Protein AF-0000000080454861 (afdb_homodimer)

InterPro domains:
  IPR004045 Glutathione S-transferase, N-terminal [PF02798] (4-76)
  IPR004045 Glutathione S-transferase, N-terminal [PS50404] (2-83)
  IPR004046 Glutathione S-transferase, C-terminal [PF00043] (122-206)
  IPR010987 Glutathione S-transferase, C-terminal-like [PS50405] (93-213)
  IPR034347 Glutathione S-transferases Phi, C-terminal [cd03187] (96-212)
  IPR036249 Thioredoxin-like superfamily [SSF52833] (2-88)
  IPR036282 Glutathione S-transferase, C-terminal domain superfamily [SSF47616] (85-211)
  IPR040079 Glutathione transferase family [SFLDS00019] (1-212)

Foldseek 3Di:
DPFKEKEEALLDLLSLLQLLLCVQLVGDYYYHYADPVVLSLVDPPNCVLPVVSDDIWMDGPPDTDDDSLVNSVCSLVVSVVGGDNQAPPPNVPVVLRVLLVVLQCCCVPQACVLLVVLLCQWPVCVVVVHHHDVVSNVVSLVSNLVSVVVVLVCLVPAVDSSHPDHHSSLSSNLSSLVSCCPDPSVVSQVVRVSSVVSNVVNCPPPSNVVSVD/DDFKEKEEALLDLLSLLQLLLCVQLVGDYYYHYADPVVLSLVDPPNCVLPVVSDDIWMDGPPDTDDDSLVNSVCSLVVSVVGGDNQAPPPNVPVVLRVLLVVLQCCCVPQACVLLVVLLCQWPVCVVVVHHHDVVSNVVSLVSNLVSVVVVLVCLVPAVDSSHPDHHSSLSSNLSSLVSCCPDPSVVSQVVRVSSVVSNVVNCPPPSNVVSVD

Sequence (426 aa):
MAGIKVFGHAASTATRRVLLTLHEKNLDFELVHVELKDGEHKKEPFLSRNPFGKVPAFEDGDLKLFESRAITQYIAHRYEEEGTNLLPADSKNISHYAIMAIGMEVEAHHFDPVASKLAWEQVFKLFYGMTTDQAVVEEEEAKLATVLDVYEARLKEFKYLAGETFTLTDLHHIPVIQYLLGTPTKKLFDERPHVSEWVAEITNRPASQKILQMAGIKVFGHAASTATRRVLLTLHEKNLDFELVHVELKDGEHKKEPFLSRNPFGKVPAFEDGDLKLFESRAITQYIAHRYEEEGTNLLPADSKNISHYAIMAIGMEVEAHHFDPVASKLAWEQVFKLFYGMTTDQAVVEEEEAKLATVLDVYEARLKEFKYLAGETFTLTDLHHIPVIQYLLGTPTKKLFDERPHVSEWVAEITNRPASQKILQ

Structure (mmCIF, N/CA/C/O backbone):
data_AF-0000000080454861-model_v1
#
loop_
_entity.id
_entity.type
_entity.pdbx_description
1 polymer 'glutathione transferase'
#
loop_
_atom_site.group_PDB
_atom_site.id
_atom_site.type_symbol
_atom_site.label_atom_id
_atom_site.label_alt_id
_atom_site.label_comp_id
_atom_site.label_asym_id
_atom_site.label_entity_id
_atom_site.label_seq_id
_atom_site.pdbx_PDB_ins_code
_atom_site.Cartn_x
_atom_site.Cartn_y
_atom_site.Cartn_z
_atom_site.occupancy
_atom_site.B_iso_or_equiv
_atom_site.auth_seq_id
_atom_site.auth_comp_id
_atom_site.auth_asym_id
_atom_site.auth_atom_id
_atom_site.pdbx_PDB_model_num
ATOM 1 N N . MET A 1 1 ? 3.736 0.02 32.75 1 43.84 1 MET A N 1
ATOM 2 C CA . MET A 1 1 ? 3.24 -0.724 31.594 1 43.84 1 MET A CA 1
ATOM 3 C C . MET A 1 1 ? 4.105 -0.46 30.359 1 43.84 1 MET A C 1
ATOM 5 O O . MET A 1 1 ? 4.621 0.645 30.188 1 43.84 1 MET A O 1
ATOM 9 N N . ALA A 1 2 ? 4.82 -1.342 29.719 1 62.72 2 ALA A N 1
ATOM 10 C CA . ALA A 1 2 ? 5.891 -0.978 28.781 1 62.72 2 ALA A CA 1
ATOM 11 C C . ALA A 1 2 ? 5.379 -0.051 27.688 1 62.72 2 ALA A C 1
ATOM 13 O O . ALA A 1 2 ? 4.27 -0.236 27.172 1 62.72 2 ALA A O 1
ATOM 14 N N . GLY A 1 3 ? 5.66 1.316 27.5 1 89.5 3 GLY A N 1
ATOM 15 C CA . GLY A 1 3 ? 5.164 2.432 26.703 1 89.5 3 GLY A CA 1
ATOM 16 C C . GLY A 1 3 ? 5.434 2.277 25.219 1 89.5 3 GLY A C 1
ATOM 17 O O . GLY A 1 3 ? 5.957 1.25 24.781 1 89.5 3 GLY A O 1
ATOM 18 N N . ILE A 1 4 ? 4.855 3.035 24.359 1 98.56 4 ILE A N 1
ATOM 19 C CA . ILE A 1 4 ? 5.02 3.059 22.906 1 98.56 4 ILE A CA 1
ATOM 20 C C . ILE A 1 4 ? 6.457 3.447 22.562 1 98.56 4 ILE A C 1
ATOM 22 O O . ILE A 1 4 ? 6.996 4.41 23.109 1 98.56 4 ILE A O 1
ATOM 26 N N . LYS A 1 5 ? 7.141 2.602 21.688 1 98.81 5 LYS A N 1
ATOM 27 C CA . LYS A 1 5 ? 8.469 2.902 21.156 1 98.81 5 LYS A CA 1
ATOM 28 C C . LYS A 1 5 ? 8.469 2.885 19.625 1 98.81 5 LYS A C 1
ATOM 30 O O . LYS A 1 5 ? 7.836 2.021 19.016 1 98.81 5 LYS A O 1
ATOM 35 N N . VAL A 1 6 ? 9.086 3.852 19.078 1 98.88 6 VAL A N 1
ATOM 36 C CA . VAL A 1 6 ? 9.336 3.92 17.641 1 98.88 6 VAL A CA 1
ATOM 37 C C . VAL A 1 6 ? 10.836 3.834 17.375 1 98.88 6 VAL A C 1
ATOM 39 O O . VAL A 1 6 ? 11.617 4.641 17.891 1 98.88 6 VAL A O 1
ATOM 42 N N . PHE A 1 7 ? 11.273 2.85 16.641 1 98.88 7 PHE A N 1
ATOM 43 C CA . PHE A 1 7 ? 12.672 2.697 16.25 1 98.88 7 PHE A CA 1
ATOM 44 C C . PHE A 1 7 ? 12.898 3.227 14.836 1 98.88 7 PHE A C 1
ATOM 46 O O . PHE A 1 7 ? 12.328 2.707 13.867 1 98.88 7 PHE A O 1
ATOM 53 N N . GLY A 1 8 ? 13.602 4.246 14.695 1 98.56 8 GLY A N 1
ATOM 54 C CA . GLY A 1 8 ? 13.805 4.82 13.383 1 98.56 8 GLY A CA 1
ATOM 55 C C . GLY A 1 8 ? 14.633 6.094 13.406 1 98.56 8 GLY A C 1
ATOM 56 O O . GLY A 1 8 ? 15.234 6.426 14.43 1 98.56 8 GLY A O 1
ATOM 57 N N . HIS A 1 9 ? 14.836 6.641 12.258 1 97.75 9 HIS A N 1
ATOM 58 C CA . HIS A 1 9 ? 15.516 7.922 12.078 1 97.75 9 HIS A CA 1
ATOM 59 C C . HIS A 1 9 ? 14.508 9.055 11.898 1 97.75 9 HIS A C 1
ATOM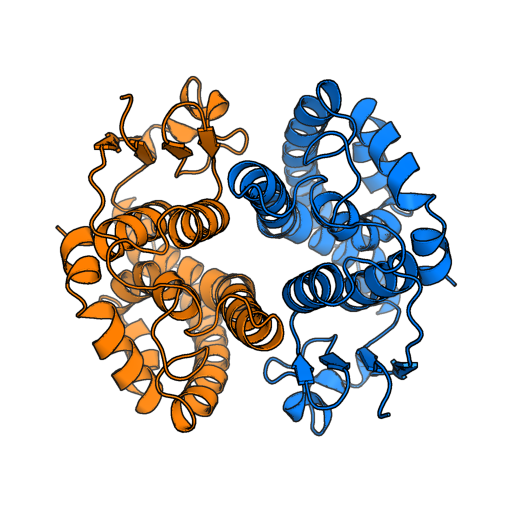 61 O O . HIS A 1 9 ? 13.578 8.945 11.102 1 97.75 9 HIS A O 1
ATOM 67 N N . ALA A 1 10 ? 14.695 10.148 12.562 1 96.25 10 ALA A N 1
ATOM 68 C CA . ALA A 1 10 ? 13.742 11.258 12.586 1 96.25 10 ALA A CA 1
ATOM 69 C C . ALA A 1 10 ? 13.602 11.883 11.203 1 96.25 10 ALA A C 1
ATOM 71 O O . ALA A 1 10 ? 12.602 12.539 10.906 1 96.25 10 ALA A O 1
ATOM 72 N N . ALA A 1 11 ? 14.57 11.641 10.352 1 95.88 11 ALA A N 1
ATOM 73 C CA . ALA A 1 11 ? 14.531 12.234 9.016 1 95.88 11 ALA A CA 1
ATOM 74 C C . ALA A 1 11 ? 13.812 11.312 8.031 1 95.88 11 ALA A C 1
ATOM 76 O O . ALA A 1 11 ? 13.469 11.734 6.922 1 95.88 11 ALA A O 1
ATOM 77 N N . SER A 1 12 ? 13.641 10.07 8.391 1 97.44 12 SER A N 1
ATOM 78 C CA . SER A 1 12 ? 12.969 9.109 7.52 1 97.44 12 SER A CA 1
ATOM 79 C C . SER A 1 12 ? 11.5 9.477 7.336 1 97.44 12 SER A C 1
ATOM 81 O O . SER A 1 12 ? 10.773 9.648 8.312 1 97.44 12 SER A O 1
ATOM 83 N N . THR A 1 13 ? 11.094 9.555 6.102 1 98.38 13 THR A N 1
ATOM 84 C CA . THR A 1 13 ? 9.703 9.891 5.832 1 98.38 13 THR A CA 1
ATOM 85 C C . THR A 1 13 ? 8.766 8.844 6.434 1 98.38 13 THR A C 1
ATOM 87 O O . THR A 1 13 ? 7.684 9.188 6.922 1 98.38 13 THR A O 1
ATOM 90 N N . ALA A 1 14 ? 9.156 7.57 6.441 1 98.69 14 ALA A N 1
ATOM 91 C CA . ALA A 1 14 ? 8.328 6.508 7.008 1 98.69 14 ALA A CA 1
ATOM 92 C C . ALA A 1 14 ? 8.25 6.629 8.531 1 98.69 14 ALA A C 1
ATOM 94 O O . ALA A 1 14 ? 7.188 6.414 9.117 1 98.69 14 ALA A O 1
ATOM 95 N N . THR A 1 15 ? 9.398 6.922 9.133 1 98.75 15 THR A N 1
ATOM 96 C CA . THR A 1 15 ? 9.398 7.145 10.57 1 98.75 15 THR A CA 1
ATOM 97 C C . THR A 1 15 ? 8.531 8.352 10.93 1 98.75 15 THR A C 1
ATOM 99 O O . THR A 1 15 ? 7.719 8.281 11.859 1 98.75 15 THR A O 1
ATOM 102 N N . ARG A 1 16 ? 8.648 9.391 10.172 1 98.75 16 ARG A N 1
ATOM 103 C CA . ARG A 1 16 ? 7.887 10.609 10.422 1 98.75 16 ARG A CA 1
ATOM 104 C C . ARG A 1 16 ? 6.391 10.359 10.297 1 98.75 16 ARG A C 1
ATOM 106 O O . ARG A 1 16 ? 5.594 10.961 11.016 1 98.75 16 ARG A O 1
ATOM 113 N N . ARG A 1 17 ? 5.988 9.492 9.414 1 98.88 17 ARG A N 1
ATOM 114 C CA . ARG A 1 17 ? 4.582 9.141 9.266 1 98.88 17 ARG A CA 1
ATOM 115 C C . ARG A 1 17 ? 4.012 8.602 10.578 1 98.88 17 ARG A C 1
ATOM 117 O O . ARG A 1 17 ? 2.908 8.977 10.977 1 98.88 17 ARG A O 1
ATOM 124 N N . VAL A 1 18 ? 4.762 7.777 11.25 1 98.94 18 VAL A N 1
ATOM 125 C CA . VAL A 1 18 ? 4.344 7.172 12.508 1 98.94 18 VAL A CA 1
ATOM 126 C C . VAL A 1 18 ? 4.367 8.219 13.617 1 98.94 18 VAL A C 1
ATOM 128 O O . VAL A 1 18 ? 3.424 8.32 14.406 1 98.94 18 VAL A O 1
ATOM 131 N N . LEU A 1 19 ? 5.434 9.047 13.617 1 98.88 19 LEU A N 1
ATOM 132 C CA . LEU A 1 19 ? 5.535 10.086 14.633 1 98.88 19 LEU A CA 1
ATOM 133 C C . LEU A 1 19 ? 4.375 11.07 14.516 1 98.88 19 LEU A C 1
ATOM 135 O O . LEU A 1 19 ? 3.787 11.469 15.523 1 98.88 19 LEU A O 1
ATOM 139 N N . LEU A 1 20 ? 4.086 11.414 13.305 1 98.88 20 LEU A N 1
ATOM 140 C CA . LEU A 1 20 ? 2.971 12.312 13.023 1 98.88 20 LEU A CA 1
ATOM 141 C C . LEU A 1 20 ? 1.669 11.75 13.586 1 98.88 20 LEU A C 1
ATOM 143 O O . LEU A 1 20 ? 0.89 12.477 14.203 1 98.88 20 LEU A O 1
ATOM 147 N N . THR A 1 21 ? 1.435 10.484 13.352 1 98.94 21 THR A N 1
ATOM 148 C CA . THR A 1 21 ? 0.233 9.812 13.828 1 98.94 21 THR A CA 1
ATOM 149 C C . THR A 1 21 ? 0.172 9.836 15.352 1 98.94 21 THR A C 1
ATOM 151 O O . THR A 1 21 ? -0.874 10.141 15.938 1 98.94 21 THR A O 1
ATOM 154 N N . LEU A 1 22 ? 1.294 9.578 16 1 98.88 22 LEU A N 1
ATOM 155 C CA . LEU A 1 22 ? 1.354 9.555 17.453 1 98.88 22 LEU A CA 1
ATOM 156 C C . LEU A 1 22 ? 1.086 10.945 18.031 1 98.88 22 LEU A C 1
ATOM 158 O O . LEU A 1 22 ? 0.369 11.078 19.031 1 98.88 22 LEU A O 1
ATOM 162 N N . HIS A 1 23 ? 1.637 11.953 17.406 1 98.81 23 HIS A N 1
ATOM 163 C CA . HIS A 1 23 ? 1.403 13.32 17.844 1 98.81 23 HIS A CA 1
ATOM 164 C C . HIS A 1 23 ? -0.056 13.719 17.656 1 98.81 23 HIS A C 1
ATOM 166 O O . HIS A 1 23 ? -0.65 14.352 18.531 1 98.81 23 HIS A O 1
ATOM 172 N N . GLU A 1 24 ? -0.631 13.375 16.5 1 98.88 24 GLU A N 1
ATOM 173 C CA . GLU A 1 24 ? -2.047 13.656 16.281 1 98.88 24 GLU A CA 1
ATOM 174 C C . GLU A 1 24 ? -2.912 13.016 17.359 1 98.88 24 GLU A C 1
ATOM 176 O O . GLU A 1 24 ? -3.916 13.586 17.781 1 98.88 24 GLU A O 1
ATOM 181 N N . LYS A 1 25 ? -2.5 11.82 17.812 1 98.69 25 LYS A N 1
ATOM 182 C CA . LYS A 1 25 ? -3.289 11.055 18.766 1 98.69 25 LYS A CA 1
ATOM 183 C C . LYS A 1 25 ? -2.969 11.469 20.203 1 98.69 25 LYS A C 1
ATOM 185 O O . LYS A 1 25 ? -3.605 11 21.156 1 98.69 25 LYS A O 1
ATOM 190 N N . ASN A 1 26 ? -2.031 12.344 20.344 1 98.38 26 ASN A N 1
ATOM 191 C CA . ASN A 1 26 ? -1.602 12.836 21.656 1 98.38 26 ASN A CA 1
ATOM 192 C C . ASN A 1 26 ? -1.139 11.695 22.562 1 98.38 26 ASN A C 1
ATOM 194 O O . ASN A 1 26 ? -1.563 11.602 23.703 1 98.38 26 ASN A O 1
ATOM 198 N N . LEU A 1 27 ? -0.369 10.852 22.031 1 98.44 27 LEU A N 1
ATOM 199 C CA . LEU A 1 27 ? 0.153 9.703 22.766 1 98.44 27 LEU A CA 1
ATOM 200 C C . LEU A 1 27 ? 1.61 9.93 23.156 1 98.44 27 LEU A C 1
ATOM 202 O O . LEU A 1 27 ? 2.387 10.484 22.375 1 98.44 27 LEU A O 1
ATOM 206 N N . ASP A 1 28 ? 1.971 9.492 24.312 1 98.12 28 ASP A N 1
ATOM 207 C CA . ASP A 1 28 ? 3.369 9.469 24.734 1 98.12 28 ASP A CA 1
ATOM 208 C C . ASP A 1 28 ? 4.117 8.312 24.078 1 98.12 28 ASP A C 1
ATOM 210 O O . ASP A 1 28 ? 3.584 7.207 23.953 1 98.12 28 ASP A O 1
ATOM 214 N N . PHE A 1 29 ? 5.348 8.648 23.672 1 98.56 29 PHE A N 1
ATOM 215 C CA . PHE A 1 29 ? 6.176 7.617 23.062 1 98.56 29 PHE A CA 1
ATOM 216 C C . PHE A 1 29 ? 7.652 7.945 23.219 1 98.56 29 PHE A C 1
ATOM 218 O O . PHE A 1 29 ? 8.016 9.07 23.578 1 98.56 29 PHE A O 1
ATOM 225 N N . GLU A 1 30 ? 8.438 6.93 23 1 98.44 30 GLU A N 1
ATOM 226 C CA . GLU A 1 30 ? 9.891 7.074 22.922 1 98.44 30 GLU A CA 1
ATOM 227 C C . GLU A 1 30 ? 10.383 6.816 21.5 1 98.44 30 GLU A C 1
ATOM 229 O O . GLU A 1 30 ? 10.055 5.789 20.891 1 98.44 30 GLU A O 1
ATOM 234 N N . LEU A 1 31 ? 11.133 7.73 20.953 1 98.31 31 LEU A N 1
ATOM 235 C CA . LEU A 1 31 ? 11.828 7.5 19.703 1 98.31 31 LEU A CA 1
ATOM 236 C C . LEU A 1 31 ? 13.234 6.969 19.953 1 98.31 31 LEU A C 1
ATOM 238 O O . LEU A 1 31 ? 14.062 7.648 20.562 1 98.31 31 LEU A O 1
ATOM 242 N N . VAL A 1 32 ? 13.477 5.773 19.531 1 98.56 32 VAL A N 1
ATOM 243 C CA . VAL A 1 32 ? 14.797 5.156 19.625 1 98.56 32 VAL A CA 1
ATOM 244 C C . VAL A 1 32 ? 15.531 5.328 18.297 1 98.56 32 VAL A C 1
ATOM 246 O O . VAL A 1 32 ? 15.141 4.75 17.281 1 98.56 32 VAL A O 1
ATOM 249 N N . HIS A 1 33 ? 16.578 6.02 18.344 1 98.38 33 HIS A N 1
ATOM 250 C CA . HIS A 1 33 ? 17.312 6.418 17.141 1 98.38 33 HIS A CA 1
ATOM 251 C C . HIS A 1 33 ? 17.969 5.219 16.484 1 98.38 33 HIS A C 1
ATOM 253 O O . HIS A 1 33 ? 18.594 4.395 17.156 1 98.38 33 HIS A O 1
ATOM 259 N N . VAL A 1 34 ? 17.766 5.062 15.18 1 98.31 34 VAL A N 1
ATOM 260 C CA . VAL A 1 34 ? 18.469 4.109 14.328 1 98.31 34 VAL A CA 1
ATOM 261 C C . VAL A 1 34 ? 19.328 4.859 13.305 1 98.31 34 VAL A C 1
ATOM 263 O O . VAL A 1 34 ? 18.797 5.621 12.492 1 98.31 34 VAL A O 1
ATOM 266 N N . GLU A 1 35 ? 20.656 4.645 13.305 1 97.12 35 GLU A N 1
ATOM 267 C CA . GLU A 1 35 ? 21.562 5.348 12.406 1 97.12 35 GLU A CA 1
ATOM 268 C C . GLU A 1 35 ? 21.625 4.664 11.039 1 97.12 35 GLU A C 1
ATOM 270 O O . GLU A 1 35 ? 22.281 3.633 10.883 1 97.12 35 GLU A O 1
ATOM 275 N N . LEU A 1 36 ? 21.094 5.309 10.055 1 95.69 36 LEU A N 1
ATOM 276 C CA . LEU A 1 36 ? 20.969 4.707 8.734 1 95.69 36 LEU A CA 1
ATOM 277 C C . LEU A 1 36 ? 22.297 4.734 7.992 1 95.69 36 LEU A C 1
ATOM 279 O O . LEU A 1 36 ? 22.641 3.781 7.289 1 95.69 36 LEU A O 1
ATOM 283 N N . LYS A 1 37 ? 23.016 5.777 8.133 1 92.19 37 LYS A N 1
ATOM 284 C CA . LYS A 1 37 ? 24.266 5.938 7.418 1 92.19 37 LYS A CA 1
ATOM 285 C C . LYS A 1 37 ? 25.234 4.797 7.742 1 92.19 37 LYS A C 1
ATOM 287 O O . LYS A 1 37 ? 26 4.359 6.883 1 92.19 37 LYS A O 1
ATOM 292 N N . ASP A 1 38 ? 25.125 4.273 8.93 1 94.31 38 ASP A N 1
ATOM 293 C CA . ASP A 1 38 ? 26.016 3.213 9.383 1 94.31 38 ASP A CA 1
ATOM 294 C C . ASP A 1 38 ? 25.406 1.834 9.133 1 94.31 38 ASP A C 1
ATOM 296 O O . ASP A 1 38 ? 26 0.814 9.5 1 94.31 38 ASP A O 1
ATOM 300 N N . GLY A 1 39 ? 24.219 1.806 8.648 1 96.75 39 GLY A N 1
ATOM 301 C CA . GLY A 1 39 ? 23.562 0.547 8.32 1 96.75 39 GLY A CA 1
ATOM 302 C C . GLY A 1 39 ? 23 -0.169 9.539 1 96.75 39 GLY A C 1
ATOM 303 O O . GLY A 1 39 ? 22.859 -1.393 9.531 1 96.75 39 GLY A O 1
ATOM 304 N N . GLU A 1 40 ? 22.688 0.527 10.57 1 98.12 40 GLU A N 1
ATOM 305 C CA . GLU A 1 40 ? 22.156 -0.082 11.781 1 98.12 40 GLU A CA 1
ATOM 306 C C . GLU A 1 40 ? 20.844 -0.823 11.5 1 98.12 40 GLU A C 1
ATOM 308 O O . GLU A 1 40 ? 20.562 -1.854 12.117 1 98.12 40 GLU A O 1
ATOM 313 N N . HIS A 1 41 ? 20.125 -0.325 10.531 1 98.12 41 HIS A N 1
ATOM 314 C CA . HIS A 1 41 ? 18.828 -0.909 10.18 1 98.12 41 HIS A CA 1
ATOM 315 C C . HIS A 1 41 ? 19.016 -2.203 9.398 1 98.12 41 HIS A C 1
ATOM 317 O O . HIS A 1 41 ? 18.047 -2.934 9.172 1 98.12 41 HIS A O 1
ATOM 323 N N . LYS A 1 42 ? 20.219 -2.568 9.062 1 97.88 42 LYS A N 1
ATOM 324 C CA . LYS A 1 42 ? 20.5 -3.764 8.266 1 97.88 42 LYS A CA 1
ATOM 325 C C . LYS A 1 42 ? 21.172 -4.84 9.117 1 97.88 42 LYS A C 1
ATOM 327 O O . LYS A 1 42 ? 21.594 -5.871 8.594 1 97.88 42 LYS A O 1
ATOM 332 N N . LYS A 1 43 ? 21.234 -4.559 10.383 1 97.5 43 LYS A N 1
ATOM 333 C CA . LYS A 1 43 ? 21.922 -5.473 11.297 1 97.5 43 LYS A CA 1
ATOM 334 C C . LYS A 1 43 ? 21.047 -5.758 12.523 1 97.5 43 LYS A C 1
ATOM 336 O O . LYS A 1 43 ? 20.094 -5.031 12.797 1 97.5 43 LYS A O 1
ATOM 341 N N . GLU A 1 44 ? 21.484 -6.891 13.148 1 97.19 44 GLU A N 1
ATOM 342 C CA . GLU A 1 44 ? 20.891 -7.098 14.469 1 97.19 44 GLU A CA 1
ATOM 343 C C . GLU A 1 44 ? 21.328 -6 15.438 1 97.19 44 GLU A C 1
ATOM 345 O O . GLU A 1 44 ? 22.438 -5.477 15.336 1 97.19 44 GLU A O 1
ATOM 350 N N . PRO A 1 45 ? 20.469 -5.594 16.312 1 97.25 45 PRO A N 1
ATOM 351 C CA . PRO A 1 45 ? 19.203 -6.242 16.672 1 97.25 45 PRO A CA 1
ATOM 352 C C . PRO A 1 45 ? 18.031 -5.695 15.867 1 97.25 45 PRO A C 1
ATOM 354 O O . PRO A 1 45 ? 16.891 -6.152 16.047 1 97.25 45 PRO A O 1
ATOM 357 N N . PHE A 1 46 ? 18.297 -4.73 14.945 1 98.44 46 PHE A N 1
ATOM 358 C CA . PHE A 1 46 ? 17.156 -4.082 14.297 1 98.44 46 PHE A CA 1
ATOM 359 C C . PHE A 1 46 ? 16.422 -5.059 13.391 1 98.44 46 PHE A C 1
ATOM 361 O O . PHE A 1 46 ? 15.203 -5.008 13.273 1 98.44 46 PHE A O 1
ATOM 368 N N . LEU A 1 47 ? 17.172 -5.949 12.773 1 97.88 47 LEU A N 1
ATOM 369 C CA . LEU A 1 47 ? 16.562 -6.895 11.836 1 97.88 47 LEU A CA 1
ATOM 370 C C . LEU A 1 47 ? 15.562 -7.801 12.547 1 97.88 47 LEU A C 1
ATOM 372 O O . LEU A 1 47 ? 14.625 -8.297 11.922 1 97.88 47 LEU A O 1
ATOM 376 N N . SER A 1 48 ? 15.664 -7.992 13.828 1 97.31 48 SER A N 1
ATOM 377 C CA . SER A 1 48 ? 14.695 -8.766 14.602 1 97.31 48 SER A CA 1
ATOM 378 C C . SER A 1 48 ? 13.383 -8 14.758 1 97.31 48 SER A C 1
ATOM 380 O O . SER A 1 48 ? 12.336 -8.602 15.039 1 97.31 48 SER A O 1
ATOM 382 N N . ARG A 1 49 ? 13.43 -6.668 14.57 1 97.62 49 ARG A N 1
ATOM 383 C CA . ARG A 1 49 ? 12.25 -5.812 14.68 1 97.62 49 ARG A CA 1
ATOM 384 C C . ARG A 1 49 ? 11.586 -5.629 13.328 1 97.62 49 ARG A C 1
ATOM 386 O O . ARG A 1 49 ? 10.352 -5.594 13.234 1 97.62 49 ARG A O 1
ATOM 393 N N . ASN A 1 50 ? 12.344 -5.52 12.297 1 98.44 50 ASN A N 1
ATOM 394 C CA . ASN A 1 50 ? 11.906 -5.438 10.906 1 98.44 50 ASN A CA 1
ATOM 395 C C . ASN A 1 50 ? 12.82 -6.246 9.984 1 98.44 50 ASN A C 1
ATOM 397 O O . ASN A 1 50 ? 13.883 -5.773 9.586 1 98.44 50 ASN A O 1
ATOM 401 N N . PRO A 1 51 ? 12.398 -7.383 9.555 1 98.31 51 PRO A N 1
ATOM 402 C CA . PRO A 1 51 ? 13.273 -8.297 8.82 1 98.31 51 PRO A CA 1
ATOM 403 C C . PRO A 1 51 ? 13.617 -7.793 7.422 1 98.31 51 PRO A C 1
ATOM 405 O O . PRO A 1 51 ? 14.492 -8.359 6.754 1 98.31 51 PRO A O 1
ATOM 408 N N . PHE A 1 52 ? 13.023 -6.746 6.961 1 98.56 52 PHE A N 1
ATOM 409 C CA . PHE A 1 52 ? 13.32 -6.188 5.648 1 98.56 52 PHE A CA 1
ATOM 410 C C . PHE A 1 52 ? 14.383 -5.102 5.754 1 98.56 52 PHE A C 1
ATOM 412 O O . PHE A 1 52 ? 14.812 -4.543 4.742 1 98.56 52 PHE A O 1
ATOM 419 N N . GLY A 1 53 ? 14.773 -4.766 7.051 1 98.44 53 GLY A N 1
ATOM 420 C CA . GLY A 1 53 ? 15.852 -3.818 7.266 1 98.44 53 GLY A CA 1
ATOM 421 C C . GLY A 1 53 ? 15.484 -2.393 6.906 1 98.44 53 GLY A C 1
ATOM 422 O O . GLY A 1 53 ? 16.312 -1.639 6.395 1 98.44 53 GLY A O 1
ATOM 423 N N . LYS A 1 54 ? 14.234 -2.055 7.078 1 98.38 54 LYS A N 1
ATOM 424 C CA . LYS A 1 54 ? 13.734 -0.702 6.852 1 98.38 54 LYS A CA 1
ATOM 425 C C . LYS A 1 54 ? 13.18 -0.094 8.141 1 98.38 54 LYS A C 1
ATOM 427 O O . LYS A 1 54 ? 12.672 -0.812 9 1 98.38 54 LYS A O 1
ATOM 432 N N . VAL A 1 55 ? 13.352 1.17 8.344 1 98.62 55 VAL A N 1
ATOM 433 C CA . VAL A 1 55 ? 12.711 1.869 9.453 1 98.62 55 VAL A CA 1
ATOM 434 C C . VAL A 1 55 ? 11.336 2.375 9.023 1 98.62 55 VAL A C 1
ATOM 436 O O . VAL A 1 55 ? 11.094 2.592 7.832 1 98.62 55 VAL A O 1
ATOM 439 N N . PRO A 1 56 ? 10.391 2.49 9.969 1 98.81 56 PRO A N 1
ATOM 440 C CA . PRO A 1 56 ? 10.484 2.285 11.414 1 98.81 56 PRO A CA 1
ATOM 441 C C . PRO A 1 56 ? 10.109 0.866 11.836 1 98.81 56 PRO A C 1
ATOM 443 O O . PRO A 1 56 ? 9.578 0.1 11.023 1 98.81 56 PRO A O 1
ATOM 446 N N . ALA A 1 57 ? 10.469 0.448 12.945 1 98.88 57 ALA A N 1
ATOM 447 C CA . ALA A 1 57 ? 9.797 -0.575 13.742 1 98.88 57 ALA A CA 1
ATOM 448 C C . ALA A 1 57 ? 9.047 0.05 14.922 1 98.88 57 ALA A C 1
ATOM 450 O O . ALA A 1 57 ? 9.273 1.214 15.258 1 98.88 57 ALA A O 1
ATOM 451 N N . PHE A 1 58 ? 8.109 -0.636 15.516 1 98.88 58 PHE A N 1
ATOM 452 C CA . PHE A 1 58 ? 7.18 -0.081 16.484 1 98.88 58 PHE A CA 1
ATOM 453 C C . PHE A 1 58 ? 6.824 -1.116 17.547 1 98.88 58 PHE A C 1
ATOM 455 O O . PHE A 1 58 ? 6.621 -2.291 17.234 1 98.88 58 PHE A O 1
ATOM 462 N N . GLU A 1 59 ? 6.797 -0.702 18.781 1 98.75 59 GLU A N 1
ATOM 463 C CA . GLU A 1 59 ? 6.367 -1.546 19.891 1 98.75 59 GLU A CA 1
ATOM 464 C C . GLU A 1 59 ? 5.297 -0.851 20.719 1 98.75 59 GLU A C 1
ATOM 466 O O . GLU A 1 59 ? 5.418 0.337 21.031 1 98.75 59 GLU A O 1
ATOM 471 N N . ASP A 1 60 ? 4.258 -1.438 21.047 1 98.44 60 ASP A N 1
ATOM 472 C CA . ASP A 1 60 ? 3.217 -1.067 22 1 98.44 60 ASP A CA 1
ATOM 473 C C . ASP A 1 60 ? 2.938 -2.207 22.984 1 98.44 60 ASP A C 1
ATOM 475 O O . ASP A 1 60 ? 2.133 -3.096 22.688 1 98.44 60 ASP A O 1
ATOM 479 N N . GLY A 1 61 ? 3.557 -2.16 24.156 1 95.56 61 GLY A N 1
ATOM 480 C CA . GLY A 1 61 ? 3.59 -3.332 25.016 1 95.56 61 GLY A CA 1
ATOM 481 C C . GLY A 1 61 ? 4.285 -4.52 24.391 1 95.56 61 GLY A C 1
ATOM 482 O O . GLY A 1 61 ? 5.422 -4.406 23.922 1 95.56 61 GLY A O 1
ATOM 483 N N . ASP A 1 62 ? 3.555 -5.582 24.25 1 94.69 62 ASP A N 1
ATOM 484 C CA . ASP A 1 62 ? 4.137 -6.805 23.703 1 94.69 62 ASP A CA 1
ATOM 485 C C . ASP A 1 62 ? 3.977 -6.855 22.188 1 94.69 62 ASP A C 1
ATOM 487 O O . ASP A 1 62 ? 4.574 -7.703 21.516 1 94.69 62 ASP A O 1
ATOM 491 N N . LEU A 1 63 ? 3.236 -5.938 21.688 1 97.31 63 LEU A N 1
ATOM 492 C CA . LEU A 1 63 ? 2.988 -5.93 20.25 1 97.31 63 LEU A CA 1
ATOM 493 C C . LEU A 1 63 ? 4.145 -5.273 19.5 1 97.31 63 LEU A C 1
ATOM 495 O O . LEU A 1 63 ? 4.57 -4.172 19.859 1 97.31 63 LEU A O 1
ATOM 499 N N . LYS A 1 64 ? 4.719 -5.957 18.562 1 98.06 64 LYS A N 1
ATOM 500 C CA . LYS A 1 64 ? 5.781 -5.465 17.688 1 98.06 64 LYS A CA 1
ATOM 501 C C . LYS A 1 64 ? 5.309 -5.367 16.234 1 98.06 64 LYS A C 1
ATOM 503 O O . LYS A 1 64 ? 4.73 -6.316 15.703 1 98.06 64 LYS A O 1
ATOM 508 N N . LEU A 1 65 ? 5.477 -4.219 15.648 1 98.75 65 LEU A N 1
ATOM 509 C CA . LEU A 1 65 ? 5.027 -3.971 14.289 1 98.75 65 LEU A CA 1
ATOM 510 C C . LEU A 1 65 ? 6.129 -3.312 13.461 1 98.75 65 LEU A C 1
ATOM 512 O O . LEU A 1 65 ? 7.09 -2.775 14.016 1 98.75 65 LEU A O 1
ATOM 516 N N . PHE A 1 66 ? 6 -3.438 12.172 1 98.69 66 PHE A N 1
ATOM 517 C CA . PHE A 1 66 ? 6.738 -2.652 11.188 1 98.69 66 PHE A CA 1
ATOM 518 C C . PHE A 1 66 ? 5.848 -2.279 10.008 1 98.69 66 PHE A C 1
ATOM 520 O O . PHE A 1 66 ? 4.637 -2.502 10.047 1 98.69 66 PHE A O 1
ATOM 527 N N . GLU A 1 67 ? 6.453 -1.627 8.992 1 98.75 67 GLU A N 1
ATOM 528 C CA . GLU A 1 67 ? 5.684 -1.01 7.914 1 98.75 67 GLU A CA 1
ATOM 529 C C . GLU A 1 67 ? 4.891 0.193 8.422 1 98.75 67 GLU A C 1
ATOM 531 O O . GLU A 1 67 ? 3.865 0.033 9.086 1 98.75 67 GLU A O 1
ATOM 536 N N . SER A 1 68 ? 5.273 1.379 8.008 1 98.88 68 SER A N 1
ATOM 537 C CA . SER A 1 68 ? 4.77 2.611 8.602 1 98.88 68 SER A CA 1
ATOM 538 C C . SER A 1 68 ? 3.262 2.74 8.414 1 98.88 68 SER A C 1
ATOM 540 O O . SER A 1 68 ? 2.547 3.152 9.328 1 98.88 68 SER A O 1
ATOM 542 N N . ARG A 1 69 ? 2.725 2.324 7.238 1 98.88 69 ARG A N 1
ATOM 543 C CA . ARG A 1 69 ? 1.3 2.496 6.969 1 98.88 69 ARG A CA 1
ATOM 544 C C . ARG A 1 69 ? 0.469 1.485 7.754 1 98.88 69 ARG A C 1
ATOM 546 O O . ARG A 1 69 ? -0.651 1.785 8.172 1 98.88 69 ARG A O 1
ATOM 553 N N . ALA A 1 70 ? 1.012 0.251 8.031 1 98.81 70 ALA A N 1
ATOM 554 C CA . ALA A 1 70 ? 0.349 -0.692 8.93 1 98.81 70 ALA A CA 1
ATOM 555 C C . ALA A 1 70 ? 0.35 -0.178 10.367 1 98.81 70 ALA A C 1
ATOM 557 O O . ALA A 1 70 ? -0.656 -0.286 11.07 1 98.81 70 ALA A O 1
ATOM 558 N N . ILE A 1 71 ? 1.456 0.412 10.773 1 98.94 71 ILE A N 1
ATOM 559 C CA . ILE A 1 71 ? 1.589 0.947 12.125 1 98.94 71 ILE A CA 1
ATOM 560 C C . ILE A 1 71 ? 0.563 2.057 12.344 1 98.94 71 ILE A C 1
ATOM 562 O O . ILE A 1 71 ? -0.13 2.078 13.359 1 98.94 71 ILE A O 1
ATOM 566 N N . THR A 1 72 ? 0.444 2.959 11.375 1 98.94 72 THR A N 1
ATOM 567 C CA . THR A 1 72 ? -0.464 4.086 11.555 1 98.94 72 THR A CA 1
ATOM 568 C C . THR A 1 72 ? -1.913 3.611 11.602 1 98.94 72 THR A C 1
ATOM 570 O O . THR A 1 72 ? -2.723 4.152 12.359 1 98.94 72 THR A O 1
ATOM 573 N N . GLN A 1 73 ? -2.266 2.615 10.789 1 98.69 73 GLN A N 1
ATOM 574 C CA . GLN A 1 73 ? -3.609 2.051 10.852 1 98.69 73 GLN A CA 1
ATOM 575 C C . GLN A 1 73 ? -3.885 1.429 12.211 1 98.69 73 GLN A C 1
ATOM 577 O O . GLN A 1 73 ? -4.957 1.628 12.789 1 98.69 73 GLN A O 1
ATOM 582 N N . TYR A 1 74 ? -2.893 0.72 12.766 1 98.75 74 TYR A N 1
ATOM 583 C CA . TYR A 1 74 ? -3.027 0.157 14.102 1 98.75 74 TYR A CA 1
ATOM 584 C C . TYR A 1 74 ? -3.287 1.251 15.133 1 98.75 74 TYR A C 1
ATOM 586 O O . TYR A 1 74 ? -4.238 1.165 15.914 1 98.75 74 TYR A O 1
ATOM 594 N N . ILE A 1 75 ? -2.479 2.299 15.117 1 98.88 75 ILE A N 1
ATOM 595 C CA . ILE A 1 75 ? -2.572 3.369 16.109 1 98.88 75 ILE A CA 1
ATOM 596 C C . ILE A 1 75 ? -3.938 4.043 16 1 98.88 75 ILE A C 1
ATOM 598 O O . ILE A 1 75 ? -4.59 4.293 17.031 1 98.88 75 ILE A O 1
ATOM 602 N N . ALA A 1 76 ? -4.367 4.34 14.773 1 98.69 76 ALA A N 1
ATOM 603 C CA . ALA A 1 76 ? -5.633 5.039 14.562 1 98.69 76 ALA A CA 1
ATOM 604 C C . ALA A 1 76 ? -6.801 4.238 15.133 1 98.69 76 ALA A C 1
ATOM 606 O O . ALA A 1 76 ? -7.734 4.812 15.703 1 98.69 76 ALA A O 1
ATOM 607 N N . HIS A 1 77 ? -6.746 2.912 14.984 1 97.69 77 HIS A N 1
ATOM 608 C CA . HIS A 1 77 ? -7.836 2.072 15.461 1 97.69 77 HIS A CA 1
ATOM 609 C C . HIS A 1 77 ? -7.719 1.814 16.953 1 97.69 77 HIS A C 1
ATOM 611 O O . HIS A 1 77 ? -8.703 1.932 17.688 1 97.69 77 HIS A O 1
ATOM 617 N N . ARG A 1 78 ? -6.539 1.503 17.406 1 97.38 78 ARG A N 1
ATOM 618 C CA . ARG A 1 78 ? -6.305 1.158 18.812 1 97.38 78 ARG A CA 1
ATOM 619 C C . ARG A 1 78 ? -6.641 2.33 19.719 1 97.38 78 ARG A C 1
ATOM 621 O O . ARG A 1 78 ? -7.16 2.135 20.828 1 97.38 78 ARG A O 1
ATOM 628 N N . TYR A 1 79 ? -6.34 3.492 19.266 1 97.69 79 TYR A N 1
ATOM 629 C CA . TYR A 1 79 ? -6.492 4.699 20.062 1 97.69 79 TYR A CA 1
ATOM 630 C C . TYR A 1 79 ? -7.504 5.648 19.438 1 97.69 79 TYR A C 1
ATOM 632 O O . TYR A 1 79 ? -7.312 6.867 19.453 1 97.69 79 TYR A O 1
ATOM 640 N N . GLU A 1 80 ? -8.531 5.051 18.938 1 96.12 80 GLU A N 1
ATOM 641 C CA . GLU A 1 80 ? -9.539 5.801 18.188 1 96.12 80 GLU A CA 1
ATOM 642 C C . GLU A 1 80 ? -10.117 6.93 19.031 1 96.12 80 GLU A C 1
ATOM 644 O O . GLU A 1 80 ? -10.445 7.996 18.516 1 96.12 80 GLU A O 1
ATOM 649 N N . GLU A 1 81 ? -10.172 6.793 20.312 1 96.5 81 GLU A N 1
ATOM 650 C CA . GLU A 1 81 ? -10.836 7.754 21.188 1 96.5 81 GLU A CA 1
ATOM 651 C C . GLU A 1 81 ? -9.852 8.797 21.703 1 96.5 81 GLU A C 1
ATOM 653 O O . GLU A 1 81 ? -10.242 9.727 22.422 1 96.5 81 GLU A O 1
ATOM 658 N N . GLU A 1 82 ? -8.625 8.648 21.312 1 97.69 82 GLU A N 1
ATOM 659 C CA . GLU A 1 82 ? -7.59 9.57 21.781 1 97.69 82 GLU A CA 1
ATOM 660 C C . GLU A 1 82 ? -7.203 10.562 20.688 1 97.69 82 GLU A C 1
ATOM 662 O O . GLU A 1 82 ? -7.027 10.18 19.531 1 97.69 82 GLU A O 1
ATOM 667 N N . GLY A 1 83 ? -7.117 11.797 21.078 1 98.25 83 GLY A N 1
ATOM 668 C CA . GLY A 1 83 ? -6.633 12.797 20.141 1 98.25 83 GLY A CA 1
ATOM 669 C C . GLY A 1 83 ? -7.512 12.938 18.906 1 98.25 83 GLY A C 1
ATOM 670 O O . GLY A 1 83 ? -8.734 12.781 18.984 1 98.25 83 GLY A O 1
ATOM 671 N N . THR A 1 84 ? -6.891 13.273 17.812 1 98.12 84 THR A N 1
ATOM 672 C CA . THR A 1 84 ? -7.578 13.508 16.547 1 98.12 84 THR A CA 1
ATOM 673 C C . THR A 1 84 ? -8.109 12.195 15.977 1 98.12 84 THR A C 1
ATOM 675 O O . THR A 1 84 ? -7.402 11.18 15.977 1 98.12 84 THR A O 1
ATOM 678 N N . ASN A 1 85 ? -9.352 12.156 15.633 1 97.88 85 ASN A N 1
ATOM 679 C CA . ASN A 1 85 ? -9.852 11.008 14.891 1 97.88 85 ASN A CA 1
ATOM 680 C C . ASN A 1 85 ? -9.25 10.938 13.484 1 97.88 85 ASN A C 1
ATOM 682 O O . ASN A 1 85 ? -9.492 11.82 12.656 1 97.88 85 ASN A O 1
ATOM 686 N N . LEU A 1 86 ? -8.508 9.922 13.188 1 98.62 86 LEU A N 1
ATOM 687 C CA . LEU A 1 86 ? -7.777 9.789 11.938 1 98.62 86 LEU A CA 1
ATOM 688 C C . LEU A 1 86 ? -8.469 8.805 11 1 98.62 86 LEU A C 1
ATOM 690 O O . LEU A 1 86 ? -7.906 8.398 9.984 1 98.62 86 LEU A O 1
ATOM 694 N N . LEU A 1 87 ? -9.625 8.312 11.438 1 98.25 87 LEU A N 1
ATOM 695 C CA . LEU A 1 87 ? -10.5 7.449 10.656 1 98.25 87 LEU A CA 1
ATOM 696 C C . LEU A 1 87 ? -11.695 8.234 10.117 1 98.25 87 LEU A C 1
ATOM 698 O O . LEU A 1 87 ? -11.898 9.398 10.484 1 98.25 87 LEU A O 1
ATOM 702 N N . PRO A 1 88 ? -12.422 7.617 9.102 1 96.56 88 PRO A N 1
ATOM 703 C CA . PRO A 1 88 ? -13.664 8.305 8.719 1 96.56 88 PRO A CA 1
ATOM 704 C C . PRO A 1 88 ? -14.594 8.547 9.906 1 96.56 88 PRO A C 1
ATOM 706 O O . PRO A 1 88 ? -14.555 7.805 10.891 1 96.56 88 PRO A O 1
ATOM 709 N N . ALA A 1 89 ? -15.453 9.57 9.805 1 90.38 89 ALA A N 1
ATOM 710 C CA . ALA A 1 89 ? -16.344 9.945 10.891 1 90.38 89 ALA A CA 1
ATOM 711 C C . ALA A 1 89 ? -17.172 8.75 11.352 1 90.38 89 ALA A C 1
ATOM 713 O O . ALA A 1 89 ? -17.375 8.547 12.555 1 90.38 89 ALA A O 1
ATOM 714 N N . ASP A 1 90 ? -17.641 7.953 10.414 1 90.75 90 ASP A N 1
ATOM 715 C CA . ASP A 1 90 ? -18.266 6.668 10.727 1 90.75 90 ASP A CA 1
ATOM 716 C C . ASP A 1 90 ? -17.359 5.508 10.32 1 90.75 90 ASP A C 1
ATOM 718 O O . ASP A 1 90 ? -17.531 4.938 9.234 1 90.75 90 ASP A O 1
ATOM 722 N N . SER A 1 91 ? -16.469 5.152 11.227 1 84.06 91 SER A N 1
ATOM 723 C CA . SER A 1 91 ? -15.43 4.176 10.906 1 84.06 91 SER A CA 1
ATOM 724 C C . SER A 1 91 ? -16.016 2.777 10.742 1 84.06 91 SER A C 1
ATOM 726 O O . SER A 1 91 ? -15.367 1.888 10.188 1 84.06 91 SER A O 1
ATOM 728 N N . LYS A 1 92 ? -17.266 2.637 11.219 1 89.06 92 LYS A N 1
ATOM 729 C CA . LYS A 1 92 ? -17.906 1.33 11.109 1 89.06 92 LYS A CA 1
ATOM 730 C C . LYS A 1 92 ? -18.641 1.185 9.773 1 89.06 92 LYS A C 1
ATOM 732 O O . LYS A 1 92 ? -19.031 0.081 9.398 1 89.06 92 LYS A O 1
ATOM 737 N N . ASN A 1 93 ? -18.812 2.33 9.125 1 95.19 93 ASN A N 1
ATOM 738 C CA . ASN A 1 93 ? -19.359 2.299 7.773 1 95.19 93 ASN A CA 1
ATOM 739 C C . ASN A 1 93 ? -18.312 1.877 6.75 1 95.19 93 ASN A C 1
ATOM 741 O O . ASN A 1 93 ? -17.406 2.654 6.418 1 95.19 93 ASN A O 1
ATOM 745 N N . ILE A 1 94 ? -18.438 0.689 6.234 1 96.12 94 ILE A N 1
ATOM 746 C CA . ILE A 1 94 ? -17.406 0.057 5.406 1 96.12 94 ILE A CA 1
ATOM 747 C C . ILE A 1 94 ? -17.234 0.843 4.109 1 96.12 94 ILE A C 1
ATOM 749 O O . ILE A 1 94 ? -16.141 0.915 3.561 1 96.12 94 ILE A O 1
ATOM 753 N N . SER A 1 95 ? -18.312 1.425 3.613 1 96.44 95 SER A N 1
ATOM 754 C CA . SER A 1 95 ? -18.203 2.229 2.398 1 96.44 95 SER A CA 1
ATOM 755 C C . SER A 1 95 ? -17.344 3.467 2.625 1 96.44 95 SER A C 1
ATOM 757 O O . SER A 1 95 ? -16.531 3.834 1.767 1 96.44 95 SER A O 1
ATOM 759 N N . HIS A 1 96 ? -17.531 4.105 3.781 1 96.19 96 HIS A N 1
ATOM 760 C CA . HIS A 1 96 ? -16.703 5.258 4.121 1 96.19 96 HIS A CA 1
ATOM 761 C C . HIS A 1 96 ? -15.258 4.848 4.324 1 96.19 96 HIS A C 1
ATOM 763 O O . HIS A 1 96 ? -14.344 5.551 3.887 1 96.19 96 HIS A O 1
ATOM 769 N N . TYR A 1 97 ? -15.094 3.729 4.918 1 97.12 97 TYR A N 1
ATOM 770 C CA . TYR A 1 97 ? -13.734 3.234 5.137 1 97.12 97 TYR A CA 1
ATOM 771 C C . TYR A 1 97 ? -13.055 2.92 3.809 1 97.12 97 TYR A C 1
ATOM 773 O O . TYR A 1 97 ? -11.852 3.168 3.648 1 97.12 97 TYR A O 1
ATOM 781 N N . ALA A 1 98 ? -13.836 2.436 2.877 1 98.06 98 ALA A N 1
ATOM 782 C CA . ALA A 1 98 ? -13.289 2.092 1.566 1 98.06 98 ALA A CA 1
ATOM 783 C C . ALA A 1 98 ? -12.75 3.33 0.856 1 98.06 98 ALA A C 1
ATOM 785 O O . ALA A 1 98 ? -11.719 3.264 0.176 1 98.06 98 ALA A O 1
ATOM 786 N N . ILE A 1 99 ? -13.383 4.406 1.049 1 97.69 99 ILE A N 1
ATOM 787 C CA . ILE A 1 99 ? -12.945 5.648 0.42 1 97.69 99 ILE A CA 1
ATOM 788 C C . ILE A 1 99 ? -11.609 6.082 1.006 1 97.69 99 ILE A C 1
ATOM 790 O O . ILE A 1 99 ? -10.695 6.477 0.27 1 97.69 99 ILE A O 1
ATOM 794 N N . MET A 1 100 ? -11.469 5.996 2.277 1 98.31 100 MET A N 1
ATOM 795 C CA . MET A 1 100 ? -10.195 6.293 2.922 1 98.31 100 MET A CA 1
ATOM 796 C C . MET A 1 100 ? -9.109 5.328 2.451 1 98.31 100 MET A C 1
ATOM 798 O O . MET A 1 100 ? -7.984 5.746 2.168 1 98.31 100 MET A O 1
ATOM 802 N N . ALA A 1 101 ? -9.5 4.039 2.338 1 98.38 101 ALA A N 1
ATOM 803 C CA . ALA A 1 101 ? -8.547 3.023 1.9 1 98.38 101 ALA A CA 1
ATOM 804 C C . ALA A 1 101 ? -8.055 3.303 0.482 1 98.38 101 ALA A C 1
ATOM 806 O O . ALA A 1 101 ? -6.871 3.141 0.184 1 98.38 101 ALA A O 1
ATOM 807 N N . ILE A 1 102 ? -8.914 3.77 -0.393 1 98.75 102 ILE A N 1
ATOM 808 C CA . ILE A 1 102 ? -8.539 4.164 -1.745 1 98.75 102 ILE A CA 1
ATOM 809 C C . ILE A 1 102 ? -7.504 5.289 -1.683 1 98.75 102 ILE A C 1
ATOM 811 O O . ILE A 1 102 ? -6.469 5.227 -2.35 1 98.75 102 ILE A O 1
ATOM 815 N N . GLY A 1 103 ? -7.824 6.254 -0.842 1 98.75 103 GLY A N 1
ATOM 816 C CA . GLY A 1 103 ? -6.898 7.367 -0.693 1 98.75 103 GLY A CA 1
ATOM 817 C C . GLY A 1 103 ? -5.523 6.941 -0.215 1 98.75 103 GLY A C 1
ATOM 818 O O . GLY A 1 103 ? -4.508 7.43 -0.712 1 98.75 103 GLY A O 1
ATOM 819 N N . MET A 1 104 ? -5.469 6.023 0.724 1 98.88 104 MET A N 1
ATOM 820 C CA . MET A 1 104 ? -4.195 5.523 1.232 1 98.88 104 MET A CA 1
ATOM 821 C C . MET A 1 104 ? -3.439 4.762 0.151 1 98.88 104 MET A C 1
ATOM 823 O O . MET A 1 104 ? -2.221 4.895 0.028 1 98.88 104 MET A O 1
ATOM 827 N N . GLU A 1 105 ? -4.191 3.973 -0.633 1 98.81 105 GLU A N 1
ATOM 828 C CA . GLU A 1 105 ? -3.562 3.24 -1.728 1 98.81 105 GLU A CA 1
ATOM 829 C C . GLU A 1 105 ? -3.031 4.191 -2.795 1 98.81 105 GLU A C 1
ATOM 831 O O . GLU A 1 105 ? -1.943 3.982 -3.336 1 98.81 105 GLU A O 1
ATOM 836 N N . VAL A 1 106 ? -3.811 5.211 -3.115 1 98.88 106 VAL A N 1
ATOM 837 C CA . VAL A 1 106 ? -3.381 6.211 -4.086 1 98.88 106 VAL A CA 1
ATOM 838 C C . VAL A 1 106 ? -2.1 6.883 -3.605 1 98.88 106 VAL A C 1
ATOM 840 O O . VAL A 1 106 ? -1.146 7.039 -4.371 1 98.88 106 VAL A O 1
ATOM 843 N N . GLU A 1 107 ? -2.129 7.277 -2.336 1 98.94 107 GLU A N 1
ATOM 844 C CA . GLU A 1 107 ? -0.926 7.875 -1.764 1 98.94 107 GLU A CA 1
ATOM 845 C C . GLU A 1 107 ? 0.269 6.934 -1.881 1 98.94 107 GLU A C 1
ATOM 847 O O . GLU A 1 107 ? 1.355 7.348 -2.291 1 98.94 107 GLU A O 1
ATOM 852 N N . ALA A 1 108 ? 0.104 5.672 -1.6 1 98.81 108 ALA A N 1
ATOM 853 C CA . ALA A 1 108 ? 1.187 4.703 -1.46 1 98.81 108 ALA A CA 1
ATOM 854 C C . ALA A 1 108 ? 1.714 4.27 -2.824 1 98.81 108 ALA A C 1
ATOM 856 O O . ALA A 1 108 ? 2.895 3.938 -2.965 1 98.81 108 ALA A O 1
ATOM 857 N N . HIS A 1 109 ? 0.827 4.336 -3.871 1 98.62 109 HIS A N 1
ATOM 858 C CA . HIS A 1 109 ? 1.206 3.65 -5.102 1 98.62 109 HIS A CA 1
ATOM 859 C C . HIS A 1 109 ? 1.281 4.621 -6.273 1 98.62 109 HIS A C 1
ATOM 861 O O . HIS A 1 109 ? 1.843 4.293 -7.32 1 98.62 109 HIS A O 1
ATOM 867 N N . HIS A 1 110 ? 0.712 5.789 -6.145 1 98.69 110 HIS A N 1
ATOM 868 C CA . HIS A 1 110 ? 0.79 6.789 -7.203 1 98.69 110 HIS A CA 1
ATOM 869 C C . HIS A 1 110 ? 1.608 7.996 -6.766 1 98.69 110 HIS A C 1
ATOM 87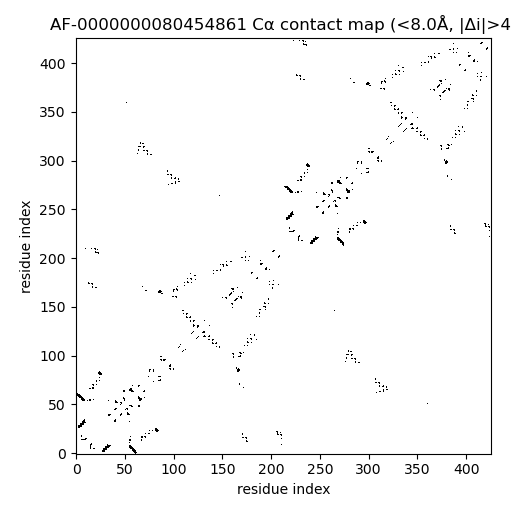1 O O . HIS A 1 110 ? 2.498 8.445 -7.492 1 98.69 110 HIS A O 1
ATOM 877 N N . PHE A 1 111 ? 1.375 8.484 -5.594 1 98.94 111 PHE A N 1
ATOM 878 C CA . PHE A 1 111 ? 2.006 9.711 -5.125 1 98.94 111 PHE A CA 1
ATOM 879 C C . PHE A 1 111 ? 3.393 9.43 -4.559 1 98.94 111 PHE A C 1
ATOM 881 O O . PHE A 1 111 ? 4.387 9.984 -5.031 1 98.94 111 PHE A O 1
ATOM 888 N N . ASP A 1 112 ? 3.535 8.531 -3.619 1 98.81 112 ASP A N 1
ATOM 889 C CA . ASP A 1 112 ? 4.738 8.352 -2.809 1 98.81 112 ASP A CA 1
ATOM 890 C C . ASP A 1 112 ? 5.914 7.887 -3.664 1 98.81 112 ASP A C 1
ATOM 892 O O . ASP A 1 112 ? 7.031 8.383 -3.512 1 98.81 112 ASP A O 1
ATOM 896 N N . PRO A 1 113 ? 5.695 6.898 -4.613 1 98.5 113 PRO A N 1
ATOM 897 C CA . PRO A 1 113 ? 6.855 6.461 -5.395 1 98.5 113 PRO A CA 1
ATOM 898 C C . PRO A 1 113 ? 7.516 7.602 -6.164 1 98.5 113 PRO A C 1
ATOM 900 O O . PRO A 1 113 ? 8.742 7.672 -6.234 1 98.5 113 PRO A O 1
ATOM 903 N N . VAL A 1 114 ? 6.742 8.5 -6.617 1 98.81 114 VAL A N 1
ATOM 904 C CA . VAL A 1 114 ? 7.234 9.609 -7.418 1 98.81 114 VAL A CA 1
ATOM 905 C C . VAL A 1 114 ? 7.789 10.703 -6.504 1 98.81 114 VAL A C 1
ATOM 907 O O . VAL A 1 114 ? 8.898 11.195 -6.723 1 98.81 114 VAL A O 1
ATOM 910 N N . ALA A 1 115 ? 7.062 11.031 -5.496 1 98.94 115 ALA A N 1
ATOM 911 C CA . ALA A 1 115 ? 7.438 12.094 -4.566 1 98.94 115 ALA A CA 1
ATOM 912 C C . ALA A 1 115 ? 8.695 11.719 -3.789 1 98.94 115 ALA A C 1
ATOM 914 O O . ALA A 1 115 ? 9.578 12.562 -3.584 1 98.94 115 ALA A O 1
ATOM 915 N N . SER A 1 116 ? 8.797 10.484 -3.363 1 98.75 116 SER A N 1
ATOM 916 C CA . SER A 1 116 ? 9.961 10.031 -2.6 1 98.75 116 SER A CA 1
ATOM 917 C C . SER A 1 116 ? 11.211 10.016 -3.465 1 98.75 116 SER A C 1
ATOM 919 O O . SER A 1 116 ? 12.312 10.273 -2.977 1 98.75 116 SER A O 1
ATOM 921 N N . LYS A 1 117 ? 11.039 9.672 -4.758 1 98.75 117 LYS A N 1
ATOM 922 C CA . LYS A 1 117 ? 12.18 9.719 -5.672 1 98.75 117 LYS A CA 1
ATOM 923 C C . LYS A 1 117 ? 12.664 11.148 -5.875 1 98.75 117 LYS A C 1
ATOM 925 O O . LYS A 1 117 ? 13.867 11.398 -5.973 1 98.75 117 LYS A O 1
ATOM 930 N N . LEU A 1 118 ? 11.711 12.062 -5.945 1 98.94 118 LEU A N 1
ATOM 931 C CA . LEU A 1 118 ? 12.07 13.469 -6.035 1 98.94 118 LEU A CA 1
ATOM 932 C C . LEU A 1 118 ? 12.789 13.93 -4.77 1 98.94 118 LEU A C 1
ATOM 934 O O . LEU A 1 118 ? 13.805 14.625 -4.844 1 98.94 118 LEU A O 1
ATOM 938 N N . ALA A 1 119 ? 12.281 13.547 -3.611 1 98.81 119 ALA A N 1
ATOM 939 C CA . ALA A 1 119 ? 12.938 13.898 -2.354 1 98.81 119 ALA A CA 1
ATOM 940 C C . ALA A 1 119 ? 14.336 13.289 -2.271 1 98.81 119 ALA A C 1
ATOM 942 O O . ALA A 1 119 ? 15.258 13.914 -1.751 1 98.81 119 ALA A O 1
ATOM 943 N N . TRP A 1 120 ? 14.461 12.055 -2.805 1 98.44 120 TRP A N 1
ATOM 944 C CA . TRP A 1 120 ? 15.773 11.43 -2.852 1 98.44 120 TRP A CA 1
ATOM 945 C C . TRP A 1 120 ? 16.75 12.266 -3.678 1 98.44 120 TRP A C 1
ATOM 947 O O . TRP A 1 120 ? 17.844 12.594 -3.213 1 98.44 120 TRP A O 1
ATOM 957 N N . GLU A 1 121 ? 16.328 12.672 -4.832 1 98.75 121 GLU A N 1
ATOM 958 C CA . GLU A 1 121 ? 17.188 13.391 -5.766 1 98.75 121 GLU A CA 1
ATOM 959 C C . GLU A 1 121 ? 17.531 14.781 -5.242 1 98.75 121 GLU A C 1
ATOM 961 O O . GLU A 1 121 ? 18.672 15.227 -5.344 1 98.75 121 GLU A O 1
ATOM 966 N N . GLN A 1 122 ? 16.547 15.391 -4.582 1 98.62 122 GLN A N 1
ATOM 967 C CA . GLN A 1 122 ? 16.719 16.828 -4.363 1 98.62 122 GLN A CA 1
ATOM 968 C C . GLN A 1 122 ? 17.094 17.109 -2.916 1 98.62 122 GLN A C 1
ATOM 970 O O . GLN A 1 122 ? 17.531 18.219 -2.596 1 98.62 122 GLN A O 1
ATOM 975 N N . VAL A 1 123 ? 16.922 16.141 -2.027 1 98.19 123 VAL A N 1
ATOM 976 C CA . VAL A 1 123 ? 17.172 16.406 -0.614 1 98.19 123 VAL A CA 1
ATOM 977 C C . VAL A 1 123 ? 18.203 15.414 -0.085 1 98.19 123 VAL A C 1
ATOM 979 O O . VAL A 1 123 ? 19.312 15.812 0.313 1 98.19 123 VAL A O 1
ATOM 982 N N . PHE A 1 124 ? 18.016 14.156 -0.216 1 97.31 124 PHE A N 1
ATOM 983 C CA . PHE A 1 124 ? 18.828 13.172 0.496 1 97.31 124 PHE A CA 1
ATOM 984 C C . PHE A 1 124 ? 20.172 12.969 -0.192 1 97.31 124 PHE A C 1
ATOM 986 O O . PHE A 1 124 ? 21.188 12.781 0.472 1 97.31 124 PHE A O 1
ATOM 993 N N . LYS A 1 125 ? 20.188 12.992 -1.525 1 96.81 125 LYS A N 1
ATOM 994 C CA . LYS A 1 125 ? 21.469 12.93 -2.215 1 96.81 125 LYS A CA 1
ATOM 995 C C . LYS A 1 125 ? 22.406 14.055 -1.762 1 96.81 125 LYS A C 1
ATOM 997 O O . LYS A 1 125 ? 23.594 13.828 -1.542 1 96.81 125 LYS A O 1
ATOM 1002 N N . LEU A 1 126 ? 21.828 15.203 -1.581 1 95.06 126 LEU A N 1
ATOM 1003 C CA . LEU A 1 126 ? 22.641 16.344 -1.155 1 95.06 126 LEU A CA 1
ATOM 1004 C C . LEU A 1 126 ? 23.172 16.125 0.256 1 95.06 126 LEU A C 1
ATOM 1006 O O . LEU A 1 126 ? 24.328 16.484 0.548 1 95.06 126 LEU A O 1
ATOM 1010 N N . PHE A 1 127 ? 22.375 15.555 1.056 1 91.25 127 PHE A N 1
ATOM 1011 C CA . PHE A 1 127 ? 22.797 15.234 2.414 1 91.25 127 PHE A CA 1
ATOM 1012 C C . PHE A 1 127 ? 23.953 14.25 2.406 1 91.25 127 PHE A C 1
ATOM 1014 O O . PHE A 1 127 ? 24.828 14.312 3.271 1 91.25 127 PHE A O 1
ATOM 1021 N N . TYR A 1 128 ? 24.031 13.367 1.432 1 91.94 128 TYR A N 1
ATOM 1022 C CA . TYR A 1 128 ? 25.047 12.328 1.366 1 91.94 128 TYR A CA 1
ATOM 1023 C C . TYR A 1 128 ? 26.188 12.75 0.448 1 91.94 128 TYR A C 1
ATOM 1025 O O . TYR A 1 128 ? 27.078 11.945 0.13 1 91.94 128 TYR A O 1
ATOM 1033 N N . GLY A 1 129 ? 26.109 13.961 -0.07 1 94.88 129 GLY A N 1
ATOM 1034 C CA . GLY A 1 129 ? 27.172 14.484 -0.903 1 94.88 129 GLY A CA 1
ATOM 1035 C C . GLY A 1 129 ? 27.141 13.961 -2.326 1 94.88 129 GLY A C 1
ATOM 1036 O O . GLY A 1 129 ? 28.156 13.953 -3.02 1 94.88 129 GLY A O 1
ATOM 1037 N N . MET A 1 130 ? 25.984 13.492 -2.707 1 96.94 130 MET A N 1
ATOM 1038 C CA . MET A 1 130 ? 25.797 13 -4.07 1 96.94 130 MET A CA 1
ATOM 1039 C C . MET A 1 130 ? 25.234 14.102 -4.969 1 96.94 130 MET A C 1
ATOM 1041 O O . MET A 1 130 ? 24.891 15.18 -4.488 1 96.94 130 MET A O 1
ATOM 1045 N N . THR A 1 131 ? 25.266 13.773 -6.254 1 97.56 131 THR A N 1
ATOM 1046 C CA . THR A 1 131 ? 24.797 14.758 -7.223 1 97.56 131 THR A CA 1
ATOM 1047 C C . THR A 1 131 ? 23.391 14.414 -7.715 1 97.56 131 THR A C 1
ATOM 1049 O O . THR A 1 131 ? 23.094 13.258 -7.996 1 97.56 131 THR A O 1
ATOM 1052 N N . THR A 1 132 ? 22.594 15.453 -7.805 1 98.06 132 THR A N 1
ATOM 1053 C CA . THR A 1 132 ? 21.25 15.297 -8.32 1 98.06 132 THR A CA 1
ATOM 1054 C C . THR A 1 132 ? 21.266 14.945 -9.805 1 98.06 132 THR A C 1
ATOM 1056 O O . THR A 1 132 ? 22.062 15.508 -10.57 1 98.06 132 THR A O 1
ATOM 1059 N N . ASP A 1 133 ? 20.469 13.977 -10.18 1 98.44 133 ASP A N 1
ATOM 1060 C CA . ASP A 1 133 ? 20.234 13.68 -11.594 1 98.44 133 ASP A CA 1
ATOM 1061 C C . ASP A 1 133 ? 19.031 14.477 -12.117 1 98.44 133 ASP A C 1
ATOM 1063 O O . ASP A 1 133 ? 17.891 14.055 -11.961 1 98.44 133 ASP A O 1
ATOM 1067 N N . GLN A 1 134 ? 19.297 15.477 -12.82 1 98.31 134 GLN A N 1
ATOM 1068 C CA . GLN A 1 134 ? 18.25 16.406 -13.227 1 98.31 134 GLN A CA 1
ATOM 1069 C C . GLN A 1 134 ? 17.281 15.766 -14.211 1 98.31 134 GLN A C 1
ATOM 1071 O O . GLN A 1 134 ? 16.094 16.094 -14.234 1 98.31 134 GLN A O 1
ATOM 1076 N N . ALA A 1 135 ? 17.75 14.805 -15 1 98.62 135 ALA A N 1
ATOM 1077 C CA . ALA A 1 135 ? 16.859 14.086 -15.914 1 98.62 135 ALA A CA 1
ATOM 1078 C C . ALA A 1 135 ? 15.812 13.281 -15.148 1 98.62 135 ALA A C 1
ATOM 1080 O O . ALA A 1 135 ? 14.656 13.219 -15.562 1 98.62 135 ALA A O 1
ATOM 1081 N N . VAL A 1 136 ? 16.234 12.719 -14.039 1 98.62 136 VAL A N 1
ATOM 1082 C CA . VAL A 1 136 ? 15.312 11.984 -13.18 1 98.62 136 VAL A CA 1
ATOM 1083 C C . VAL A 1 136 ? 14.312 12.945 -12.547 1 98.62 136 VAL A C 1
ATOM 1085 O O . VAL A 1 136 ? 13.117 12.656 -12.492 1 98.62 136 VAL A O 1
ATOM 1088 N N . VAL A 1 137 ? 14.789 14.078 -12.086 1 98.81 137 VAL A N 1
ATOM 1089 C CA . VAL A 1 137 ? 13.914 15.078 -11.469 1 98.81 137 VAL A CA 1
ATOM 1090 C C . VAL A 1 137 ? 12.836 15.5 -12.461 1 98.81 137 VAL A C 1
ATOM 1092 O O . VAL A 1 137 ? 11.648 15.531 -12.117 1 98.81 137 VAL A O 1
ATOM 1095 N N . GLU A 1 138 ? 13.234 15.75 -13.664 1 98.81 138 GLU A N 1
ATOM 1096 C CA . GLU A 1 138 ? 12.289 16.188 -14.68 1 98.81 138 GLU A CA 1
ATOM 1097 C C . GLU A 1 138 ? 11.242 15.117 -14.961 1 98.81 138 GLU A C 1
ATOM 1099 O O . GLU A 1 138 ? 10.047 15.414 -15.062 1 98.81 138 GLU A O 1
ATOM 1104 N N . GLU A 1 139 ? 11.695 13.945 -15.078 1 98.81 139 GLU A N 1
ATOM 1105 C CA . GLU A 1 139 ? 10.797 12.828 -15.336 1 98.81 139 GLU A CA 1
ATOM 1106 C C . GLU A 1 139 ? 9.797 12.641 -14.188 1 98.81 139 GLU A C 1
ATOM 1108 O O . GLU A 1 139 ? 8.602 12.492 -14.422 1 98.81 139 GLU A O 1
ATOM 1113 N N . GLU A 1 140 ? 10.297 12.695 -13.008 1 98.88 140 GLU A N 1
ATOM 1114 C CA . GLU A 1 140 ? 9.453 12.445 -11.844 1 98.88 140 GLU A CA 1
ATOM 1115 C C . GLU A 1 140 ? 8.523 13.617 -11.57 1 98.88 140 GLU A C 1
ATOM 1117 O O . GLU A 1 140 ? 7.398 13.43 -11.102 1 98.88 140 GLU A O 1
ATOM 1122 N N . GLU A 1 141 ? 8.938 14.82 -11.844 1 98.88 141 GLU A N 1
ATOM 1123 C CA . GLU A 1 141 ? 8.047 15.969 -11.711 1 98.88 141 GLU A CA 1
ATOM 1124 C C . GLU A 1 141 ? 6.859 15.859 -12.664 1 98.88 141 GLU A C 1
ATOM 1126 O O . GLU A 1 141 ? 5.734 16.234 -12.312 1 98.88 141 GLU A O 1
ATOM 1131 N N . ALA A 1 142 ? 7.137 15.383 -13.875 1 98.88 142 ALA A N 1
ATOM 1132 C CA . ALA A 1 142 ? 6.043 15.195 -14.828 1 98.88 142 ALA A CA 1
ATOM 1133 C C . ALA A 1 142 ? 5.031 14.18 -14.305 1 98.88 142 ALA A C 1
ATOM 1135 O O . ALA A 1 142 ? 3.822 14.375 -14.438 1 98.88 142 ALA A O 1
ATOM 1136 N N . LYS A 1 143 ? 5.504 13.125 -13.711 1 98.88 143 LYS A N 1
ATOM 1137 C CA . LYS A 1 143 ? 4.625 12.109 -13.133 1 98.88 143 LYS A CA 1
ATOM 1138 C C . LYS A 1 143 ? 3.844 12.672 -11.953 1 98.88 143 LYS A C 1
ATOM 1140 O O . LYS A 1 143 ? 2.643 12.422 -11.82 1 98.88 143 LYS A O 1
ATOM 1145 N N . LEU A 1 144 ? 4.543 13.445 -11.109 1 98.94 144 LEU A N 1
ATOM 1146 C CA . LEU A 1 144 ? 3.887 14.039 -9.945 1 98.94 144 LEU A CA 1
ATOM 1147 C C . LEU A 1 144 ? 2.785 15 -10.383 1 98.94 144 LEU A C 1
ATOM 1149 O O . LEU A 1 144 ? 1.718 15.047 -9.766 1 98.94 144 LEU A O 1
ATOM 1153 N N . ALA A 1 145 ? 3.068 15.727 -11.414 1 98.88 145 ALA A N 1
ATOM 1154 C CA . ALA A 1 145 ? 2.078 16.672 -11.922 1 98.88 145 ALA A CA 1
ATOM 1155 C C . ALA A 1 145 ? 0.776 15.969 -12.281 1 98.88 145 ALA A C 1
ATOM 1157 O O . ALA A 1 145 ? -0.312 16.453 -11.977 1 98.88 145 ALA A O 1
ATOM 1158 N N . THR A 1 146 ? 0.86 14.781 -12.891 1 98.62 146 THR A N 1
ATOM 1159 C CA . THR A 1 146 ? -0.325 14.023 -13.273 1 98.62 146 THR A CA 1
ATOM 1160 C C . THR A 1 146 ? -1.099 13.57 -12.039 1 98.62 146 THR A C 1
ATOM 1162 O O . THR A 1 146 ? -2.332 13.586 -12.031 1 98.62 146 THR A O 1
ATOM 1165 N N . VAL A 1 147 ? -0.408 13.18 -11 1 98.88 147 VAL A N 1
ATOM 1166 C CA . VAL A 1 147 ? -1.042 12.766 -9.758 1 98.88 147 VAL A CA 1
ATOM 1167 C C . VAL A 1 147 ? -1.746 13.961 -9.109 1 98.88 147 VAL A C 1
ATOM 1169 O O . VAL A 1 147 ? -2.898 13.852 -8.688 1 98.88 147 VAL A O 1
ATOM 1172 N N . LEU A 1 148 ? -1.059 15.102 -9.094 1 98.94 148 LEU A N 1
ATOM 1173 C CA . LEU A 1 148 ? -1.591 16.297 -8.438 1 98.94 148 LEU A CA 1
ATOM 1174 C C . LEU A 1 148 ? -2.787 16.844 -9.203 1 98.94 148 LEU A C 1
ATOM 1176 O O . LEU A 1 148 ? -3.684 17.453 -8.609 1 98.94 148 LEU A O 1
ATOM 1180 N N . ASP A 1 149 ? -2.844 16.578 -10.508 1 98.88 149 ASP A N 1
ATOM 1181 C CA . ASP A 1 149 ? -4.027 16.953 -11.266 1 98.88 149 ASP A CA 1
ATOM 1182 C C . ASP A 1 149 ? -5.258 16.188 -10.805 1 98.88 149 ASP A C 1
ATOM 1184 O O . ASP A 1 149 ? -6.352 16.75 -10.711 1 98.88 149 ASP A O 1
ATOM 1188 N N . VAL A 1 150 ? -5.082 14.938 -10.547 1 98.75 150 VAL A N 1
ATOM 1189 C CA . VAL A 1 150 ? -6.176 14.133 -10.008 1 98.75 150 VAL A CA 1
ATOM 1190 C C . VAL A 1 150 ? -6.57 14.648 -8.633 1 98.75 150 VAL A C 1
ATOM 1192 O O . VAL A 1 150 ? -7.758 14.773 -8.32 1 98.75 150 VAL A O 1
ATOM 1195 N N . TYR A 1 151 ? -5.523 14.961 -7.797 1 98.88 151 TYR A N 1
ATOM 1196 C CA . TYR A 1 151 ? -5.793 15.516 -6.473 1 98.88 151 TYR A CA 1
ATOM 1197 C C . TYR A 1 151 ? -6.551 16.828 -6.578 1 98.88 151 TYR A C 1
ATOM 1199 O O . TYR A 1 151 ? -7.492 17.078 -5.82 1 98.88 151 TYR A O 1
ATOM 1207 N N . GLU A 1 152 ? -6.105 17.672 -7.496 1 98.94 152 GLU A N 1
ATOM 1208 C CA . GLU A 1 152 ? -6.742 18.969 -7.688 1 98.94 152 GLU A CA 1
ATOM 1209 C C . GLU A 1 152 ? -8.227 18.812 -7.992 1 98.94 152 GLU A C 1
ATOM 1211 O O . GLU A 1 152 ? -9.062 19.531 -7.426 1 98.94 152 GLU A O 1
ATOM 1216 N N . ALA A 1 153 ? -8.547 17.875 -8.844 1 98.69 153 ALA A N 1
ATOM 1217 C CA . ALA A 1 153 ? -9.945 17.625 -9.195 1 98.69 153 ALA A CA 1
ATOM 1218 C C . ALA A 1 153 ? -10.727 17.125 -7.984 1 98.69 153 ALA A C 1
ATOM 1220 O O . ALA A 1 153 ? -11.867 17.547 -7.762 1 98.69 153 ALA A O 1
ATOM 1221 N N . ARG A 1 154 ? -10.133 16.25 -7.207 1 98.44 154 ARG A N 1
ATOM 1222 C CA . ARG A 1 154 ? -10.781 15.703 -6.02 1 98.44 154 ARG A CA 1
ATOM 1223 C C . ARG A 1 154 ? -11 16.781 -4.969 1 98.44 154 ARG A C 1
ATOM 1225 O O . ARG A 1 154 ? -12.078 16.859 -4.371 1 98.44 154 ARG A O 1
ATOM 1232 N N . LEU A 1 155 ? -10.023 17.625 -4.793 1 98.81 155 LEU A N 1
ATOM 1233 C CA . LEU A 1 155 ? -10.031 18.625 -3.732 1 98.81 155 LEU A CA 1
ATOM 1234 C C . LEU A 1 155 ? -10.906 19.828 -4.109 1 98.81 155 LEU A C 1
ATOM 1236 O O . LEU A 1 155 ? -11.227 20.656 -3.264 1 98.81 155 LEU A O 1
ATOM 1240 N N . LYS A 1 156 ? -11.227 19.859 -5.352 1 98.44 156 LYS A N 1
ATOM 1241 C CA . LYS A 1 156 ? -12.258 20.812 -5.754 1 98.44 156 LYS A CA 1
ATOM 1242 C C . LYS A 1 156 ? -13.609 20.453 -5.148 1 98.44 156 LYS A C 1
ATOM 1244 O O . LYS A 1 156 ? -14.422 21.344 -4.855 1 98.44 156 LYS A O 1
ATOM 1249 N N . GLU A 1 157 ? -13.828 19.219 -4.895 1 98 157 GLU A N 1
ATOM 1250 C CA . GLU A 1 157 ? -15.117 18.703 -4.457 1 98 157 GLU A CA 1
ATOM 1251 C C . GLU A 1 157 ? -15.133 18.438 -2.957 1 98 157 GLU A C 1
ATOM 1253 O O . GLU A 1 157 ? -16.172 18.516 -2.312 1 98 157 GLU A O 1
ATOM 1258 N N . PHE A 1 158 ? -14.047 18.141 -2.371 1 97.94 158 PHE A N 1
ATOM 1259 C CA . PHE A 1 158 ? -13.953 17.734 -0.971 1 97.94 158 PHE A CA 1
ATOM 1260 C C . PHE A 1 158 ? -12.844 18.516 -0.262 1 97.94 158 PHE A C 1
ATOM 1262 O O . PHE A 1 158 ? -11.867 18.906 -0.89 1 97.94 158 PHE A O 1
ATOM 1269 N N . LYS A 1 159 ? -12.93 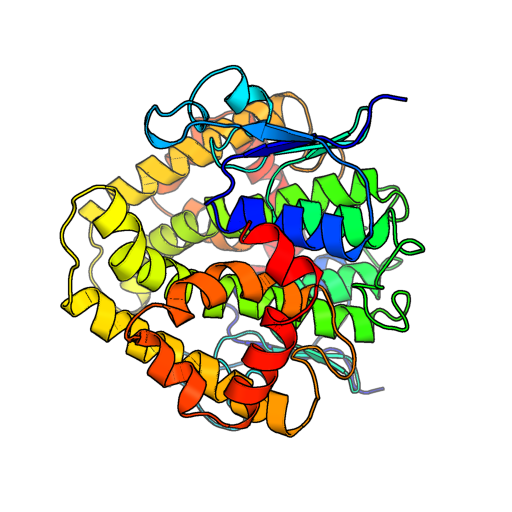18.656 0.994 1 97.88 159 LYS A N 1
ATOM 1270 C CA . LYS A 1 159 ? -11.93 19.391 1.766 1 97.88 159 LYS A CA 1
ATOM 1271 C C . LYS A 1 159 ? -10.633 18.609 1.883 1 97.88 159 LYS A C 1
ATOM 1273 O O . LYS A 1 159 ? -9.547 19.188 1.857 1 97.88 159 LYS A O 1
ATOM 1278 N N . TYR A 1 160 ? -10.805 17.281 2.037 1 98.62 160 TYR A N 1
ATOM 1279 C CA . TYR A 1 160 ? -9.664 16.375 2.141 1 98.62 160 TYR A CA 1
ATOM 1280 C C . TYR A 1 160 ? -9.75 15.266 1.095 1 98.62 160 TYR A C 1
ATOM 1282 O O . TYR A 1 160 ? -10.773 15.117 0.426 1 98.62 160 TYR A O 1
ATOM 1290 N N . LEU A 1 161 ? -8.727 14.508 0.895 1 98.69 161 LEU A N 1
ATOM 1291 C CA . LEU A 1 161 ? -8.641 13.547 -0.201 1 98.69 161 LEU A CA 1
ATOM 1292 C C . LEU A 1 161 ? -9.633 12.406 -0.005 1 98.69 161 LEU A C 1
ATOM 1294 O O . LEU A 1 161 ? -10.125 11.836 -0.979 1 98.69 161 LEU A O 1
ATOM 1298 N N . ALA A 1 162 ? -9.977 12.102 1.244 1 97.69 162 ALA A N 1
ATOM 1299 C CA . ALA A 1 162 ? -10.945 11.031 1.488 1 97.69 162 ALA A CA 1
ATOM 1300 C C . ALA A 1 162 ? -12.32 11.602 1.805 1 97.69 162 ALA A C 1
ATOM 1302 O O . ALA A 1 162 ? -13.234 10.859 2.186 1 97.69 162 ALA A O 1
ATOM 1303 N N . GLY A 1 163 ? -12.484 12.914 1.704 1 97 163 GLY A N 1
ATOM 1304 C CA . GLY A 1 163 ? -13.773 13.516 1.979 1 97 163 GLY A CA 1
ATOM 1305 C C . GLY A 1 163 ? -13.68 14.781 2.812 1 97 163 GLY A C 1
ATOM 1306 O O . GLY A 1 163 ? -12.875 15.664 2.521 1 97 163 GLY A O 1
ATOM 1307 N N . GLU A 1 164 ? -14.5 14.828 3.855 1 97 164 GLU A N 1
ATOM 1308 C CA . GLU A 1 164 ? -14.672 16.094 4.562 1 97 164 GLU A CA 1
ATOM 1309 C C . GLU A 1 164 ? -13.82 16.141 5.824 1 97 164 GLU A C 1
ATOM 1311 O O . GLU A 1 164 ? -13.711 17.188 6.469 1 97 164 GLU A O 1
ATOM 1316 N N . THR A 1 165 ? -13.273 15.055 6.137 1 96.94 165 THR A N 1
ATOM 1317 C CA . THR A 1 165 ? -12.508 15.023 7.379 1 96.94 165 THR A CA 1
ATOM 1318 C C . THR A 1 165 ? -11.062 14.609 7.113 1 96.94 165 THR A C 1
ATOM 1320 O O . THR A 1 165 ? -10.781 13.93 6.125 1 96.94 165 THR A O 1
ATOM 1323 N N . PHE A 1 166 ? -10.164 15.133 7.977 1 98.38 166 PHE A N 1
ATOM 1324 C CA . PHE A 1 166 ? -8.75 14.766 7.973 1 98.38 166 PHE A CA 1
ATOM 1325 C C . PHE A 1 166 ? -8.562 13.328 8.461 1 98.38 166 PHE A C 1
ATOM 1327 O O . PHE A 1 166 ? -9.047 12.961 9.531 1 98.38 166 PHE A O 1
ATOM 1334 N N . THR A 1 167 ? -7.969 12.484 7.629 1 98.69 167 THR A N 1
ATOM 1335 C CA . THR A 1 167 ? -7.758 11.086 7.988 1 98.69 167 THR A CA 1
ATOM 1336 C C . THR A 1 167 ? -6.316 10.664 7.707 1 98.69 167 THR A C 1
ATOM 1338 O O . THR A 1 167 ? -5.484 11.492 7.344 1 98.69 167 THR A O 1
ATOM 1341 N N . LEU A 1 168 ? -6.02 9.375 7.82 1 98.88 168 LEU A N 1
ATOM 1342 C CA . LEU A 1 168 ? -4.723 8.805 7.48 1 98.88 168 LEU A CA 1
ATOM 1343 C C . LEU A 1 168 ? -4.379 9.062 6.02 1 98.88 168 LEU A C 1
ATOM 1345 O O . LEU A 1 168 ? -3.207 9.211 5.668 1 98.88 168 LEU A O 1
ATOM 1349 N N . THR A 1 169 ? -5.445 9.148 5.164 1 98.81 169 THR A N 1
ATOM 1350 C CA . THR A 1 169 ? -5.23 9.438 3.748 1 98.81 169 THR A CA 1
ATOM 1351 C C . THR A 1 169 ? -4.422 10.719 3.574 1 98.81 169 THR A C 1
ATOM 1353 O O . THR A 1 169 ? -3.408 10.727 2.873 1 98.81 169 THR A O 1
ATOM 1356 N N . ASP A 1 170 ? -4.758 11.719 4.258 1 98.94 170 ASP A N 1
ATOM 1357 C CA . ASP A 1 170 ? -4.059 13 4.156 1 98.94 170 ASP A CA 1
ATOM 1358 C C . ASP A 1 170 ? -2.721 12.945 4.891 1 98.94 170 ASP A C 1
ATOM 1360 O O . ASP A 1 170 ? -1.703 13.406 4.367 1 98.94 170 ASP A O 1
ATOM 1364 N N . LEU A 1 171 ? -2.736 12.383 6.062 1 98.94 171 LEU A N 1
ATOM 1365 C CA . LEU A 1 171 ? -1.583 12.352 6.957 1 98.94 171 LEU A CA 1
ATOM 1366 C C . LEU A 1 171 ? -0.386 11.695 6.273 1 98.94 171 LEU A C 1
ATOM 1368 O O . LEU A 1 171 ? 0.748 12.156 6.426 1 98.94 171 LEU A O 1
ATOM 1372 N N . HIS A 1 172 ? -0.6 10.688 5.469 1 98.94 172 HIS A N 1
ATOM 1373 C CA . HIS A 1 172 ? 0.462 9.906 4.848 1 98.94 172 HIS A CA 1
ATOM 1374 C C . HIS A 1 172 ? 1.248 10.742 3.844 1 98.94 172 HIS A C 1
ATOM 1376 O O . HIS A 1 172 ? 2.369 10.383 3.475 1 98.94 172 HIS A O 1
ATOM 1382 N N . HIS A 1 173 ? 0.731 11.844 3.436 1 98.94 173 HIS A N 1
ATOM 1383 C CA . HIS A 1 173 ? 1.375 12.68 2.426 1 98.94 173 HIS A CA 1
ATOM 1384 C C . HIS A 1 173 ? 2.365 13.648 3.059 1 98.94 173 HIS A C 1
ATOM 1386 O O . HIS A 1 173 ? 3.271 14.148 2.387 1 98.94 173 HIS A O 1
ATOM 1392 N N . ILE A 1 174 ? 2.205 13.938 4.293 1 98.94 174 ILE A N 1
ATOM 1393 C CA . ILE A 1 174 ? 2.791 15.109 4.938 1 98.94 174 ILE A CA 1
ATOM 1394 C C . ILE A 1 174 ? 4.312 14.984 4.945 1 98.94 174 ILE A C 1
ATOM 1396 O O . ILE A 1 174 ? 5.02 15.914 4.543 1 98.94 174 ILE A O 1
ATOM 1400 N N . PRO A 1 175 ? 4.891 13.828 5.305 1 98.75 175 PRO A N 1
ATOM 1401 C CA . PRO A 1 175 ? 6.344 13.789 5.473 1 98.75 175 PRO A CA 1
ATOM 1402 C C . PRO A 1 175 ? 7.098 14.094 4.18 1 98.75 175 PRO A C 1
ATOM 1404 O O . PRO A 1 175 ? 8.039 14.891 4.188 1 98.75 175 PRO A O 1
ATOM 1407 N N . VAL A 1 176 ? 6.68 13.523 3.074 1 98.81 176 VAL A N 1
ATOM 1408 C CA . VAL A 1 176 ? 7.414 13.727 1.828 1 98.81 176 VAL A CA 1
ATOM 1409 C C . VAL A 1 176 ? 7.129 15.117 1.278 1 98.81 176 VAL A C 1
ATOM 1411 O O . VAL A 1 176 ? 8.023 15.766 0.725 1 98.81 176 VAL A O 1
ATOM 1414 N N . ILE A 1 177 ? 5.895 15.594 1.449 1 98.94 177 ILE A N 1
ATOM 1415 C CA . ILE A 1 177 ? 5.535 16.938 0.993 1 98.94 177 ILE A CA 1
ATOM 1416 C C . ILE A 1 177 ? 6.402 17.969 1.705 1 98.94 177 ILE A C 1
ATOM 1418 O O . ILE A 1 177 ? 6.895 18.906 1.08 1 98.94 177 ILE A O 1
ATOM 1422 N N . GLN A 1 178 ? 6.633 17.812 2.967 1 98.81 178 GLN A N 1
ATOM 1423 C CA . GLN A 1 178 ? 7.418 18.766 3.746 1 98.81 178 GLN A CA 1
ATOM 1424 C C . GLN A 1 178 ? 8.836 18.891 3.201 1 98.81 178 GLN A C 1
ATOM 1426 O O . GLN A 1 178 ? 9.406 19.984 3.182 1 98.81 178 GLN A O 1
ATOM 1431 N N . TYR A 1 179 ? 9.406 17.797 2.738 1 98.62 179 TYR A N 1
ATOM 1432 C CA . TYR A 1 179 ? 10.719 17.859 2.102 1 98.62 179 TYR A CA 1
ATOM 1433 C C . TYR A 1 179 ? 10.641 18.594 0.767 1 98.62 179 TYR A C 1
ATOM 1435 O O . TYR A 1 179 ? 11.477 19.453 0.47 1 98.62 179 TYR A O 1
ATOM 1443 N N . LEU A 1 180 ? 9.602 18.328 0.03 1 98.81 180 LEU A N 1
ATOM 1444 C CA . LEU A 1 180 ? 9.516 18.859 -1.325 1 98.81 180 LEU A CA 1
ATOM 1445 C C . LEU A 1 180 ? 9.195 20.344 -1.305 1 98.81 180 LEU A C 1
ATOM 1447 O O . LEU A 1 180 ? 9.523 21.062 -2.25 1 98.81 180 LEU A O 1
ATOM 1451 N N . LEU A 1 181 ? 8.602 20.812 -0.24 1 98.69 181 LEU A N 1
ATOM 1452 C CA . LEU A 1 181 ? 8.297 22.234 -0.119 1 98.69 181 LEU A CA 1
ATOM 1453 C C . LEU A 1 181 ? 9.57 23.062 -0.05 1 98.69 181 LEU A C 1
ATOM 1455 O O . LEU A 1 181 ? 9.555 24.266 -0.315 1 98.69 181 LEU A O 1
ATOM 1459 N N . GLY A 1 182 ? 10.688 22.438 0.269 1 98.19 182 GLY A N 1
ATOM 1460 C CA . GLY A 1 182 ? 11.969 23.109 0.31 1 98.19 182 GLY A CA 1
ATOM 1461 C C . GLY A 1 182 ? 12.758 22.984 -0.979 1 98.19 182 GLY A C 1
ATOM 1462 O O . GLY A 1 182 ? 13.945 23.297 -1.022 1 98.19 182 GLY A O 1
ATOM 1463 N N . THR A 1 183 ? 12.195 22.484 -2 1 98.62 183 THR A N 1
ATOM 1464 C CA . THR A 1 183 ? 12.859 22.234 -3.275 1 98.62 183 THR A CA 1
ATOM 1465 C C . THR A 1 183 ? 12.156 22.969 -4.406 1 98.62 183 THR A C 1
ATOM 1467 O O . THR A 1 183 ? 11.062 23.5 -4.215 1 98.62 183 THR A O 1
ATOM 1470 N N . PRO A 1 184 ? 12.695 22.938 -5.637 1 98.25 184 PRO A N 1
ATOM 1471 C CA . PRO A 1 184 ? 12.023 23.547 -6.789 1 98.25 184 PRO A CA 1
ATOM 1472 C C . PRO A 1 184 ? 10.711 22.844 -7.137 1 98.25 184 PRO A C 1
ATOM 1474 O O . PRO A 1 184 ? 9.836 23.438 -7.777 1 98.25 184 PRO A O 1
ATOM 1477 N N . THR A 1 185 ? 10.539 21.688 -6.66 1 98.81 185 THR A N 1
ATOM 1478 C CA . THR A 1 185 ? 9.328 20.922 -6.949 1 98.81 185 THR A CA 1
ATOM 1479 C C . THR A 1 185 ? 8.117 21.547 -6.262 1 98.81 185 THR A C 1
ATOM 1481 O O . THR A 1 185 ? 6.973 21.266 -6.625 1 98.81 185 THR A O 1
ATOM 1484 N N . LYS A 1 186 ? 8.32 22.422 -5.355 1 98.88 186 LYS A N 1
ATOM 1485 C CA . LYS A 1 186 ? 7.246 23.125 -4.648 1 98.88 186 LYS A CA 1
ATOM 1486 C C . LYS A 1 186 ? 6.285 23.781 -5.629 1 98.88 186 LYS A C 1
ATOM 1488 O O . LYS A 1 186 ? 5.086 23.875 -5.367 1 98.88 186 LYS A O 1
ATOM 1493 N N . LYS A 1 187 ? 6.766 24.141 -6.734 1 98.81 187 LYS A N 1
ATOM 1494 C CA . LYS A 1 187 ? 5.984 24.859 -7.734 1 98.81 187 LYS A CA 1
ATOM 1495 C C . LYS A 1 187 ? 4.789 24.047 -8.195 1 98.81 187 LYS A C 1
ATOM 1497 O O . LYS A 1 187 ? 3.732 24.594 -8.516 1 98.81 187 LYS A O 1
ATOM 1502 N N . LEU A 1 188 ? 4.934 22.766 -8.242 1 98.94 188 LEU A N 1
ATOM 1503 C CA . LEU A 1 188 ? 3.854 21.891 -8.711 1 98.94 188 LEU A CA 1
ATOM 1504 C C . LEU A 1 188 ? 2.66 21.953 -7.766 1 98.94 188 LEU A C 1
ATOM 1506 O O . LEU A 1 188 ? 1.511 21.859 -8.203 1 98.94 188 LEU A O 1
ATOM 1510 N N . PHE A 1 189 ? 2.943 22.062 -6.457 1 98.94 189 PHE A N 1
ATOM 1511 C CA . PHE A 1 189 ? 1.875 22.203 -5.477 1 98.94 189 PHE A CA 1
ATOM 1512 C C . PHE A 1 189 ? 1.251 23.594 -5.57 1 98.94 189 PHE A C 1
ATOM 1514 O O . PHE A 1 189 ? 0.026 23.734 -5.547 1 98.94 189 PHE A O 1
ATOM 1521 N N . ASP A 1 190 ? 2.031 24.609 -5.754 1 98.75 190 ASP A N 1
ATOM 1522 C CA . ASP A 1 190 ? 1.596 26 -5.762 1 98.75 190 ASP A CA 1
ATOM 1523 C C . ASP A 1 190 ? 0.714 26.281 -6.973 1 98.75 190 ASP A C 1
ATOM 1525 O O . ASP A 1 190 ? -0.19 27.125 -6.902 1 98.75 190 ASP A O 1
ATOM 1529 N N . GLU A 1 191 ? 0.95 25.594 -8.031 1 98.56 191 GLU A N 1
ATOM 1530 C CA . GLU A 1 191 ? 0.288 25.859 -9.305 1 98.56 191 GLU A CA 1
ATOM 1531 C C . GLU A 1 191 ? -1.14 25.328 -9.312 1 98.56 191 GLU A C 1
ATOM 1533 O O . GLU A 1 191 ? -1.92 25.625 -10.219 1 98.56 191 GLU A O 1
ATOM 1538 N N . ARG A 1 192 ? -1.521 24.641 -8.32 1 98.88 192 ARG A N 1
ATOM 1539 C CA . ARG A 1 192 ? -2.836 24.031 -8.172 1 98.88 192 ARG A CA 1
ATOM 1540 C C . ARG A 1 192 ? -3.543 24.531 -6.926 1 98.88 192 ARG A C 1
ATOM 1542 O O . ARG A 1 192 ? -3.244 24.094 -5.812 1 98.88 192 ARG A O 1
ATOM 1549 N N . PRO A 1 193 ? -4.441 25.391 -7.117 1 98.81 193 PRO A N 1
ATOM 1550 C CA . PRO A 1 193 ? -4.969 26.172 -5.988 1 98.81 193 PRO A CA 1
ATOM 1551 C C . PRO A 1 193 ? -5.539 25.281 -4.879 1 98.81 193 PRO A C 1
ATOM 1553 O O . PRO A 1 193 ? -5.309 25.547 -3.697 1 98.81 193 PRO A O 1
ATOM 1556 N N . HIS A 1 194 ? -6.328 24.266 -5.234 1 98.88 194 HIS A N 1
ATOM 1557 C CA . HIS A 1 194 ? -6.93 23.422 -4.207 1 98.88 194 HIS A CA 1
ATOM 1558 C C . HIS A 1 194 ? -5.891 22.531 -3.543 1 98.88 194 HIS A C 1
ATOM 1560 O O . HIS A 1 194 ? -5.949 22.281 -2.336 1 98.88 194 HIS A O 1
ATOM 1566 N N . VAL A 1 195 ? -4.938 22.047 -4.328 1 98.94 195 VAL A N 1
ATOM 1567 C CA . VAL A 1 195 ? -3.822 21.281 -3.77 1 98.94 195 VAL A CA 1
ATOM 1568 C C . VAL A 1 195 ? -3.002 22.188 -2.84 1 98.94 195 VAL A C 1
ATOM 1570 O O . VAL A 1 195 ? -2.617 21.766 -1.747 1 98.94 195 VAL A O 1
ATOM 1573 N N . SER A 1 196 ? -2.738 23.375 -3.303 1 98.94 196 SER A N 1
ATOM 1574 C CA . SER A 1 196 ? -1.965 24.328 -2.506 1 98.94 196 SER A CA 1
ATOM 1575 C C . SER A 1 196 ? -2.623 24.578 -1.153 1 98.94 196 SER A C 1
ATOM 1577 O O . SER A 1 196 ? -1.953 24.562 -0.119 1 98.94 196 SER A O 1
ATOM 1579 N N . GLU A 1 197 ? -3.885 24.766 -1.168 1 98.88 197 GLU A N 1
ATOM 1580 C CA . GLU A 1 197 ? -4.633 25 0.066 1 98.88 197 GLU A CA 1
ATOM 1581 C C . GLU A 1 197 ? -4.586 23.766 0.972 1 98.88 197 GLU A C 1
ATOM 1583 O O . GLU A 1 197 ? -4.395 23.891 2.184 1 98.88 197 GLU A O 1
ATOM 1588 N N . TRP A 1 198 ? -4.809 22.625 0.391 1 98.94 198 TRP A N 1
ATOM 1589 C CA . TRP A 1 198 ? -4.766 21.344 1.108 1 98.94 198 TRP A CA 1
ATOM 1590 C C . TRP A 1 198 ? -3.396 21.125 1.739 1 98.94 198 TRP A C 1
ATOM 1592 O O . TRP A 1 198 ? -3.299 20.781 2.922 1 98.94 198 TRP A O 1
ATOM 1602 N N . VAL A 1 199 ? -2.334 21.391 0.998 1 98.94 199 VAL A N 1
ATOM 1603 C CA . VAL A 1 199 ? -0.965 21.219 1.473 1 98.94 199 VAL A CA 1
ATOM 1604 C C . VAL A 1 199 ? -0.699 22.172 2.639 1 98.94 199 VAL A C 1
ATOM 1606 O O . VAL A 1 199 ? -0.141 21.766 3.66 1 98.94 199 VAL A O 1
ATOM 1609 N N . ALA A 1 200 ? -1.098 23.422 2.475 1 98.81 200 ALA A N 1
ATOM 1610 C CA . ALA A 1 200 ? -0.925 24.391 3.547 1 98.81 200 ALA A CA 1
ATOM 1611 C C . ALA A 1 200 ? -1.639 23.938 4.816 1 98.81 200 ALA A C 1
ATOM 1613 O O . ALA A 1 200 ? -1.084 24.031 5.914 1 98.81 200 ALA A O 1
ATOM 1614 N N . GLU A 1 201 ? -2.807 23.484 4.637 1 98.56 201 GLU A N 1
ATOM 1615 C CA . GLU A 1 201 ? -3.609 23.047 5.777 1 98.56 201 GLU A CA 1
ATOM 1616 C C . GLU A 1 201 ? -2.955 21.875 6.504 1 98.56 201 GLU A C 1
ATOM 1618 O O . GLU A 1 201 ? -2.766 21.922 7.719 1 98.56 201 GLU A O 1
ATOM 1623 N N . ILE A 1 202 ? -2.572 20.859 5.801 1 98.81 202 ILE A N 1
ATOM 1624 C CA . ILE A 1 202 ? -2.156 19.625 6.465 1 98.81 202 ILE A CA 1
ATOM 1625 C C . ILE A 1 202 ? -0.745 19.797 7.027 1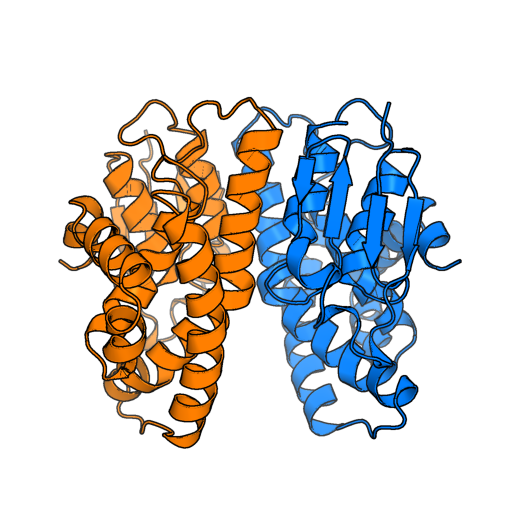 98.81 202 ILE A C 1
ATOM 1627 O O . ILE A 1 202 ? -0.405 19.203 8.055 1 98.81 202 ILE A O 1
ATOM 1631 N N . THR A 1 203 ? 0.085 20.625 6.426 1 98.69 203 THR A N 1
ATOM 1632 C CA . THR A 1 203 ? 1.459 20.781 6.887 1 98.69 203 THR A CA 1
ATOM 1633 C C . THR A 1 203 ? 1.534 21.797 8.023 1 98.69 203 THR A C 1
ATOM 1635 O O . THR A 1 203 ? 2.549 21.891 8.719 1 98.69 203 THR A O 1
ATOM 1638 N N . ASN A 1 204 ? 0.522 22.547 8.281 1 98.19 204 ASN A N 1
ATOM 1639 C CA . ASN A 1 204 ? 0.521 23.531 9.344 1 98.19 204 ASN A CA 1
ATOM 1640 C C . ASN A 1 204 ? -0.13 23 10.617 1 98.19 204 ASN A C 1
ATOM 1642 O O . ASN A 1 204 ? -0.164 23.672 11.641 1 98.19 204 ASN A O 1
ATOM 1646 N N . ARG A 1 205 ? -0.67 21.812 10.578 1 98.5 205 ARG A N 1
ATOM 1647 C CA . ARG A 1 205 ? -1.215 21.203 11.789 1 98.5 205 ARG A CA 1
ATOM 1648 C C . ARG A 1 205 ? -0.158 21.125 12.883 1 98.5 205 ARG A C 1
ATOM 1650 O O . ARG A 1 205 ? 1.024 20.922 12.594 1 98.5 205 ARG A O 1
ATOM 1657 N N . PRO A 1 206 ? -0.54 21.188 14.125 1 98.19 206 PRO A N 1
ATOM 1658 C CA . PRO A 1 206 ? 0.428 21.156 15.227 1 98.19 206 PRO A CA 1
ATOM 1659 C C . PRO A 1 206 ? 1.333 19.938 15.188 1 98.19 206 PRO A C 1
ATOM 1661 O O . PRO A 1 206 ? 2.551 20.047 15.352 1 98.19 206 PRO A O 1
ATOM 1664 N N . ALA A 1 207 ? 0.766 18.812 14.922 1 98.25 207 ALA A N 1
ATOM 1665 C CA . ALA A 1 207 ? 1.556 17.578 14.867 1 98.25 207 ALA A CA 1
ATOM 1666 C C . ALA A 1 207 ? 2.6 17.656 13.758 1 98.25 207 ALA A C 1
ATOM 1668 O O . ALA A 1 207 ? 3.721 17.156 13.922 1 98.25 207 ALA A O 1
ATOM 1669 N N . SER A 1 208 ? 2.254 18.234 12.617 1 97.94 208 SER A N 1
ATOM 1670 C CA . SER A 1 208 ? 3.158 18.375 11.477 1 97.94 208 SER A CA 1
ATOM 1671 C C . SER A 1 208 ? 4.348 19.266 11.828 1 97.94 208 SER A C 1
ATOM 1673 O O . SER A 1 208 ? 5.469 19.016 11.375 1 97.94 208 SER A O 1
ATOM 1675 N N . GLN A 1 209 ? 4.129 20.234 12.648 1 96.88 209 GLN A N 1
ATOM 1676 C CA . GLN A 1 209 ? 5.195 21.125 13.078 1 96.88 209 GLN A CA 1
ATOM 1677 C C . GLN A 1 209 ? 6.117 20.453 14.086 1 96.88 209 GLN A C 1
ATOM 1679 O O . GLN A 1 209 ? 7.328 20.688 14.094 1 96.88 209 GLN A O 1
ATOM 1684 N N . LYS A 1 210 ? 5.598 19.562 14.812 1 94.94 210 LYS A N 1
ATOM 1685 C CA . LYS A 1 210 ? 6.359 18.906 15.867 1 94.94 210 LYS A CA 1
ATOM 1686 C C . LYS A 1 210 ? 7.406 17.969 15.273 1 94.94 210 LYS A C 1
ATOM 1688 O O . LYS A 1 210 ? 8.5 17.812 15.828 1 94.94 210 LYS A O 1
ATOM 1693 N N . ILE A 1 211 ? 7.059 17.359 14.141 1 93.62 211 ILE A N 1
ATOM 1694 C CA . ILE A 1 211 ? 7.977 16.328 13.641 1 93.62 211 ILE A CA 1
ATOM 1695 C C . ILE A 1 211 ? 9.141 17 12.914 1 93.62 211 ILE A C 1
ATOM 1697 O O . ILE A 1 211 ? 10.086 16.328 12.492 1 93.62 211 ILE A O 1
ATOM 1701 N N . LEU A 1 212 ? 9.023 18.344 12.719 1 90.5 212 LEU A N 1
ATOM 1702 C CA . LEU A 1 212 ? 10.094 19.078 12.062 1 90.5 212 LEU A CA 1
ATOM 1703 C C . LEU A 1 212 ? 11.141 19.547 13.07 1 90.5 212 LEU A C 1
ATOM 1705 O O . LEU A 1 212 ? 12.203 20.031 12.695 1 90.5 212 LEU A O 1
ATOM 1709 N N . GLN A 1 213 ? 10.82 19.422 14.391 1 84.38 213 GLN A N 1
ATOM 1710 C CA . GLN A 1 213 ? 11.703 19.891 15.453 1 84.38 213 GLN A CA 1
ATOM 1711 C C . GLN A 1 213 ? 12.719 18.812 15.836 1 84.38 213 GLN A C 1
ATOM 1713 O O . GLN A 1 213 ? 12.453 17.625 15.688 1 84.38 213 GLN A O 1
ATOM 1718 N N . MET B 1 1 ? -31.562 -5.641 -7.906 1 45.53 1 MET B N 1
ATOM 1719 C CA . MET B 1 1 ? -30.625 -4.789 -7.184 1 45.53 1 MET B CA 1
ATOM 1720 C C . MET B 1 1 ? -29.297 -4.688 -7.926 1 45.53 1 MET B C 1
ATOM 1722 O O . MET B 1 1 ? -28.859 -5.656 -8.547 1 45.53 1 MET B O 1
ATOM 1726 N N . ALA B 1 2 ? -28.781 -3.539 -8.352 1 62.38 2 ALA B N 1
ATOM 1727 C CA . ALA B 1 2 ? -27.688 -3.494 -9.328 1 62.38 2 ALA B CA 1
ATOM 1728 C C . ALA B 1 2 ? -26.484 -4.281 -8.836 1 62.38 2 ALA B C 1
ATOM 1730 O O . ALA B 1 2 ? -26.125 -4.211 -7.656 1 62.38 2 ALA B O 1
ATOM 1731 N N . GLY B 1 3 ? -26 -5.41 -9.32 1 89.12 3 GLY B N 1
ATOM 1732 C CA . GLY B 1 3 ? -25.047 -6.43 -8.922 1 89.12 3 GLY B CA 1
ATOM 1733 C C . GLY B 1 3 ? -23.609 -5.953 -8.969 1 89.12 3 GLY B C 1
ATOM 1734 O O . GLY B 1 3 ? -23.344 -4.781 -9.25 1 89.12 3 GLY B O 1
ATOM 1735 N N . ILE B 1 4 ? -22.641 -6.648 -8.469 1 98.56 4 ILE B N 1
ATOM 1736 C CA . ILE B 1 4 ? -21.203 -6.375 -8.445 1 98.56 4 ILE B CA 1
ATOM 1737 C C . ILE B 1 4 ? -20.656 -6.406 -9.867 1 98.56 4 ILE B C 1
ATOM 1739 O O . ILE B 1 4 ? -20.938 -7.324 -10.633 1 98.56 4 ILE B O 1
ATOM 1743 N N . LYS B 1 5 ? -19.906 -5.277 -10.258 1 98.81 5 LYS B N 1
ATOM 1744 C CA . LYS B 1 5 ? -19.203 -5.207 -11.531 1 98.81 5 LYS B CA 1
ATOM 1745 C C . LYS B 1 5 ? -17.719 -4.914 -11.328 1 98.81 5 LYS B C 1
ATOM 1747 O O . LYS B 1 5 ? -17.359 -4.098 -10.484 1 98.81 5 LYS B O 1
ATOM 1752 N N . VAL B 1 6 ? -16.922 -5.625 -12.039 1 98.88 6 VAL B N 1
ATOM 1753 C CA . VAL B 1 6 ? -15.484 -5.383 -12.109 1 98.88 6 VAL B CA 1
ATOM 1754 C C . VAL B 1 6 ? -15.102 -4.957 -13.523 1 98.88 6 VAL B C 1
ATOM 1756 O O . VAL B 1 6 ? -15.367 -5.672 -14.492 1 98.88 6 VAL B O 1
ATOM 1759 N N . PHE B 1 7 ? -14.539 -3.779 -13.672 1 98.88 7 PHE B N 1
ATOM 1760 C CA . PHE B 1 7 ? -14.055 -3.287 -14.961 1 98.88 7 PHE B CA 1
ATOM 1761 C C . PHE B 1 7 ? -12.555 -3.5 -15.086 1 98.88 7 PHE B C 1
ATOM 1763 O O . PHE B 1 7 ? -11.773 -2.939 -14.312 1 98.88 7 PHE B O 1
ATOM 1770 N N . GLY B 1 8 ? -12.156 -4.324 -15.938 1 98.56 8 GLY B N 1
ATOM 1771 C CA . GLY B 1 8 ? -10.734 -4.602 -16.062 1 98.56 8 GLY B CA 1
ATOM 1772 C C . GLY B 1 8 ? -10.43 -5.668 -17.109 1 98.56 8 GLY B C 1
ATOM 1773 O O . GLY B 1 8 ? -11.297 -6.051 -17.891 1 98.56 8 GLY B O 1
ATOM 1774 N N . HIS B 1 9 ? -9.188 -5.949 -17.25 1 97.81 9 HIS B N 1
ATOM 1775 C CA . HIS B 1 9 ? -8.695 -7.016 -18.109 1 97.81 9 HIS B CA 1
ATOM 1776 C C . HIS B 1 9 ? -8.391 -8.273 -17.312 1 97.81 9 HIS B C 1
ATOM 1778 O O . HIS B 1 9 ? -7.715 -8.211 -16.281 1 97.81 9 HIS B O 1
ATOM 1784 N N . ALA B 1 10 ? -8.789 -9.406 -17.797 1 96.31 10 ALA B N 1
ATOM 1785 C CA . ALA B 1 10 ? -8.68 -10.664 -17.062 1 96.31 10 ALA B CA 1
ATOM 1786 C C . ALA B 1 10 ? -7.219 -11.047 -16.859 1 96.31 10 ALA B C 1
ATOM 1788 O O . ALA B 1 10 ? -6.895 -11.828 -15.953 1 96.31 10 ALA B O 1
ATOM 1789 N N . ALA B 1 11 ? -6.344 -10.477 -17.641 1 95.88 11 ALA B N 1
ATOM 1790 C CA . ALA B 1 11 ? -4.926 -10.812 -17.531 1 95.88 11 ALA B CA 1
ATOM 1791 C C . ALA B 1 11 ? -4.219 -9.898 -16.547 1 95.88 11 ALA B C 1
ATOM 1793 O O . ALA B 1 11 ? -3.084 -10.164 -16.141 1 95.88 11 ALA B O 1
ATOM 1794 N N . SER B 1 12 ? -4.828 -8.797 -16.203 1 97.5 12 SER B N 1
ATOM 1795 C CA . SER B 1 12 ? -4.238 -7.855 -15.258 1 97.5 12 SER B CA 1
ATOM 1796 C C . SER B 1 12 ? -4.125 -8.461 -13.859 1 97.5 12 SER B C 1
ATOM 1798 O O . SER B 1 12 ? -5.109 -8.953 -13.312 1 97.5 12 SER B O 1
ATOM 1800 N N . THR B 1 13 ? -2.949 -8.398 -13.32 1 98.31 13 THR B N 1
ATOM 1801 C CA . THR B 1 13 ? -2.746 -8.953 -11.992 1 98.31 13 THR B CA 1
ATOM 1802 C C . THR B 1 13 ? -3.633 -8.242 -10.969 1 98.31 13 THR B C 1
ATOM 1804 O O . THR B 1 13 ? -4.145 -8.875 -10.039 1 98.31 13 THR B O 1
ATOM 1807 N N . ALA B 1 14 ? -3.855 -6.922 -11.125 1 98.69 14 ALA B N 1
ATOM 1808 C CA . ALA B 1 14 ? -4.699 -6.168 -10.203 1 98.69 14 ALA B CA 1
ATOM 1809 C C . ALA B 1 14 ? -6.164 -6.57 -10.352 1 98.69 14 ALA B C 1
ATOM 1811 O O . ALA B 1 14 ? -6.883 -6.676 -9.352 1 98.69 14 ALA B O 1
ATOM 1812 N N . THR B 1 15 ? -6.598 -6.742 -11.594 1 98.81 15 THR B N 1
ATOM 1813 C CA . THR B 1 15 ? -7.957 -7.215 -11.82 1 98.81 15 THR B CA 1
ATOM 1814 C C . THR B 1 15 ? -8.148 -8.609 -11.234 1 98.81 15 THR B C 1
ATOM 1816 O O . THR B 1 15 ? -9.141 -8.875 -10.555 1 98.81 15 THR B O 1
ATOM 1819 N N . ARG B 1 16 ? -7.184 -9.453 -11.438 1 98.75 1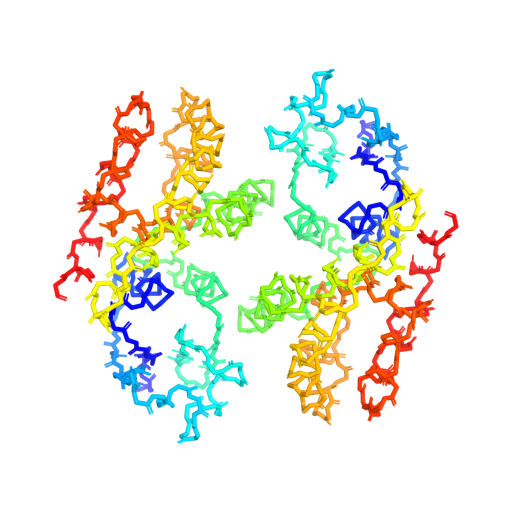6 ARG B N 1
ATOM 1820 C CA . ARG B 1 16 ? -7.25 -10.82 -10.945 1 98.75 16 ARG B CA 1
ATOM 1821 C C . ARG B 1 16 ? -7.324 -10.852 -9.422 1 98.75 16 ARG B C 1
ATOM 1823 O O . ARG B 1 16 ? -7.98 -11.727 -8.844 1 98.75 16 ARG B O 1
ATOM 1830 N N . ARG B 1 17 ? -6.664 -9.945 -8.766 1 98.88 17 ARG B N 1
ATOM 1831 C CA . ARG B 1 17 ? -6.727 -9.859 -7.309 1 98.88 17 ARG B CA 1
ATOM 1832 C C . ARG B 1 17 ? -8.164 -9.688 -6.832 1 98.88 17 ARG B C 1
ATOM 1834 O O . ARG B 1 17 ? -8.586 -10.344 -5.871 1 98.88 17 ARG B O 1
ATOM 1841 N N . VAL B 1 18 ? -8.922 -8.867 -7.5 1 98.94 18 VAL B N 1
ATOM 1842 C CA . VAL B 1 18 ? -10.312 -8.594 -7.145 1 98.94 18 VAL B CA 1
ATOM 1843 C C . VAL B 1 18 ? -11.18 -9.797 -7.5 1 98.94 18 VAL B C 1
ATOM 1845 O O . VAL B 1 18 ? -12.016 -10.219 -6.699 1 98.94 18 VAL B O 1
ATOM 1848 N N . LEU B 1 19 ? -10.914 -10.375 -8.688 1 98.88 19 LEU B N 1
ATOM 1849 C CA . LEU B 1 19 ? -11.688 -11.547 -9.102 1 98.88 19 LEU B CA 1
ATOM 1850 C C . LEU B 1 19 ? -11.484 -12.703 -8.133 1 98.88 19 LEU B C 1
ATOM 1852 O O . LEU B 1 19 ? -12.445 -13.383 -7.758 1 98.88 19 LEU B O 1
ATOM 1856 N N . LEU B 1 20 ? -10.25 -12.883 -7.758 1 98.88 20 LEU B N 1
ATOM 1857 C CA . LEU B 1 20 ? -9.906 -13.922 -6.789 1 98.88 20 LEU B CA 1
ATOM 1858 C C . LEU B 1 20 ? -10.688 -13.734 -5.492 1 98.88 20 LEU B C 1
ATOM 1860 O O . LEU B 1 20 ? -11.219 -14.703 -4.941 1 98.88 20 LEU B O 1
ATOM 1864 N N . THR B 1 21 ? -10.727 -12.508 -5.008 1 98.94 21 THR B N 1
ATOM 1865 C CA . THR B 1 21 ? -11.445 -12.188 -3.779 1 98.94 21 THR B CA 1
ATOM 1866 C C . THR B 1 21 ? -12.93 -12.5 -3.924 1 98.94 21 THR B C 1
ATOM 1868 O O . THR B 1 21 ? -13.539 -13.102 -3.033 1 98.94 21 THR B O 1
ATOM 1871 N N . LEU B 1 22 ? -13.516 -12.133 -5.055 1 98.88 22 LEU B N 1
ATOM 1872 C CA . LEU B 1 22 ? -14.938 -12.367 -5.301 1 98.88 22 LEU B CA 1
ATOM 1873 C C . LEU B 1 22 ? -15.242 -13.859 -5.359 1 98.88 22 LEU B C 1
ATOM 1875 O O . LEU B 1 22 ? -16.25 -14.305 -4.816 1 98.88 22 LEU B O 1
ATOM 1879 N N . HIS B 1 23 ? -14.375 -14.609 -5.992 1 98.81 23 HIS B N 1
ATOM 1880 C CA . HIS B 1 23 ? -14.562 -16.047 -6.066 1 98.81 23 HIS B CA 1
ATOM 1881 C C . HIS B 1 23 ? -14.438 -16.688 -4.688 1 98.81 23 HIS B C 1
ATOM 1883 O O . HIS B 1 23 ? -15.227 -17.562 -4.332 1 98.81 23 HIS B O 1
ATOM 1889 N N . GLU B 1 24 ? -13.414 -16.281 -3.92 1 98.88 24 GLU B N 1
ATOM 1890 C CA . GLU B 1 24 ? -13.273 -16.797 -2.561 1 98.88 24 GLU B CA 1
ATOM 1891 C C . GLU B 1 24 ? -14.539 -16.531 -1.742 1 98.88 24 GLU B C 1
ATOM 1893 O O . GLU B 1 24 ? -14.93 -17.359 -0.922 1 98.88 24 GLU B O 1
ATOM 1898 N N . LYS B 1 25 ? -15.172 -15.383 -1.986 1 98.69 25 LYS B N 1
ATOM 1899 C CA . LYS B 1 25 ? -16.344 -14.969 -1.206 1 98.69 25 LYS B CA 1
ATOM 1900 C C . LYS B 1 25 ? -17.625 -15.562 -1.777 1 98.69 25 LYS B C 1
ATOM 1902 O O . LYS B 1 25 ? -18.703 -15.398 -1.197 1 98.69 25 LYS B O 1
ATOM 1907 N N . ASN B 1 26 ? -17.5 -16.234 -2.861 1 98.38 26 ASN B N 1
ATOM 1908 C CA . ASN B 1 26 ? -18.641 -16.859 -3.535 1 98.38 26 ASN B CA 1
ATOM 1909 C C . ASN B 1 26 ? -19.703 -15.836 -3.906 1 98.38 26 ASN B C 1
ATOM 1911 O O . ASN B 1 26 ? -20.891 -16.031 -3.625 1 98.38 26 ASN B O 1
ATOM 1915 N N . LEU B 1 27 ? -19.281 -14.773 -4.453 1 98.44 27 LEU B N 1
ATOM 1916 C CA . LEU B 1 27 ? -20.172 -13.703 -4.859 1 98.44 27 LEU B CA 1
ATOM 1917 C C . LEU B 1 27 ? -20.375 -13.695 -6.371 1 98.44 27 LEU B C 1
ATOM 1919 O O . LEU B 1 27 ? -19.438 -13.945 -7.125 1 98.44 27 LEU B O 1
ATOM 1923 N N . ASP B 1 28 ? -21.562 -13.422 -6.797 1 98.12 28 ASP B N 1
ATOM 1924 C CA . ASP B 1 28 ? -21.844 -13.195 -8.211 1 98.12 28 ASP B CA 1
ATOM 1925 C C . ASP B 1 28 ? -21.359 -11.812 -8.648 1 98.12 28 ASP B C 1
ATOM 1927 O O . ASP B 1 28 ? -21.516 -10.828 -7.914 1 98.12 28 ASP B O 1
ATOM 1931 N N . PHE B 1 29 ? -20.781 -11.828 -9.859 1 98.56 29 PHE B N 1
ATOM 1932 C CA . PHE B 1 29 ? -20.312 -10.555 -10.406 1 98.56 29 PHE B CA 1
ATOM 1933 C C . PHE B 1 29 ? -20.266 -10.602 -11.93 1 98.56 29 PHE B C 1
ATOM 1935 O O . PHE B 1 29 ? -20.344 -11.68 -12.523 1 98.56 29 PHE B O 1
ATOM 1942 N N . GLU B 1 30 ? -20.188 -9.43 -12.469 1 98.5 30 GLU B N 1
ATOM 1943 C CA . GLU B 1 30 ? -19.938 -9.258 -13.898 1 98.5 30 GLU B CA 1
ATOM 1944 C C . GLU B 1 30 ? -18.562 -8.656 -14.141 1 98.5 30 GLU B C 1
ATOM 1946 O O . GLU B 1 30 ? -18.219 -7.625 -13.562 1 98.5 30 GLU B O 1
ATOM 1951 N N . LEU B 1 31 ? -17.797 -9.297 -14.969 1 98.31 31 LEU B N 1
ATOM 1952 C CA . LEU B 1 31 ? -16.547 -8.703 -15.438 1 98.31 31 LEU B CA 1
ATOM 1953 C C . LEU B 1 31 ? -16.766 -7.953 -16.75 1 98.31 31 LEU B C 1
ATOM 1955 O O . LEU B 1 31 ? -17.141 -8.555 -17.766 1 98.31 31 LEU B O 1
ATOM 1959 N N . VAL B 1 32 ? -16.578 -6.668 -16.719 1 98.56 32 VAL B N 1
ATOM 1960 C CA . VAL B 1 32 ? -16.656 -5.82 -17.891 1 98.56 32 VAL B CA 1
ATOM 1961 C C . VAL B 1 32 ? -15.258 -5.605 -18.469 1 98.56 32 VAL B C 1
ATOM 1963 O O . VAL B 1 32 ? -14.422 -4.941 -17.859 1 98.56 32 VAL B O 1
ATOM 1966 N N . HIS B 1 33 ? -15.086 -6.074 -19.625 1 98.38 33 HIS B N 1
ATOM 1967 C CA . HIS B 1 33 ? -13.766 -6.098 -20.25 1 98.38 33 HIS B CA 1
ATOM 1968 C C . HIS B 1 33 ? -13.297 -4.688 -20.594 1 98.38 33 HIS B C 1
ATOM 1970 O O . HIS B 1 33 ? -14.062 -3.889 -21.141 1 98.38 33 HIS B O 1
ATOM 1976 N N . VAL B 1 34 ? -12.07 -4.359 -20.188 1 98.31 34 VAL B N 1
ATOM 1977 C CA . VAL B 1 34 ? -11.359 -3.146 -20.594 1 98.31 34 VAL B CA 1
ATOM 1978 C C . VAL B 1 34 ? -10.133 -3.514 -21.422 1 98.31 34 VAL B C 1
ATOM 1980 O O . VAL B 1 34 ? -9.234 -4.207 -20.938 1 98.31 34 VAL B O 1
ATOM 1983 N N . GLU B 1 35 ? -10.055 -3.045 -22.672 1 97.12 35 GLU B N 1
ATOM 1984 C CA . GLU B 1 35 ? -8.945 -3.379 -23.562 1 97.12 35 GLU B CA 1
ATOM 1985 C C . GLU B 1 35 ? -7.742 -2.471 -23.312 1 97.12 35 GLU B C 1
ATOM 1987 O O . GLU B 1 35 ? -7.742 -1.306 -23.719 1 97.12 35 GLU B O 1
ATOM 1992 N N . LEU B 1 36 ? -6.703 -3.031 -22.797 1 95.75 36 LEU B N 1
ATOM 1993 C CA . LEU B 1 36 ? -5.543 -2.246 -22.391 1 95.75 36 LEU B CA 1
ATOM 1994 C C . LEU B 1 36 ? -4.688 -1.877 -23.594 1 95.75 36 LEU B C 1
ATOM 1996 O O . LEU B 1 36 ? -4.152 -0.768 -23.672 1 95.75 36 LEU B O 1
ATOM 2000 N N . LYS B 1 37 ? -4.559 -2.777 -24.453 1 92.19 37 LYS B N 1
ATOM 2001 C CA . LYS B 1 37 ? -3.707 -2.559 -25.625 1 92.19 37 LYS B CA 1
ATOM 2002 C C . LYS B 1 37 ? -4.148 -1.321 -26.406 1 92.19 37 LYS B C 1
ATOM 2004 O O . LYS B 1 37 ? -3.314 -0.598 -26.953 1 92.19 37 LYS B O 1
ATOM 2009 N N . ASP B 1 38 ? -5.422 -1.012 -26.391 1 94.19 38 ASP B N 1
ATOM 2010 C CA . ASP B 1 38 ? -5.977 0.112 -27.141 1 94.19 38 ASP B CA 1
ATOM 2011 C C . ASP B 1 38 ? -6.066 1.361 -26.266 1 94.19 38 ASP B C 1
ATOM 2013 O O . ASP B 1 38 ? -6.574 2.396 -26.703 1 94.19 38 ASP B O 1
ATOM 2017 N N . GLY B 1 39 ? -5.711 1.224 -25.031 1 96.69 39 GLY B N 1
ATOM 2018 C CA . GLY B 1 39 ? -5.703 2.365 -24.125 1 96.69 39 GLY B CA 1
ATOM 2019 C C . GLY B 1 39 ? -7.086 2.729 -23.609 1 96.69 39 GLY B C 1
ATOM 2020 O O . GLY B 1 39 ? -7.336 3.881 -23.25 1 96.69 39 GLY B O 1
ATOM 2021 N N . GLU B 1 40 ? -7.996 1.819 -23.594 1 98.06 40 GLU B N 1
ATOM 2022 C CA . GLU B 1 40 ? -9.359 2.08 -23.125 1 98.06 40 GLU B CA 1
ATOM 2023 C C . GLU B 1 40 ? -9.352 2.584 -21.672 1 98.06 40 GLU B C 1
ATOM 2025 O O . GLU B 1 40 ? -10.188 3.412 -21.297 1 98.06 40 GLU B O 1
ATOM 2030 N N . HIS B 1 41 ? -8.383 2.131 -20.922 1 98.12 41 HIS B N 1
ATOM 2031 C CA . HIS B 1 41 ? -8.289 2.496 -19.516 1 98.12 41 HIS B CA 1
ATOM 2032 C C . HIS B 1 41 ? -7.766 3.92 -19.344 1 98.12 41 HIS B C 1
ATOM 2034 O O . HIS B 1 41 ? -7.793 4.469 -18.234 1 98.12 41 HIS B O 1
ATOM 2040 N N . LYS B 1 42 ? -7.383 4.57 -20.422 1 97.88 42 LYS B N 1
ATOM 2041 C CA . LYS B 1 42 ? -6.828 5.918 -20.375 1 97.88 42 LYS B CA 1
ATOM 2042 C C . LYS B 1 42 ? -7.805 6.938 -20.938 1 97.88 42 LYS B C 1
ATOM 2044 O O . LYS B 1 42 ? -7.465 8.117 -21.094 1 97.88 42 LYS B O 1
ATOM 2049 N N . LYS B 1 43 ? -8.969 6.449 -21.234 1 97.44 43 LYS B N 1
ATOM 2050 C CA . LYS B 1 43 ? -9.984 7.305 -21.859 1 97.44 43 LYS B CA 1
ATOM 2051 C C . LYS B 1 43 ? -11.32 7.188 -21.125 1 97.44 43 LYS B C 1
ATOM 2053 O O . LYS B 1 43 ? -11.531 6.25 -20.359 1 97.44 43 LYS B O 1
ATOM 2058 N N . GLU B 1 44 ? -12.102 8.258 -21.422 1 97.12 44 GLU B N 1
ATOM 2059 C CA . GLU B 1 44 ? -13.492 8.102 -20.984 1 97.12 44 GLU B CA 1
ATOM 2060 C C . GLU B 1 44 ? -14.18 6.961 -21.734 1 97.12 44 GLU B C 1
ATOM 2062 O O . GLU B 1 44 ? -13.867 6.703 -22.906 1 97.12 44 GLU B O 1
ATOM 2067 N N . PRO B 1 45 ? -15.039 6.266 -21.094 1 97.19 45 PRO B N 1
ATOM 2068 C CA . PRO B 1 45 ? -15.633 6.574 -19.797 1 97.19 45 PRO B CA 1
ATOM 2069 C C . PRO B 1 45 ? -14.867 5.949 -18.625 1 97.19 45 PRO B C 1
ATOM 2071 O O . PRO B 1 45 ? -15.234 6.133 -17.469 1 97.19 45 PRO B O 1
ATOM 2074 N N . PHE B 1 46 ? -13.75 5.23 -18.938 1 98.44 46 PHE B N 1
ATOM 2075 C CA . PHE B 1 46 ? -13.086 4.492 -17.859 1 98.44 46 PHE B CA 1
ATOM 2076 C C . PHE B 1 46 ? -12.469 5.445 -16.844 1 98.44 46 PHE B C 1
ATOM 2078 O O . PHE B 1 46 ? -12.469 5.168 -15.648 1 98.44 46 PHE B O 1
ATOM 2085 N N . LEU B 1 47 ? -11.969 6.562 -17.328 1 97.81 47 LEU B N 1
ATOM 2086 C CA . LEU B 1 47 ? -11.305 7.52 -16.453 1 97.81 47 LEU B CA 1
ATOM 2087 C C . LEU B 1 47 ? -12.266 8.062 -15.414 1 97.81 47 LEU B C 1
ATOM 2089 O O . LEU B 1 47 ? -11.844 8.469 -14.328 1 97.81 47 LEU B O 1
ATOM 2093 N N . SER B 1 48 ? -13.555 8.047 -15.656 1 97.31 48 SER B N 1
ATOM 2094 C CA . SER B 1 48 ? -14.555 8.453 -14.672 1 97.31 48 SER B CA 1
ATOM 2095 C C . SER B 1 48 ? -14.68 7.43 -13.547 1 97.31 48 SER B C 1
ATOM 2097 O O . SER B 1 48 ? -15.164 7.75 -12.461 1 97.31 48 SER B O 1
ATOM 2099 N N . ARG B 1 49 ? -14.227 6.188 -13.805 1 97.69 49 ARG B N 1
ATOM 2100 C CA . ARG B 1 49 ? -14.273 5.109 -12.82 1 97.69 49 ARG B CA 1
ATOM 2101 C C . ARG B 1 49 ? -12.977 5.043 -12.023 1 97.69 49 ARG B C 1
ATOM 2103 O O . ARG B 1 49 ? -12.992 4.781 -10.82 1 97.69 49 ARG B O 1
ATOM 2110 N N . ASN B 1 50 ? -11.875 5.27 -12.641 1 98.44 50 ASN B N 1
ATOM 2111 C CA . ASN B 1 50 ? -10.547 5.352 -12.047 1 98.44 50 ASN B CA 1
ATOM 2112 C C . ASN B 1 50 ? -9.727 6.48 -12.672 1 98.44 50 ASN B C 1
ATOM 2114 O O . ASN B 1 50 ? -9.133 6.309 -13.734 1 98.44 50 ASN B O 1
ATOM 2118 N N . PRO B 1 51 ? -9.57 7.57 -12 1 98.31 51 PRO B N 1
ATOM 2119 C CA . PRO B 1 51 ? -8.953 8.758 -12.586 1 98.31 51 PRO B CA 1
ATOM 2120 C C . PRO B 1 51 ? -7.457 8.586 -12.836 1 98.31 51 PRO B C 1
ATOM 2122 O O . PRO B 1 51 ? -6.836 9.422 -13.5 1 98.31 51 PRO B O 1
ATOM 2125 N N . PHE B 1 52 ? -6.863 7.535 -12.391 1 98.56 52 PHE B N 1
ATOM 2126 C CA . PHE B 1 52 ? -5.441 7.293 -12.617 1 98.56 52 PHE B CA 1
ATOM 2127 C C . PHE B 1 52 ? -5.227 6.438 -13.859 1 98.56 52 PHE B C 1
ATOM 2129 O O . PHE B 1 52 ? -4.086 6.164 -14.242 1 98.56 52 PHE B O 1
ATOM 2136 N N . GLY B 1 53 ? -6.387 5.969 -14.461 1 98.44 53 GLY B N 1
ATOM 2137 C CA . GLY B 1 53 ? -6.305 5.234 -15.719 1 98.44 53 GLY B CA 1
ATOM 2138 C C . GLY B 1 53 ? -5.703 3.852 -15.555 1 98.44 53 GLY B C 1
ATOM 2139 O O . GLY B 1 53 ? -4.977 3.381 -16.438 1 98.44 53 GLY B O 1
ATOM 2140 N N . LYS B 1 54 ? -5.934 3.25 -14.414 1 98.38 54 LYS B N 1
ATOM 2141 C CA . LYS B 1 54 ? -5.484 1.887 -14.141 1 98.38 54 LYS B CA 1
ATOM 2142 C C . LYS B 1 54 ? -6.672 0.963 -13.875 1 98.38 54 LYS B C 1
ATOM 2144 O O . LYS B 1 54 ? -7.703 1.399 -13.359 1 98.38 54 LYS B O 1
ATOM 2149 N N . VAL B 1 55 ? -6.602 -0.25 -14.297 1 98.62 55 VAL B N 1
ATOM 2150 C CA . VAL B 1 55 ? -7.605 -1.249 -13.945 1 98.62 55 VAL B CA 1
ATOM 2151 C C . VAL B 1 55 ? -7.215 -1.935 -12.633 1 98.62 55 VAL B C 1
ATOM 2153 O O . VAL B 1 55 ? -6.035 -1.98 -12.281 1 98.62 55 VAL B O 1
ATOM 2156 N N . PRO B 1 56 ? -8.195 -2.418 -11.859 1 98.81 56 PRO B N 1
ATOM 2157 C CA . PRO B 1 56 ? -9.641 -2.461 -12.102 1 98.81 56 PRO B CA 1
ATOM 2158 C C . PRO B 1 56 ? -10.375 -1.244 -11.539 1 98.81 56 PRO B C 1
ATOM 2160 O O . PRO B 1 56 ? -9.789 -0.466 -10.781 1 98.81 56 PRO B O 1
ATOM 2163 N N . ALA B 1 57 ? -11.5 -0.98 -11.969 1 98.88 57 ALA B N 1
ATOM 2164 C CA . ALA B 1 57 ? -12.555 -0.272 -11.242 1 98.88 57 ALA B CA 1
ATOM 2165 C C . ALA B 1 57 ? -13.641 -1.233 -10.773 1 98.88 57 ALA B C 1
ATOM 2167 O O . ALA B 1 57 ? -13.719 -2.369 -11.25 1 98.88 57 ALA B O 1
ATOM 2168 N N . PHE B 1 58 ? -14.445 -0.857 -9.82 1 98.88 58 PHE B N 1
ATOM 2169 C CA . PHE B 1 58 ? -15.375 -1.751 -9.133 1 98.88 58 PHE B CA 1
ATOM 2170 C C . PHE B 1 58 ? -16.656 -1.015 -8.742 1 98.88 58 PHE B C 1
ATOM 2172 O O . PHE B 1 58 ? -16.594 0.132 -8.297 1 98.88 58 PHE B O 1
ATOM 2179 N N . GLU B 1 59 ? -17.766 -1.638 -8.961 1 98.75 59 GLU B N 1
ATOM 2180 C CA . GLU B 1 59 ? -19.062 -1.106 -8.531 1 98.75 59 GLU B CA 1
ATOM 2181 C C . GLU B 1 59 ? -19.844 -2.139 -7.723 1 98.75 59 GLU B C 1
ATOM 2183 O O . GLU B 1 59 ? -19.891 -3.314 -8.094 1 98.75 59 GLU B O 1
ATOM 2188 N N . ASP B 1 60 ? -20.359 -1.838 -6.645 1 98.38 60 ASP B N 1
ATOM 2189 C CA . ASP B 1 60 ? -21.328 -2.57 -5.82 1 98.38 60 ASP B CA 1
ATOM 2190 C C . ASP B 1 60 ? -22.531 -1.703 -5.473 1 98.38 60 ASP B C 1
ATOM 2192 O O . ASP B 1 60 ? -22.5 -0.951 -4.496 1 98.38 60 ASP B O 1
ATOM 2196 N N . GLY B 1 61 ? -23.609 -1.827 -6.234 1 95.5 61 GLY B N 1
ATOM 2197 C CA . GLY B 1 61 ? -24.688 -0.845 -6.172 1 95.5 61 GLY B CA 1
ATOM 2198 C C . GLY B 1 61 ? -24.234 0.551 -6.562 1 95.5 61 GLY B C 1
ATOM 2199 O O . GLY B 1 61 ? -23.656 0.746 -7.633 1 95.5 61 GLY B O 1
ATOM 2200 N N . ASP B 1 62 ? -24.391 1.447 -5.652 1 94.5 62 ASP B N 1
ATOM 2201 C CA . ASP B 1 62 ? -24.047 2.838 -5.938 1 94.5 62 ASP B CA 1
ATOM 2202 C C . ASP B 1 62 ? -22.594 3.127 -5.57 1 94.5 62 ASP B C 1
ATOM 2204 O O . ASP B 1 62 ? -22.047 4.18 -5.918 1 94.5 62 ASP B O 1
ATOM 2208 N N . LEU B 1 63 ? -21.984 2.176 -4.949 1 97.25 63 LEU B N 1
ATOM 2209 C CA . LEU B 1 63 ? -20.609 2.377 -4.523 1 97.25 63 LEU B CA 1
ATOM 2210 C C . LEU B 1 63 ? -19.641 2.109 -5.668 1 97.25 63 LEU B C 1
ATOM 2212 O O . LEU B 1 63 ? -19.719 1.066 -6.32 1 97.25 63 LEU B O 1
ATOM 2216 N N . LYS B 1 64 ? -18.797 3.064 -5.98 1 98 64 LYS B N 1
ATOM 2217 C CA . LYS B 1 64 ? -17.75 2.957 -6.992 1 98 64 LYS B CA 1
ATOM 2218 C C . LYS B 1 64 ? -16.359 3.025 -6.355 1 98 64 LYS B C 1
ATOM 2220 O O . LYS B 1 64 ? -16.078 3.92 -5.555 1 98 64 LYS B O 1
ATOM 2225 N N . LEU B 1 65 ? -15.539 2.051 -6.648 1 98.75 65 LEU B N 1
ATOM 2226 C CA . LEU B 1 65 ? -14.195 1.965 -6.074 1 98.75 65 LEU B CA 1
ATOM 2227 C C . LEU B 1 65 ? -13.156 1.697 -7.152 1 98.75 65 LEU B C 1
ATOM 2229 O O . LEU B 1 65 ? -13.5 1.273 -8.258 1 98.75 65 LEU B O 1
ATOM 2233 N N . PHE B 1 66 ? -11.938 2.025 -6.828 1 98.69 66 PHE B N 1
ATOM 2234 C CA . PHE B 1 66 ? -10.758 1.587 -7.559 1 98.69 66 PHE B CA 1
ATOM 2235 C C . PHE B 1 66 ? -9.617 1.254 -6.598 1 98.69 66 PHE B C 1
ATOM 2237 O O . PHE B 1 66 ? -9.82 1.193 -5.387 1 98.69 66 PHE B O 1
ATOM 2244 N N . GLU B 1 67 ? -8.43 0.938 -7.172 1 98.75 67 GLU B N 1
ATOM 2245 C CA . GLU B 1 67 ? -7.328 0.377 -6.391 1 98.75 67 GLU B CA 1
ATOM 2246 C C . GLU B 1 67 ? -7.656 -1.032 -5.906 1 98.75 67 GLU B C 1
ATOM 2248 O O . GLU B 1 67 ? -8.438 -1.206 -4.969 1 98.75 67 GLU B O 1
ATOM 2253 N N . SER B 1 68 ? -6.984 -2.012 -6.438 1 98.88 68 SER B N 1
ATOM 2254 C CA . SER B 1 68 ? -7.363 -3.408 -6.25 1 98.88 68 SER B CA 1
ATOM 2255 C C . SER B 1 68 ? -7.297 -3.805 -4.777 1 98.88 68 SER B C 1
ATOM 2257 O O . SER B 1 68 ? -8.18 -4.512 -4.281 1 98.88 68 SER B O 1
ATOM 2259 N N . ARG B 1 69 ? -6.285 -3.312 -4.02 1 98.88 69 ARG B N 1
ATOM 2260 C CA . ARG B 1 69 ? -6.133 -3.717 -2.627 1 98.88 69 ARG B CA 1
ATOM 2261 C C . ARG B 1 69 ? -7.18 -3.049 -1.742 1 98.88 69 ARG B C 1
ATOM 2263 O O . ARG B 1 69 ? -7.637 -3.637 -0.76 1 98.88 69 ARG B O 1
ATOM 2270 N N . ALA B 1 70 ? -7.645 -1.792 -2.08 1 98.81 70 ALA B N 1
ATOM 2271 C CA . ALA B 1 70 ? -8.766 -1.174 -1.383 1 98.81 70 ALA B CA 1
ATOM 2272 C C . ALA B 1 70 ? -10.07 -1.923 -1.667 1 98.81 70 ALA B C 1
ATOM 2274 O O . ALA B 1 70 ? -10.875 -2.146 -0.76 1 98.81 70 ALA B O 1
ATOM 2275 N N . ILE B 1 71 ? -10.234 -2.348 -2.908 1 98.94 71 ILE B N 1
ATOM 2276 C CA . ILE B 1 71 ? -11.43 -3.076 -3.311 1 98.94 71 ILE B CA 1
ATOM 2277 C C . ILE B 1 71 ? -11.523 -4.391 -2.537 1 98.94 71 ILE B C 1
ATOM 2279 O O . ILE B 1 71 ? -12.578 -4.73 -1.999 1 98.94 71 ILE B O 1
ATOM 2283 N N . THR B 1 72 ? -10.414 -5.109 -2.451 1 98.94 72 THR B N 1
ATOM 2284 C CA . THR B 1 72 ? -10.445 -6.41 -1.79 1 98.94 72 THR B CA 1
ATOM 2285 C C . THR B 1 72 ? -10.727 -6.25 -0.298 1 98.94 72 THR B C 1
ATOM 2287 O O . THR B 1 72 ? -11.438 -7.07 0.295 1 98.94 72 THR B O 1
ATOM 2290 N N . GLN B 1 73 ? -10.156 -5.219 0.326 1 98.69 73 GLN B N 1
ATOM 2291 C CA . GLN B 1 73 ? -10.453 -4.957 1.729 1 98.69 73 GLN B CA 1
ATOM 2292 C C . GLN B 1 73 ? -11.938 -4.656 1.932 1 98.69 73 GLN B C 1
ATOM 2294 O O . GLN B 1 73 ? -12.555 -5.164 2.867 1 98.69 73 GLN B O 1
ATOM 2299 N N . TYR B 1 74 ? -12.523 -3.871 1.02 1 98.75 74 TYR B N 1
ATOM 2300 C CA . TYR B 1 74 ? -13.953 -3.594 1.077 1 98.75 74 TYR B CA 1
ATOM 2301 C C . TYR B 1 74 ? -14.766 -4.883 1 1 98.75 74 TYR B C 1
ATOM 2303 O O . TYR B 1 74 ? -15.633 -5.129 1.839 1 98.75 74 TYR B O 1
ATOM 2311 N N . ILE B 1 75 ? -14.461 -5.727 0.031 1 98.88 75 ILE B N 1
ATOM 2312 C CA . ILE B 1 75 ? -15.219 -6.953 -0.197 1 98.88 75 ILE B CA 1
ATOM 2313 C C . ILE B 1 75 ? -15.117 -7.859 1.028 1 98.88 75 ILE B C 1
ATOM 2315 O O . ILE B 1 75 ? -16.125 -8.406 1.487 1 98.88 75 ILE B O 1
ATOM 2319 N N . ALA B 1 76 ? -13.898 -8.008 1.553 1 98.69 76 ALA B N 1
ATOM 2320 C CA . ALA B 1 76 ? -13.672 -8.891 2.693 1 98.69 76 ALA B CA 1
ATOM 2321 C C . ALA B 1 76 ? -14.5 -8.461 3.898 1 98.69 76 ALA B C 1
ATOM 2323 O O . ALA B 1 76 ? -15.031 -9.297 4.629 1 98.69 76 ALA B O 1
ATOM 2324 N N . HIS B 1 77 ? -14.602 -7.129 4.102 1 97.62 77 HIS B N 1
ATOM 2325 C CA . HIS B 1 77 ? -15.344 -6.625 5.254 1 97.62 77 HIS B CA 1
ATOM 2326 C C . HIS B 1 77 ? -16.844 -6.617 4.988 1 97.62 77 HIS B C 1
ATOM 2328 O O . HIS B 1 77 ? -17.625 -7.059 5.828 1 97.62 77 HIS B O 1
ATOM 2334 N N . ARG B 1 78 ? -17.25 -6.16 3.836 1 97.31 78 ARG B N 1
ATOM 2335 C CA . ARG B 1 78 ? -18.656 -6.031 3.486 1 97.31 78 ARG B CA 1
ATOM 2336 C C . ARG B 1 78 ? -19.344 -7.391 3.484 1 97.31 78 ARG B C 1
ATOM 2338 O O . ARG B 1 78 ? -20.516 -7.504 3.881 1 97.31 78 ARG B O 1
ATOM 2345 N N . TYR B 1 79 ? -18.641 -8.375 3.055 1 97.69 79 TYR B N 1
ATOM 2346 C CA . TYR B 1 79 ? -19.203 -9.711 2.883 1 97.69 79 TYR B CA 1
ATOM 2347 C C . TYR B 1 79 ? -18.5 -10.719 3.785 1 97.69 79 TYR B C 1
ATOM 2349 O O . TYR B 1 79 ? -18.25 -11.859 3.383 1 97.69 79 TYR B O 1
ATOM 2357 N N . GLU B 1 80 ? -18.219 -10.258 4.949 1 96.12 80 GLU B N 1
ATOM 2358 C CA . GLU B 1 80 ? -17.438 -11.047 5.898 1 96.12 80 GLU B CA 1
ATOM 2359 C C . GLU B 1 80 ? -18.094 -12.406 6.156 1 96.12 80 GLU B C 1
ATOM 2361 O O . GLU B 1 80 ? -17.391 -13.406 6.363 1 96.12 80 GLU B O 1
ATOM 2366 N N . GLU B 1 81 ? -19.375 -12.508 6.062 1 96.44 81 GLU B N 1
ATOM 2367 C CA . GLU B 1 81 ? -20.094 -13.719 6.426 1 96.44 81 GLU B CA 1
ATOM 2368 C C . GLU B 1 81 ? -20.297 -14.625 5.215 1 96.44 81 GLU B C 1
ATOM 2370 O O . GLU B 1 81 ? -20.828 -15.727 5.336 1 96.44 81 GLU B O 1
ATOM 2375 N N . GLU B 1 82 ? -19.828 -14.172 4.086 1 97.62 82 GLU B N 1
ATOM 2376 C CA . GLU B 1 82 ? -20 -14.938 2.855 1 97.62 82 GLU B CA 1
ATOM 2377 C C . GLU B 1 82 ? -18.688 -15.617 2.445 1 97.62 82 GLU B C 1
ATOM 2379 O O . GLU B 1 82 ? -17.625 -15.008 2.494 1 97.62 82 GLU B O 1
ATOM 2384 N N . GLY B 1 83 ? -18.812 -16.859 2.109 1 98.25 83 GLY B N 1
ATOM 2385 C CA . GLY B 1 83 ? -17.656 -17.562 1.582 1 98.25 83 GLY B CA 1
ATOM 2386 C C . GLY B 1 83 ? -16.516 -17.641 2.572 1 98.25 83 GLY B C 1
ATOM 2387 O O . GLY B 1 83 ? -16.734 -17.75 3.781 1 98.25 83 GLY B O 1
ATOM 2388 N N . THR B 1 84 ? -15.312 -17.656 2.039 1 98.12 84 THR B N 1
ATOM 2389 C CA . THR B 1 84 ? -14.102 -17.781 2.836 1 98.12 84 THR B CA 1
ATOM 2390 C C . THR B 1 84 ? -13.852 -16.531 3.652 1 98.12 84 THR B C 1
ATOM 2392 O O . THR B 1 84 ? -13.984 -15.414 3.141 1 98.12 84 THR B O 1
ATOM 2395 N N . ASN B 1 85 ? -13.641 -16.688 4.918 1 97.88 85 ASN B N 1
ATOM 2396 C CA . ASN B 1 85 ? -13.188 -15.539 5.699 1 97.88 85 ASN B CA 1
ATOM 2397 C C . ASN B 1 85 ? -11.781 -15.102 5.301 1 97.88 85 ASN B C 1
ATOM 2399 O O . ASN B 1 85 ? -10.82 -15.859 5.469 1 97.88 85 ASN B O 1
ATOM 2403 N N . LEU B 1 86 ? -11.625 -13.922 4.805 1 98.62 86 LEU B N 1
ATOM 2404 C CA . LEU B 1 86 ? -10.359 -13.422 4.277 1 98.62 86 LEU B CA 1
ATOM 2405 C C . LEU B 1 86 ? -9.719 -12.445 5.25 1 98.62 86 LEU B C 1
ATOM 2407 O O . LEU B 1 86 ? -8.75 -11.758 4.898 1 98.62 86 LEU B O 1
ATOM 2411 N N . LEU B 1 87 ? -10.344 -12.281 6.406 1 98.25 87 LEU B N 1
ATOM 2412 C CA . LEU B 1 87 ? -9.836 -11.484 7.516 1 98.25 87 LEU B CA 1
ATOM 2413 C C . LEU B 1 87 ? -9.266 -12.383 8.617 1 98.25 87 LEU B C 1
ATOM 2415 O O . LEU B 1 87 ? -9.414 -13.602 8.555 1 98.25 87 LEU B O 1
ATOM 2419 N N . PRO B 1 88 ? -8.469 -11.758 9.57 1 96.44 88 PRO B N 1
ATOM 2420 C CA . PRO B 1 88 ? -8.086 -12.594 10.711 1 96.44 88 PRO B CA 1
ATOM 2421 C C . PRO B 1 88 ? -9.281 -13.219 11.422 1 96.44 88 PRO B C 1
ATOM 2423 O O . PRO B 1 88 ? -10.383 -12.664 11.383 1 96.44 88 PRO B O 1
ATOM 2426 N N . ALA B 1 89 ? -9.086 -14.359 12.086 1 90.12 89 ALA B N 1
ATOM 2427 C CA . ALA B 1 89 ? -10.164 -15.086 12.75 1 90.12 89 ALA B CA 1
ATOM 2428 C C . ALA B 1 89 ? -10.93 -14.172 13.703 1 90.12 89 ALA B C 1
ATOM 2430 O O . ALA B 1 89 ? -12.164 -14.219 13.766 1 90.12 89 ALA B O 1
ATOM 2431 N N . ASP B 1 90 ? -10.188 -13.344 14.438 1 90.56 90 ASP B N 1
ATOM 2432 C CA . ASP B 1 90 ? -10.805 -12.289 15.227 1 90.56 90 ASP B CA 1
ATOM 2433 C C . ASP B 1 90 ? -10.547 -10.914 14.609 1 90.56 90 ASP B C 1
ATOM 2435 O O . ASP B 1 90 ? -9.617 -10.211 15.016 1 90.56 90 ASP B O 1
ATOM 2439 N N . SER B 1 91 ? -11.422 -10.547 13.68 1 83.81 91 SER B N 1
ATOM 2440 C CA . SER B 1 91 ? -11.203 -9.344 12.883 1 83.81 91 SER B CA 1
ATOM 2441 C C . SER B 1 91 ? -11.367 -8.086 13.727 1 83.81 91 SER B C 1
ATOM 2443 O O . SER B 1 91 ? -10.938 -7 13.328 1 83.81 91 SER B O 1
ATOM 2445 N N . LYS B 1 92 ? -11.992 -8.273 14.93 1 88.81 92 LYS B N 1
ATOM 2446 C CA . LYS B 1 92 ? -12.203 -7.125 15.805 1 88.81 92 LYS B CA 1
ATOM 2447 C C . LYS B 1 92 ? -11 -6.898 16.719 1 88.81 92 LYS B C 1
ATOM 2449 O O . LYS B 1 92 ? -10.883 -5.848 17.344 1 88.81 92 LYS B O 1
ATOM 2454 N N . ASN B 1 93 ? -10.156 -7.934 16.734 1 95.19 93 ASN B N 1
ATOM 2455 C CA . ASN B 1 93 ? -8.898 -7.777 17.453 1 95.19 93 ASN B CA 1
ATOM 2456 C C . ASN B 1 93 ? -7.883 -6.977 16.641 1 95.19 93 ASN B C 1
ATOM 2458 O O . ASN B 1 93 ? -7.32 -7.488 15.672 1 95.19 93 ASN B O 1
ATOM 2462 N N . ILE B 1 94 ? -7.625 -5.773 17.031 1 96.12 94 ILE B N 1
ATOM 2463 C CA . ILE B 1 94 ? -6.848 -4.812 16.266 1 96.12 94 ILE B CA 1
ATOM 2464 C C . ILE B 1 94 ? -5.406 -5.305 16.125 1 96.12 94 ILE B C 1
ATOM 2466 O O . ILE B 1 94 ? -4.754 -5.055 15.109 1 96.12 94 ILE B O 1
ATOM 2470 N N . SER B 1 95 ? -4.902 -5.996 17.125 1 96.5 95 SER B N 1
ATOM 2471 C CA . SER B 1 95 ? -3.551 -6.535 17.047 1 96.5 95 SER B CA 1
ATOM 2472 C C . SER B 1 95 ? -3.441 -7.594 15.953 1 96.5 95 SER B C 1
ATOM 2474 O O . SER B 1 95 ? -2.455 -7.633 15.219 1 96.5 95 SER B O 1
ATOM 2476 N N . HIS B 1 96 ? -4.461 -8.445 15.867 1 96.25 96 HIS B N 1
ATOM 2477 C CA . HIS B 1 96 ? -4.484 -9.445 14.805 1 96.25 96 HIS B CA 1
ATOM 2478 C C . HIS B 1 96 ? -4.625 -8.797 13.438 1 96.25 96 HIS B C 1
ATOM 2480 O O . HIS B 1 96 ? -3.969 -9.211 12.477 1 96.25 96 HIS B O 1
ATOM 2486 N N . TYR B 1 97 ? -5.418 -7.801 13.406 1 97.19 97 TYR B N 1
ATOM 2487 C CA . TYR B 1 97 ? -5.598 -7.09 12.148 1 97.19 97 TYR B CA 1
ATOM 2488 C C . TYR B 1 97 ? -4.301 -6.414 11.711 1 97.19 97 TYR B C 1
ATOM 2490 O O . TYR B 1 97 ? -3.977 -6.379 10.523 1 97.19 97 TYR B O 1
ATOM 2498 N N . ALA B 1 98 ? -3.561 -5.938 12.695 1 98.12 98 ALA B N 1
ATOM 2499 C CA . ALA B 1 98 ? -2.299 -5.262 12.398 1 98.12 98 ALA B CA 1
ATOM 2500 C C . ALA B 1 98 ? -1.308 -6.223 11.742 1 98.12 98 ALA B C 1
ATOM 2502 O O . ALA B 1 98 ? -0.562 -5.832 10.844 1 98.12 98 ALA B O 1
ATOM 2503 N N . ILE B 1 99 ? -1.34 -7.418 12.141 1 97.69 99 ILE B N 1
ATOM 2504 C CA . ILE B 1 99 ? -0.438 -8.414 11.578 1 97.69 99 ILE B CA 1
ATOM 2505 C C . ILE B 1 99 ? -0.797 -8.672 10.117 1 97.69 99 ILE B C 1
ATOM 2507 O O . ILE B 1 99 ? 0.084 -8.734 9.258 1 97.69 99 ILE B O 1
ATOM 2511 N N . MET B 1 100 ? -2.041 -8.781 9.836 1 98.31 100 MET B N 1
ATOM 2512 C CA . MET B 1 100 ? -2.49 -8.93 8.453 1 98.31 100 MET B CA 1
ATOM 2513 C C . MET B 1 100 ? -2.121 -7.703 7.629 1 98.31 100 MET B C 1
ATOM 2515 O O . MET B 1 100 ? -1.657 -7.832 6.492 1 98.31 100 MET B O 1
ATOM 2519 N N . ALA B 1 101 ? -2.299 -6.516 8.25 1 98.38 101 ALA B N 1
ATOM 2520 C CA . ALA B 1 101 ? -1.985 -5.27 7.562 1 98.38 101 ALA B CA 1
ATOM 2521 C C . ALA B 1 101 ? -0.5 -5.188 7.223 1 98.38 101 ALA B C 1
ATOM 2523 O O . ALA B 1 101 ? -0.131 -4.742 6.133 1 98.38 101 ALA B O 1
ATOM 2524 N N . ILE B 1 102 ? 0.364 -5.66 8.086 1 98.75 102 ILE B N 1
ATOM 2525 C CA . ILE B 1 102 ? 1.796 -5.727 7.82 1 98.75 102 ILE B CA 1
ATOM 2526 C C . ILE B 1 102 ? 2.055 -6.613 6.602 1 98.75 102 ILE B C 1
ATOM 2528 O O . ILE B 1 102 ? 2.785 -6.227 5.688 1 98.75 102 ILE B O 1
ATOM 2532 N N . GLY B 1 103 ? 1.393 -7.762 6.637 1 98.75 103 GLY B N 1
ATOM 2533 C CA . GLY B 1 103 ? 1.554 -8.68 5.52 1 98.75 103 GLY B CA 1
ATOM 2534 C C . GLY B 1 103 ? 1.134 -8.07 4.191 1 98.75 103 GLY B C 1
ATOM 2535 O O . GLY B 1 103 ? 1.812 -8.258 3.178 1 98.75 103 GLY B O 1
ATOM 2536 N N . MET B 1 104 ? 0.036 -7.34 4.172 1 98.88 104 MET B N 1
ATOM 2537 C CA . MET B 1 104 ? -0.441 -6.691 2.953 1 98.88 104 MET B CA 1
ATOM 2538 C C . MET B 1 104 ? 0.535 -5.613 2.494 1 98.88 104 MET B C 1
ATOM 2540 O O . MET B 1 104 ? 0.797 -5.477 1.297 1 98.88 104 MET B O 1
ATOM 2544 N N . GLU B 1 105 ? 1.076 -4.863 3.465 1 98.81 105 GLU B N 1
ATOM 2545 C CA . GLU B 1 105 ? 2.057 -3.834 3.127 1 98.81 105 GLU B CA 1
ATOM 2546 C C . GLU B 1 105 ? 3.338 -4.453 2.58 1 98.81 105 GLU B C 1
ATOM 2548 O O . GLU B 1 105 ? 3.928 -3.936 1.629 1 98.81 105 GLU B O 1
ATOM 2553 N N . VAL B 1 106 ? 3.771 -5.539 3.193 1 98.88 106 VAL B N 1
ATOM 2554 C CA . VAL B 1 106 ? 4.965 -6.242 2.727 1 98.88 106 VAL B CA 1
ATOM 2555 C C . VAL B 1 106 ? 4.75 -6.727 1.295 1 98.88 106 VAL B C 1
ATOM 2557 O O . VAL B 1 106 ? 5.617 -6.551 0.437 1 98.88 106 VAL B O 1
ATOM 2560 N N . GLU B 1 107 ? 3.592 -7.332 1.095 1 98.94 107 GLU B N 1
ATOM 2561 C CA . GLU B 1 107 ? 3.266 -7.773 -0.258 1 98.94 107 GLU B CA 1
ATOM 2562 C C . GLU B 1 107 ? 3.303 -6.605 -1.242 1 98.94 107 GLU B C 1
ATOM 2564 O O . GLU B 1 107 ? 3.891 -6.715 -2.32 1 98.94 107 GLU B O 1
ATOM 2569 N N . ALA B 1 108 ? 2.756 -5.488 -0.904 1 98.81 108 ALA B N 1
ATOM 2570 C CA . ALA B 1 108 ? 2.527 -4.359 -1.806 1 98.81 108 ALA B CA 1
ATOM 2571 C C . ALA B 1 108 ? 3.82 -3.594 -2.062 1 98.81 108 ALA B C 1
ATOM 2573 O O . ALA B 1 108 ? 4.004 -3.02 -3.139 1 98.81 108 ALA B O 1
ATOM 2574 N N . HIS B 1 109 ? 4.773 -3.643 -1.069 1 98.62 109 HIS B N 1
ATOM 2575 C CA . HIS B 1 109 ? 5.867 -2.682 -1.159 1 98.62 109 HIS B CA 1
ATOM 2576 C C . HIS B 1 109 ? 7.215 -3.389 -1.239 1 98.62 109 HIS B C 1
ATOM 2578 O O . HIS B 1 109 ? 8.227 -2.771 -1.586 1 98.62 109 HIS B O 1
ATOM 2584 N N . HIS B 1 110 ? 7.262 -4.652 -0.912 1 98.75 110 HIS B N 1
ATOM 2585 C CA . HIS B 1 110 ? 8.508 -5.406 -1.023 1 98.75 110 HIS B CA 1
ATOM 2586 C C . HIS B 1 110 ? 8.398 -6.488 -2.092 1 98.75 110 HIS B C 1
ATOM 2588 O O . HIS B 1 110 ? 9.289 -6.621 -2.938 1 98.75 110 HIS B O 1
ATOM 2594 N N . PHE B 1 111 ? 7.309 -7.207 -2.129 1 98.94 111 PHE B N 1
ATOM 2595 C CA . PHE B 1 111 ? 7.156 -8.352 -3.023 1 98.94 111 PHE B CA 1
ATOM 2596 C C . PHE B 1 111 ? 6.68 -7.898 -4.398 1 98.94 111 PHE B C 1
ATOM 2598 O O . PHE B 1 111 ? 7.352 -8.141 -5.406 1 98.94 111 PHE B O 1
ATOM 2605 N N . ASP B 1 112 ? 5.613 -7.184 -4.488 1 98.88 112 ASP B N 1
ATOM 2606 C CA . ASP B 1 112 ? 4.902 -6.918 -5.734 1 98.88 112 ASP B CA 1
ATOM 2607 C C . ASP B 1 112 ? 5.754 -6.078 -6.684 1 98.88 112 ASP B C 1
ATOM 2609 O O . ASP B 1 112 ? 5.812 -6.355 -7.883 1 98.88 112 ASP B O 1
ATOM 2613 N N . PRO B 1 113 ? 6.465 -5 -6.184 1 98.56 113 PRO B N 1
ATOM 2614 C CA . PRO B 1 113 ? 7.242 -4.203 -7.133 1 98.56 113 PRO B CA 1
ATOM 2615 C C . PRO B 1 113 ? 8.289 -5.027 -7.879 1 98.56 113 PRO B C 1
ATOM 2617 O O . PRO B 1 113 ? 8.492 -4.832 -9.078 1 98.56 113 PRO B O 1
ATOM 2620 N N . VAL B 1 114 ? 8.844 -5.973 -7.219 1 98.81 114 VAL B N 1
ATOM 2621 C CA . VAL B 1 114 ? 9.891 -6.801 -7.797 1 98.81 114 VAL B CA 1
ATOM 2622 C C . VAL B 1 114 ? 9.273 -7.902 -8.656 1 98.81 114 VAL B C 1
ATOM 2624 O O . VAL B 1 114 ? 9.68 -8.117 -9.797 1 98.81 114 VAL B O 1
ATOM 2627 N N . ALA B 1 115 ? 8.281 -8.547 -8.133 1 98.94 115 ALA B N 1
ATOM 2628 C CA . ALA B 1 115 ? 7.621 -9.656 -8.805 1 98.94 115 ALA B CA 1
ATOM 2629 C C . ALA B 1 115 ? 6.906 -9.188 -10.07 1 98.94 115 ALA B C 1
ATOM 2631 O O . ALA B 1 115 ? 6.953 -9.859 -11.102 1 98.94 115 ALA B O 1
ATOM 2632 N N . SER B 1 116 ? 6.246 -8.047 -10.008 1 98.75 116 SER B N 1
ATOM 2633 C CA . SER B 1 116 ? 5.52 -7.523 -11.156 1 98.75 116 SER B CA 1
ATOM 2634 C C . SER B 1 116 ? 6.473 -7.098 -12.266 1 98.75 116 SER B C 1
ATOM 2636 O O . SER B 1 116 ? 6.152 -7.215 -13.453 1 98.75 116 SER B O 1
ATOM 2638 N N . LYS B 1 117 ? 7.648 -6.574 -11.867 1 98.69 117 LYS B N 1
ATOM 2639 C CA . LYS B 1 117 ? 8.656 -6.227 -12.867 1 98.69 117 LYS B CA 1
ATOM 2640 C C . LYS B 1 117 ? 9.188 -7.473 -13.57 1 98.69 117 LYS B C 1
ATOM 2642 O O . LYS B 1 117 ? 9.453 -7.449 -14.773 1 98.69 117 LYS B O 1
ATOM 2647 N N . LEU B 1 118 ? 9.352 -8.523 -12.805 1 98.94 118 LEU B N 1
ATOM 2648 C CA . LEU B 1 118 ? 9.758 -9.797 -13.398 1 98.94 118 LEU B CA 1
ATOM 2649 C C . LEU B 1 118 ? 8.68 -10.32 -14.344 1 98.94 118 LEU B C 1
ATOM 2651 O O . LEU B 1 118 ? 8.992 -10.773 -15.445 1 98.94 118 LEU B O 1
ATOM 2655 N N . ALA B 1 119 ? 7.438 -10.25 -13.938 1 98.81 119 ALA B N 1
ATOM 2656 C CA . ALA B 1 119 ? 6.34 -10.688 -14.797 1 98.81 119 ALA B CA 1
ATOM 2657 C C . ALA B 1 119 ? 6.266 -9.836 -16.062 1 98.81 119 ALA B C 1
ATOM 2659 O O . ALA B 1 119 ? 5.969 -10.344 -17.141 1 98.81 119 ALA B O 1
ATOM 2660 N N . TRP B 1 120 ? 6.539 -8.531 -15.883 1 98.44 120 TRP B N 1
ATOM 2661 C CA . TRP B 1 120 ? 6.582 -7.656 -17.047 1 98.44 120 TRP B CA 1
ATOM 2662 C C . TRP B 1 120 ? 7.648 -8.117 -18.031 1 98.44 120 TRP B C 1
ATOM 2664 O O . TRP B 1 120 ? 7.363 -8.297 -19.219 1 98.44 120 TRP B O 1
ATOM 2674 N N . GLU B 1 121 ? 8.812 -8.383 -17.547 1 98.75 121 GLU B N 1
ATOM 2675 C CA . GLU B 1 121 ? 9.953 -8.734 -18.391 1 98.75 121 GLU B CA 1
ATOM 2676 C C . GLU B 1 121 ? 9.758 -10.102 -19.047 1 98.75 121 GLU B C 1
ATOM 2678 O O . GLU B 1 121 ? 10.055 -10.273 -20.234 1 98.75 121 GLU B O 1
ATOM 2683 N N . GLN B 1 122 ? 9.148 -11 -18.297 1 98.62 122 GLN B N 1
ATOM 2684 C CA . GLN B 1 122 ? 9.242 -12.383 -18.734 1 98.62 122 GLN B CA 1
ATOM 2685 C C . GLN B 1 122 ? 7.922 -12.859 -19.344 1 98.62 122 GLN B C 1
ATOM 2687 O O . GLN B 1 122 ? 7.875 -13.891 -20.016 1 98.62 122 GLN B O 1
ATOM 2692 N N . VAL B 1 123 ? 6.836 -12.094 -19.109 1 98.19 123 VAL B N 1
ATOM 2693 C CA . VAL B 1 123 ? 5.535 -12.547 -19.594 1 98.19 123 VAL B CA 1
ATOM 2694 C C . VAL B 1 123 ? 4.91 -11.484 -20.484 1 98.19 123 VAL B C 1
ATOM 2696 O O . VAL B 1 123 ? 4.695 -11.719 -21.688 1 98.19 123 VAL B O 1
ATOM 2699 N N . PHE B 1 124 ? 4.766 -10.297 -20.062 1 97.19 124 PHE B N 1
ATOM 2700 C CA . PHE B 1 124 ? 3.941 -9.312 -20.766 1 97.19 124 PHE B CA 1
ATOM 2701 C C . PHE B 1 124 ? 4.691 -8.719 -21.938 1 97.19 124 PHE B C 1
ATOM 2703 O O . PHE B 1 124 ? 4.102 -8.453 -23 1 97.19 124 PHE B O 1
ATOM 2710 N N . LYS B 1 125 ? 6.02 -8.492 -21.797 1 96.88 125 LYS B N 1
ATOM 2711 C CA . LYS B 1 125 ? 6.797 -8.039 -22.938 1 96.88 125 LYS B CA 1
ATOM 2712 C C . LYS B 1 125 ? 6.672 -9.008 -24.109 1 96.88 125 LYS B C 1
ATOM 2714 O O . LYS B 1 125 ? 6.516 -8.594 -25.266 1 96.88 125 LYS B O 1
ATOM 2719 N N . LEU B 1 126 ? 6.668 -10.273 -23.781 1 95.25 126 LEU B N 1
ATOM 2720 C CA . LEU B 1 126 ? 6.562 -11.281 -24.828 1 95.25 126 LEU B CA 1
ATOM 2721 C C . LEU B 1 126 ? 5.191 -11.234 -25.5 1 95.25 126 LEU B C 1
ATOM 2723 O O . LEU B 1 126 ? 5.082 -11.391 -26.719 1 95.25 126 LEU B O 1
ATOM 2727 N N . PHE B 1 127 ? 4.211 -10.984 -24.719 1 91.44 127 PHE B N 1
ATOM 2728 C CA . PHE B 1 127 ? 2.857 -10.844 -25.234 1 91.44 127 PHE B CA 1
ATOM 2729 C C . PHE B 1 127 ? 2.768 -9.664 -26.203 1 91.44 127 PHE B C 1
ATOM 2731 O O . PHE B 1 127 ? 2.016 -9.703 -27.172 1 91.44 127 PHE B O 1
ATOM 2738 N N . TYR B 1 128 ? 3.545 -8.617 -25.969 1 92 128 TYR B N 1
ATOM 2739 C CA . TYR B 1 128 ? 3.492 -7.398 -26.781 1 92 128 TYR B CA 1
ATOM 2740 C C . TYR B 1 128 ? 4.574 -7.414 -27.859 1 92 128 TYR B C 1
ATOM 2742 O O . TYR B 1 128 ? 4.797 -6.406 -28.531 1 92 128 TYR B O 1
ATOM 2750 N N . GLY B 1 129 ? 5.309 -8.508 -27.922 1 94.81 129 GLY B N 1
ATOM 2751 C CA . GLY B 1 129 ? 6.32 -8.648 -28.969 1 94.81 129 GLY B CA 1
ATOM 2752 C C . GLY B 1 129 ? 7.602 -7.902 -28.656 1 94.81 129 GLY B C 1
ATOM 2753 O O . GLY B 1 129 ? 8.367 -7.57 -29.562 1 94.81 129 GLY B O 1
ATOM 2754 N N . MET B 1 130 ? 7.766 -7.598 -27.391 1 96.94 130 MET B N 1
ATOM 2755 C CA . MET B 1 130 ? 8.984 -6.926 -26.938 1 96.94 130 MET B CA 1
ATOM 2756 C C . MET B 1 130 ? 10.023 -7.938 -26.484 1 96.94 130 MET B C 1
ATOM 2758 O O . MET B 1 130 ? 9.742 -9.133 -26.391 1 96.94 130 MET B O 1
ATOM 2762 N N . THR B 1 131 ? 11.211 -7.41 -26.281 1 97.56 131 THR B N 1
ATOM 2763 C CA . THR B 1 131 ? 12.305 -8.281 -25.891 1 97.56 131 THR B CA 1
ATOM 2764 C C . THR B 1 131 ? 12.594 -8.148 -24.391 1 97.56 131 THR B C 1
ATOM 2766 O O . THR B 1 131 ? 12.602 -7.035 -23.859 1 97.56 131 THR B O 1
ATOM 2769 N N . THR B 1 132 ? 12.805 -9.289 -23.781 1 98.12 132 THR B N 1
ATOM 2770 C CA . THR B 1 132 ? 13.164 -9.328 -22.359 1 98.12 132 THR B CA 1
ATOM 2771 C C . THR B 1 132 ? 14.539 -8.719 -22.141 1 98.12 132 THR B C 1
ATOM 2773 O O . THR B 1 132 ? 15.469 -8.961 -22.906 1 98.12 132 THR B O 1
ATOM 2776 N N . ASP B 1 133 ? 14.672 -7.852 -21.141 1 98.5 133 ASP B N 1
ATOM 2777 C CA . ASP B 1 133 ? 15.969 -7.367 -20.672 1 98.5 133 ASP B CA 1
ATOM 2778 C C . ASP B 1 133 ? 16.531 -8.273 -19.578 1 98.5 133 ASP B C 1
ATOM 2780 O O . ASP B 1 133 ? 16.188 -8.125 -18.406 1 98.5 133 ASP B O 1
ATOM 2784 N N . GLN B 1 134 ? 17.438 -9.062 -19.938 1 98.31 134 GLN B N 1
ATOM 2785 C CA . GLN B 1 134 ? 17.938 -10.094 -19.031 1 98.31 134 GLN B CA 1
ATOM 2786 C C . GLN B 1 134 ? 18.672 -9.477 -17.844 1 98.31 134 GLN B C 1
ATOM 2788 O O . GLN B 1 134 ? 18.656 -10.031 -16.75 1 98.31 134 GLN B O 1
ATOM 2793 N N . ALA B 1 135 ? 19.281 -8.328 -18.016 1 98.62 1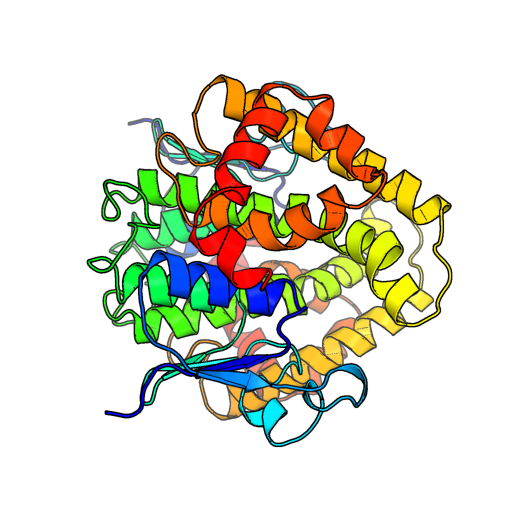35 ALA B N 1
ATOM 2794 C CA . ALA B 1 135 ? 19.953 -7.652 -16.906 1 98.62 135 ALA B CA 1
ATOM 2795 C C . ALA B 1 135 ? 18.953 -7.227 -15.836 1 98.62 135 ALA B C 1
ATOM 2797 O O . ALA B 1 135 ? 19.219 -7.32 -14.641 1 98.62 135 ALA B O 1
ATOM 2798 N N . VAL B 1 136 ? 17.797 -6.793 -16.297 1 98.62 136 VAL B N 1
ATOM 2799 C CA . VAL B 1 136 ? 16.734 -6.422 -15.367 1 98.62 136 VAL B CA 1
ATOM 2800 C C . VAL B 1 136 ? 16.219 -7.664 -14.648 1 98.62 136 VAL B C 1
ATOM 2802 O O . VAL B 1 136 ? 15.992 -7.637 -13.438 1 98.62 136 VAL B O 1
ATOM 2805 N N . VAL B 1 137 ? 16.047 -8.742 -15.367 1 98.81 137 VAL B N 1
ATOM 2806 C CA . VAL B 1 137 ? 15.562 -9.984 -14.773 1 98.81 137 VAL B CA 1
ATOM 2807 C C . VAL B 1 137 ? 16.516 -10.43 -13.664 1 98.81 137 VAL B C 1
ATOM 2809 O O . VAL B 1 137 ? 16.078 -10.758 -12.562 1 98.81 137 VAL B O 1
ATOM 2812 N N . GLU B 1 138 ? 17.766 -10.391 -13.953 1 98.81 138 GLU B N 1
ATOM 2813 C CA . GLU B 1 138 ? 18.766 -10.828 -12.977 1 98.81 138 GLU B CA 1
ATOM 2814 C C . GLU B 1 138 ? 18.719 -9.945 -11.727 1 98.81 138 GLU B C 1
ATOM 2816 O O . GLU B 1 138 ? 18.766 -10.453 -10.602 1 98.81 138 GLU B O 1
ATOM 2821 N N . GLU B 1 139 ? 18.641 -8.703 -11.938 1 98.81 139 GLU B N 1
ATOM 2822 C CA . GLU B 1 139 ? 18.578 -7.758 -10.828 1 98.81 139 GLU B CA 1
ATOM 2823 C C . GLU B 1 139 ? 17.328 -7.984 -9.969 1 98.81 139 GLU B C 1
ATOM 2825 O O . GLU B 1 139 ? 17.422 -8.031 -8.742 1 98.81 139 GLU B O 1
ATOM 2830 N N . GLU B 1 140 ? 16.25 -8.148 -10.633 1 98.88 140 GLU B N 1
ATOM 2831 C CA . GLU B 1 140 ? 14.977 -8.281 -9.914 1 98.88 140 GLU B CA 1
ATOM 2832 C C . GLU B 1 140 ? 14.867 -9.648 -9.25 1 98.88 140 GLU B C 1
ATOM 2834 O O . GLU B 1 140 ? 14.266 -9.781 -8.18 1 98.88 140 GLU B O 1
ATOM 2839 N N . GLU B 1 141 ? 15.414 -10.672 -9.836 1 98.94 141 GLU B N 1
ATOM 2840 C CA . GLU B 1 141 ? 15.43 -11.977 -9.188 1 98.94 141 GLU B CA 1
ATOM 2841 C C . GLU B 1 141 ? 16.234 -11.938 -7.887 1 98.94 141 GLU B C 1
ATOM 2843 O O . GLU B 1 141 ? 15.859 -12.586 -6.902 1 98.94 141 GLU B O 1
ATOM 2848 N N . ALA B 1 142 ? 17.328 -11.219 -7.91 1 98.88 142 ALA B N 1
ATOM 2849 C CA . ALA B 1 142 ? 18.125 -11.086 -6.688 1 98.88 142 ALA B CA 1
ATOM 2850 C C . ALA B 1 142 ? 17.312 -10.406 -5.586 1 98.88 142 ALA B C 1
ATOM 2852 O O . ALA B 1 142 ? 17.375 -10.812 -4.426 1 98.88 142 ALA B O 1
ATOM 2853 N N . LYS B 1 143 ? 16.562 -9.391 -5.934 1 98.88 143 LYS B N 1
ATOM 2854 C CA . LYS B 1 143 ? 15.719 -8.695 -4.973 1 98.88 143 LYS B CA 1
ATOM 2855 C C . LYS B 1 143 ? 14.602 -9.609 -4.469 1 98.88 143 LYS B C 1
ATOM 2857 O O . LYS B 1 143 ? 14.305 -9.633 -3.27 1 98.88 143 LYS B O 1
ATOM 2862 N N . LEU B 1 144 ? 13.992 -10.359 -5.395 1 98.94 144 LEU B N 1
ATOM 2863 C CA . LEU B 1 144 ? 12.922 -11.273 -5.012 1 98.94 144 LEU B CA 1
ATOM 2864 C C . LEU B 1 144 ? 13.438 -12.344 -4.051 1 98.94 144 LEU B C 1
ATOM 2866 O O . LEU B 1 144 ? 12.742 -12.711 -3.1 1 98.94 144 LEU B O 1
ATOM 2870 N N . ALA B 1 145 ? 14.633 -12.805 -4.328 1 98.94 145 ALA B N 1
ATOM 2871 C CA . ALA B 1 145 ? 15.227 -13.82 -3.463 1 98.94 145 ALA B CA 1
ATOM 2872 C C . ALA B 1 145 ? 15.312 -13.328 -2.02 1 98.94 145 ALA B C 1
ATOM 2874 O O . ALA B 1 145 ? 15.008 -14.078 -1.087 1 98.94 145 ALA B O 1
ATOM 2875 N N . THR B 1 146 ? 15.672 -12.07 -1.817 1 98.62 146 THR B N 1
ATOM 2876 C CA . THR B 1 146 ? 15.781 -11.508 -0.477 1 98.62 146 THR B CA 1
ATOM 2877 C C . THR B 1 146 ? 14.422 -11.445 0.2 1 98.62 146 THR B C 1
ATOM 2879 O O . THR B 1 146 ? 14.305 -11.703 1.4 1 98.62 146 THR B O 1
ATOM 2882 N N . VAL B 1 147 ? 13.398 -11.109 -0.531 1 98.88 147 VAL B N 1
ATOM 2883 C CA . VAL B 1 147 ? 12.039 -11.062 0 1 98.88 147 VAL B CA 1
ATOM 2884 C C . VAL B 1 147 ? 11.586 -12.469 0.393 1 98.88 147 VAL B C 1
ATOM 2886 O O . VAL B 1 147 ? 11.039 -12.672 1.482 1 98.88 147 VAL B O 1
ATOM 2889 N N . LEU B 1 148 ? 11.852 -13.43 -0.481 1 98.94 148 LEU B N 1
ATOM 2890 C CA . LEU B 1 148 ? 11.398 -14.805 -0.257 1 98.94 148 LEU B CA 1
ATOM 2891 C C . LEU B 1 148 ? 12.148 -15.438 0.908 1 98.94 148 LEU B C 1
ATOM 2893 O O . LEU B 1 148 ? 11.617 -16.312 1.598 1 98.94 148 LEU B O 1
ATOM 2897 N N . ASP B 1 149 ? 13.367 -14.961 1.187 1 98.88 149 ASP B N 1
ATOM 2898 C CA . ASP B 1 149 ? 14.078 -15.43 2.369 1 98.88 149 ASP B CA 1
ATOM 2899 C C . ASP B 1 149 ? 13.352 -15.016 3.648 1 98.88 149 ASP B C 1
ATOM 2901 O O . ASP B 1 149 ? 13.281 -15.789 4.605 1 98.88 149 ASP B O 1
ATOM 2905 N N . VAL B 1 150 ? 12.867 -13.82 3.67 1 98.75 150 VAL B N 1
ATOM 2906 C CA . VAL B 1 150 ? 12.078 -13.359 4.812 1 98.75 150 VAL B CA 1
ATOM 2907 C C . VAL B 1 150 ? 10.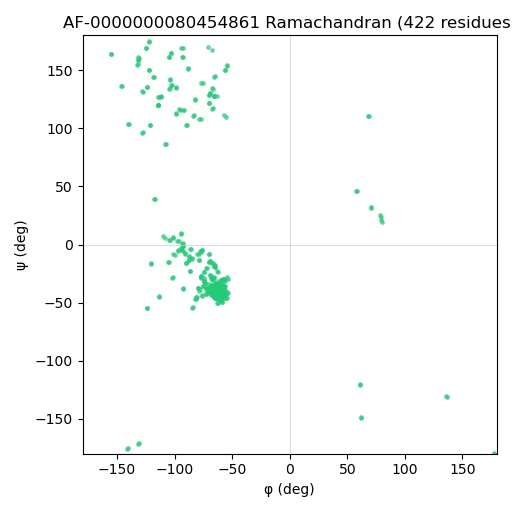797 -14.18 4.926 1 98.75 150 VAL B C 1
ATOM 2909 O O . VAL B 1 150 ? 10.414 -14.594 6.02 1 98.75 150 VAL B O 1
ATOM 2912 N N . TYR B 1 151 ? 10.141 -14.43 3.734 1 98.88 151 TYR B N 1
ATOM 2913 C CA . TYR B 1 151 ? 8.938 -15.25 3.73 1 98.88 151 TYR B CA 1
ATOM 2914 C C . TYR B 1 151 ? 9.234 -16.656 4.246 1 98.88 151 TYR B C 1
ATOM 2916 O O . TYR B 1 151 ? 8.461 -17.219 5.023 1 98.88 151 TYR B O 1
ATOM 2924 N N . GLU B 1 152 ? 10.344 -17.203 3.785 1 98.94 152 GLU B N 1
ATOM 2925 C CA . GLU B 1 152 ? 10.734 -18.547 4.199 1 98.94 152 GLU B CA 1
ATOM 2926 C C . GLU B 1 152 ? 10.859 -18.641 5.715 1 98.94 152 GLU B C 1
ATOM 2928 O O . GLU B 1 152 ? 10.375 -19.594 6.324 1 98.94 152 GLU B O 1
ATOM 2933 N N . ALA B 1 153 ? 11.477 -17.656 6.309 1 98.69 153 ALA B N 1
ATOM 2934 C CA . ALA B 1 153 ? 11.633 -17.625 7.762 1 98.69 153 ALA B CA 1
ATOM 2935 C C . ALA B 1 153 ? 10.281 -17.516 8.461 1 98.69 153 ALA B C 1
ATOM 2937 O O . ALA B 1 153 ? 10.039 -18.188 9.469 1 98.69 153 ALA B O 1
ATOM 2938 N N . ARG B 1 154 ? 9.406 -16.703 7.934 1 98.44 154 ARG B N 1
ATOM 2939 C CA . ARG B 1 154 ? 8.078 -16.516 8.508 1 98.44 154 ARG B CA 1
ATOM 2940 C C . ARG B 1 154 ? 7.242 -17.781 8.398 1 98.44 154 ARG B C 1
ATOM 2942 O O . ARG B 1 154 ? 6.578 -18.188 9.359 1 98.44 154 ARG B O 1
ATOM 2949 N N . LEU B 1 155 ? 7.332 -18.438 7.273 1 98.81 155 LEU B N 1
ATOM 2950 C CA . LEU B 1 155 ? 6.496 -19.594 6.965 1 98.81 155 LEU B CA 1
ATOM 2951 C C . LEU B 1 155 ? 7.023 -20.844 7.656 1 98.81 155 LEU B C 1
ATOM 2953 O O . LEU B 1 155 ? 6.34 -21.875 7.703 1 98.81 155 LEU B O 1
ATOM 2957 N N . LYS B 1 156 ? 8.203 -20.719 8.125 1 98.44 156 LYS B N 1
ATOM 2958 C CA . LYS B 1 156 ? 8.695 -21.766 9.016 1 98.44 156 LYS B CA 1
ATOM 2959 C C . LYS B 1 156 ? 7.906 -21.797 10.32 1 98.44 156 LYS B C 1
ATOM 2961 O O . LYS B 1 156 ? 7.719 -22.859 10.914 1 98.44 156 LYS B O 1
ATOM 2966 N N . GLU B 1 157 ? 7.395 -20.688 10.727 1 98 157 GLU B N 1
ATOM 2967 C CA . GLU B 1 157 ? 6.746 -20.531 12.023 1 98 157 GLU B CA 1
ATOM 2968 C C . GLU B 1 157 ? 5.227 -20.547 11.883 1 98 157 GLU B C 1
ATOM 2970 O O . GLU B 1 157 ? 4.516 -20.938 12.812 1 98 157 GLU B O 1
ATOM 2975 N N . PHE B 1 158 ? 4.688 -20.156 10.805 1 97.94 158 PHE B N 1
ATOM 2976 C CA . PHE B 1 158 ? 3.252 -20 10.602 1 97.94 158 PHE B CA 1
ATOM 2977 C C . PHE B 1 158 ? 2.816 -20.641 9.289 1 97.94 158 PHE B C 1
ATOM 2979 O O . PHE B 1 158 ? 3.598 -20.734 8.344 1 97.94 158 PHE B O 1
ATOM 2986 N N . LYS B 1 159 ? 1.622 -21.031 9.164 1 97.88 159 LYS B N 1
ATOM 2987 C CA . LYS B 1 159 ? 1.11 -21.688 7.965 1 97.88 159 LYS B CA 1
ATOM 2988 C C . LYS B 1 159 ? 0.961 -20.688 6.82 1 97.88 159 LYS B C 1
ATOM 2990 O O . LYS B 1 159 ? 1.204 -21.031 5.66 1 97.88 159 LYS B O 1
ATOM 2995 N N . TYR B 1 160 ? 0.525 -19.484 7.195 1 98.62 160 TYR B N 1
ATOM 2996 C CA . TYR B 1 160 ? 0.346 -18.406 6.234 1 98.62 160 TYR B CA 1
ATOM 2997 C C . TYR B 1 160 ? 1.139 -17.172 6.648 1 98.62 160 TYR B C 1
ATOM 2999 O O . TYR B 1 160 ? 1.664 -17.094 7.762 1 98.62 160 TYR B O 1
ATOM 3007 N N . LEU B 1 161 ? 1.274 -16.188 5.805 1 98.69 161 LEU B N 1
ATOM 3008 C CA . LEU B 1 161 ? 2.158 -15.047 6.027 1 98.69 161 LEU B CA 1
ATOM 3009 C C . LEU B 1 161 ? 1.644 -14.18 7.172 1 98.69 161 LEU B C 1
ATOM 3011 O O . LEU B 1 161 ? 2.43 -13.539 7.875 1 98.69 161 LEU B O 1
ATOM 3015 N N . ALA B 1 162 ? 0.33 -14.172 7.406 1 97.69 162 ALA B N 1
ATOM 3016 C CA . ALA B 1 162 ? -0.216 -13.375 8.5 1 97.69 162 ALA B CA 1
ATOM 3017 C C . ALA B 1 162 ? -0.54 -14.258 9.703 1 97.69 162 ALA B C 1
ATOM 3019 O O . ALA B 1 162 ? -1.153 -13.797 10.672 1 97.69 162 ALA B O 1
ATOM 3020 N N . GLY B 1 163 ? -0.185 -15.531 9.656 1 97.06 163 GLY B N 1
ATOM 3021 C CA . GLY B 1 163 ? -0.452 -16.422 10.773 1 97.06 163 GLY B CA 1
ATOM 3022 C C . GLY B 1 163 ? -0.997 -17.766 10.352 1 97.06 163 GLY B C 1
ATOM 3023 O O . GLY B 1 163 ? -0.454 -18.406 9.445 1 97.06 163 GLY B O 1
ATOM 3024 N N . GLU B 1 164 ? -2.094 -18.156 10.992 1 97 164 GLU B N 1
ATOM 3025 C CA . GLU B 1 164 ? -2.539 -19.547 10.844 1 97 164 GLU B CA 1
ATOM 3026 C C . GLU B 1 164 ? -3.689 -19.656 9.852 1 97 164 GLU B C 1
ATOM 3028 O O . GLU B 1 164 ? -4.102 -20.75 9.484 1 97 164 GLU B O 1
ATOM 3033 N N . THR B 1 165 ? -4.156 -18.547 9.461 1 96.88 165 THR B N 1
ATOM 3034 C CA . THR B 1 165 ? -5.305 -18.594 8.555 1 96.88 165 THR B CA 1
ATOM 3035 C C . THR B 1 165 ? -4.992 -17.859 7.254 1 96.88 165 THR B C 1
ATOM 3037 O O . THR B 1 165 ? -4.148 -16.953 7.227 1 96.88 165 THR B O 1
ATOM 3040 N N . PHE B 1 166 ? -5.656 -18.344 6.172 1 98.31 166 PHE B N 1
ATOM 3041 C CA . PHE B 1 166 ? -5.594 -17.703 4.863 1 98.31 166 PHE B CA 1
ATOM 3042 C C . PHE B 1 166 ? -6.336 -16.375 4.875 1 98.31 166 PHE B C 1
ATOM 3044 O O . PHE B 1 166 ? -7.5 -16.312 5.277 1 98.31 166 PHE B O 1
ATOM 3051 N N . THR B 1 167 ? -5.641 -15.289 4.555 1 98.69 167 THR B N 1
ATOM 3052 C CA . THR B 1 167 ? -6.25 -13.969 4.547 1 98.69 167 THR B CA 1
ATOM 3053 C C . THR B 1 167 ? -5.93 -13.227 3.254 1 98.69 167 THR B C 1
ATOM 3055 O O . THR B 1 167 ? -5.324 -13.797 2.34 1 98.69 167 THR B O 1
ATOM 3058 N N . LEU B 1 168 ? -6.262 -11.945 3.168 1 98.88 168 LEU B N 1
ATOM 3059 C CA . LEU B 1 168 ? -5.922 -11.078 2.047 1 98.88 168 LEU B CA 1
ATOM 3060 C C . LEU B 1 168 ? -4.414 -11 1.855 1 98.88 168 LEU B C 1
ATOM 3062 O O . LEU B 1 168 ? -3.932 -10.852 0.73 1 98.88 168 LEU B O 1
ATOM 3066 N N . THR B 1 169 ? -3.654 -11.148 3.002 1 98.88 169 THR B N 1
ATOM 3067 C CA . THR B 1 169 ? -2.197 -11.125 2.924 1 98.88 169 THR B CA 1
ATOM 3068 C C . THR B 1 169 ? -1.692 -12.164 1.931 1 98.88 169 THR B C 1
ATOM 3070 O O . THR B 1 169 ? -0.914 -11.844 1.03 1 98.88 169 THR B O 1
ATOM 3073 N N . ASP B 1 170 ? -2.195 -13.32 1.998 1 98.94 170 ASP B N 1
ATOM 3074 C CA . ASP B 1 170 ? -1.778 -14.391 1.1 1 98.94 170 ASP B CA 1
ATOM 3075 C C . ASP B 1 170 ? -2.377 -14.211 -0.293 1 98.94 170 ASP B C 1
ATOM 3077 O O . ASP B 1 170 ? -1.679 -14.352 -1.299 1 98.94 170 ASP B O 1
ATOM 3081 N N . LEU B 1 171 ? -3.633 -13.875 -0.33 1 98.94 171 LEU B N 1
ATOM 3082 C CA . LEU B 1 171 ? -4.402 -13.773 -1.564 1 98.94 171 LEU B CA 1
ATOM 3083 C C . LEU B 1 171 ? -3.756 -12.781 -2.527 1 98.94 171 LEU B C 1
ATOM 3085 O O . LEU B 1 171 ? -3.709 -13.023 -3.736 1 98.94 171 LEU B O 1
ATOM 3089 N N . HIS B 1 172 ? -3.195 -11.711 -2.037 1 98.94 172 HIS B N 1
ATOM 3090 C CA . HIS B 1 172 ? -2.648 -10.633 -2.852 1 98.94 172 HIS B CA 1
ATOM 3091 C C . HIS B 1 172 ? -1.427 -11.094 -3.635 1 98.94 172 HIS B C 1
ATOM 3093 O O . HIS B 1 172 ? -1.037 -10.461 -4.617 1 98.94 172 HIS B O 1
ATOM 3099 N N . HIS B 1 173 ? -0.849 -12.195 -3.271 1 98.94 173 HIS B N 1
ATOM 3100 C CA . HIS B 1 173 ? 0.365 -12.688 -3.914 1 98.94 173 HIS B CA 1
ATOM 3101 C C . HIS B 1 173 ? 0.036 -13.539 -5.137 1 98.94 173 HIS B C 1
ATOM 3103 O O . HIS B 1 173 ? 0.876 -13.711 -6.02 1 98.94 173 HIS B O 1
ATOM 3109 N N . ILE B 1 174 ? -1.126 -14.07 -5.191 1 98.94 174 ILE B N 1
ATOM 3110 C CA . ILE B 1 174 ? -1.464 -15.195 -6.055 1 98.94 174 ILE B CA 1
ATOM 3111 C C . ILE B 1 174 ? -1.355 -14.781 -7.52 1 98.94 174 ILE B C 1
ATOM 3113 O O . ILE B 1 174 ? -0.71 -15.461 -8.32 1 98.94 174 ILE B O 1
ATOM 3117 N N . PRO B 1 175 ? -1.889 -13.609 -7.922 1 98.75 175 PRO B N 1
ATOM 3118 C CA . PRO B 1 175 ? -1.924 -13.312 -9.359 1 98.75 175 PRO B CA 1
ATOM 3119 C C . PRO B 1 175 ? -0.531 -13.234 -9.977 1 98.75 175 PRO B C 1
ATOM 3121 O O . PRO B 1 175 ? -0.287 -13.812 -11.039 1 98.75 175 PRO B O 1
ATOM 3124 N N . VAL B 1 176 ? 0.385 -12.562 -9.32 1 98.88 176 VAL B N 1
ATOM 3125 C CA . VAL B 1 176 ? 1.708 -12.383 -9.914 1 98.88 176 VAL B CA 1
ATOM 3126 C C . VAL B 1 176 ? 2.5 -13.688 -9.812 1 98.88 176 VAL B C 1
ATOM 3128 O O . VAL B 1 176 ? 3.254 -14.031 -10.727 1 98.88 176 VAL B O 1
ATOM 3131 N N . ILE B 1 177 ? 2.32 -14.422 -8.719 1 98.94 177 ILE B N 1
ATOM 3132 C CA . ILE B 1 177 ? 3 -15.703 -8.547 1 98.94 177 ILE B CA 1
ATOM 3133 C C . ILE B 1 177 ? 2.594 -16.656 -9.672 1 98.94 177 ILE B C 1
ATOM 3135 O O . ILE B 1 177 ? 3.438 -17.359 -10.242 1 98.94 177 ILE B O 1
ATOM 3139 N N . GLN B 1 178 ? 1.35 -16.672 -10.031 1 98.81 178 GLN B N 1
ATOM 3140 C CA . GLN B 1 178 ? 0.853 -17.578 -11.07 1 98.81 178 GLN B CA 1
ATOM 3141 C C . GLN B 1 178 ? 1.543 -17.312 -12.406 1 98.81 178 GLN B C 1
ATOM 3143 O O . GLN B 1 178 ? 1.83 -18.234 -13.156 1 98.81 178 GLN B O 1
ATOM 3148 N N . TYR B 1 179 ? 1.832 -16.062 -12.703 1 98.62 179 TYR B N 1
ATOM 3149 C CA . TYR B 1 179 ? 2.588 -15.75 -13.914 1 98.62 179 TYR B CA 1
ATOM 3150 C C . TYR B 1 179 ? 4.031 -16.219 -13.789 1 98.62 179 TYR B C 1
ATOM 3152 O O . TYR B 1 179 ? 4.57 -16.828 -14.719 1 98.62 179 TYR B O 1
ATOM 3160 N N . LEU B 1 180 ? 4.605 -16.047 -12.641 1 98.81 180 LEU B N 1
ATOM 3161 C CA . LEU B 1 180 ? 6.027 -16.328 -12.477 1 98.81 180 LEU B CA 1
ATOM 3162 C C . LEU B 1 180 ? 6.277 -17.828 -12.438 1 98.81 180 LEU B C 1
ATOM 3164 O O . LEU B 1 180 ? 7.375 -18.297 -12.766 1 98.81 180 LEU B O 1
ATOM 3168 N N . LEU B 1 181 ? 5.27 -18.594 -12.07 1 98.69 181 LEU B N 1
ATOM 3169 C CA . LEU B 1 181 ? 5.406 -20.031 -12.047 1 98.69 181 LEU B CA 1
ATOM 3170 C C . LEU B 1 181 ? 5.629 -20.594 -13.445 1 98.69 181 LEU B C 1
ATOM 3172 O O . LEU B 1 181 ? 6.129 -21.703 -13.609 1 98.69 181 LEU B O 1
ATOM 3176 N N . GLY B 1 182 ? 5.285 -19.828 -14.469 1 98.19 182 GLY B N 1
ATOM 3177 C CA . GLY B 1 182 ? 5.5 -20.234 -15.844 1 98.19 182 GLY B CA 1
ATOM 3178 C C . GLY B 1 182 ? 6.801 -19.703 -16.422 1 98.19 182 GLY B C 1
ATOM 3179 O O . GLY B 1 182 ? 7.012 -19.75 -17.641 1 98.19 182 GLY B O 1
ATOM 3180 N N . THR B 1 183 ? 7.648 -19.156 -15.656 1 98.62 183 THR B N 1
ATOM 3181 C CA . THR B 1 183 ? 8.906 -18.547 -16.094 1 98.62 183 THR B CA 1
ATOM 3182 C C . THR B 1 183 ? 10.086 -19.203 -15.383 1 98.62 183 THR B C 1
ATOM 3184 O O . THR B 1 183 ? 9.906 -19.969 -14.438 1 98.62 183 THR B O 1
ATOM 3187 N N . PRO B 1 184 ? 11.344 -18.844 -15.75 1 98.31 184 PRO B N 1
ATOM 3188 C CA . PRO B 1 184 ? 12.523 -19.359 -15.047 1 98.31 184 PRO B CA 1
ATOM 3189 C C . PRO B 1 184 ? 12.594 -18.891 -13.594 1 98.31 184 PRO B C 1
ATOM 3191 O O . PRO B 1 184 ? 13.258 -19.531 -12.773 1 98.31 184 PRO B O 1
ATOM 3194 N N . THR B 1 185 ? 11.891 -17.891 -13.273 1 98.81 185 THR B N 1
ATOM 3195 C CA . THR B 1 185 ? 11.906 -17.344 -11.922 1 98.81 185 THR B CA 1
ATOM 3196 C C . THR B 1 185 ? 11.25 -18.312 -10.945 1 98.81 185 THR B C 1
ATOM 3198 O O . THR B 1 185 ? 11.438 -18.188 -9.734 1 98.81 185 THR B O 1
ATOM 3201 N N . LYS B 1 186 ? 10.555 -19.281 -11.414 1 98.88 186 LYS B N 1
ATOM 3202 C CA . LYS B 1 186 ? 9.906 -20.281 -10.586 1 98.88 186 LYS B CA 1
ATOM 3203 C C . LYS B 1 186 ? 10.906 -20.953 -9.641 1 98.88 186 LYS B C 1
ATOM 3205 O O . LYS B 1 186 ? 10.562 -21.312 -8.516 1 98.88 186 LYS B O 1
ATOM 3210 N N . LYS B 1 187 ? 12.102 -21 -10.039 1 98.81 187 LYS B N 1
ATOM 3211 C CA . LYS B 1 187 ? 13.148 -21.672 -9.281 1 98.81 187 LYS B CA 1
ATOM 3212 C C . LYS B 1 187 ? 13.32 -21.031 -7.902 1 98.81 187 LYS B C 1
ATOM 3214 O O . LYS B 1 187 ? 13.641 -21.734 -6.934 1 98.81 187 LYS B O 1
ATOM 3219 N N . LEU B 1 188 ? 13.117 -19.766 -7.805 1 98.94 188 LEU B N 1
ATOM 3220 C CA . LEU B 1 188 ? 13.297 -19.078 -6.535 1 98.94 188 LEU B CA 1
ATOM 3221 C C . LEU B 1 188 ? 12.273 -19.547 -5.508 1 98.94 188 LEU B C 1
ATOM 3223 O O . LEU B 1 188 ? 12.57 -19.594 -4.312 1 98.94 188 LEU B O 1
ATOM 3227 N N . PHE B 1 189 ? 11.047 -19.812 -5.969 1 98.94 189 PHE B N 1
ATOM 3228 C CA . PHE B 1 189 ? 10.023 -20.344 -5.082 1 98.94 189 PHE B CA 1
ATOM 3229 C C . PHE B 1 189 ? 10.336 -21.797 -4.711 1 98.94 189 PHE B C 1
ATOM 3231 O O . PHE B 1 189 ? 10.234 -22.172 -3.543 1 98.94 189 PHE B O 1
ATOM 3238 N N . ASP B 1 190 ? 10.797 -22.578 -5.633 1 98.75 190 ASP B N 1
ATOM 3239 C CA . ASP B 1 190 ? 11.055 -24 -5.453 1 98.75 190 ASP B CA 1
ATOM 3240 C C . ASP B 1 190 ? 12.211 -24.234 -4.488 1 98.75 190 ASP B C 1
ATOM 3242 O O . ASP B 1 190 ? 12.227 -25.234 -3.762 1 98.75 190 ASP B O 1
ATOM 3246 N N . GLU B 1 191 ? 13.117 -23.328 -4.449 1 98.56 191 GLU B N 1
ATOM 3247 C CA . GLU B 1 191 ? 14.352 -23.484 -3.682 1 98.56 191 GLU B CA 1
ATOM 3248 C C . GLU B 1 191 ? 14.109 -23.25 -2.193 1 98.56 191 GLU B C 1
ATOM 3250 O O . GLU B 1 191 ? 14.984 -23.531 -1.367 1 98.56 191 GLU B O 1
ATOM 3255 N N . ARG B 1 192 ? 12.977 -22.859 -1.821 1 98.88 192 ARG B N 1
ATOM 3256 C CA . ARG B 1 192 ? 12.578 -22.547 -0.45 1 98.88 192 ARG B CA 1
ATOM 3257 C C . ARG B 1 192 ? 11.398 -23.406 -0.015 1 98.88 192 ARG B C 1
ATOM 3259 O O . ARG B 1 192 ? 10.25 -23.141 -0.382 1 98.88 192 ARG B O 1
ATOM 3266 N N . PRO B 1 193 ? 11.664 -24.375 0.751 1 98.81 193 PRO B N 1
ATOM 3267 C CA . PRO B 1 193 ? 10.672 -25.422 0.976 1 98.81 193 PRO B CA 1
ATOM 3268 C C . PRO B 1 193 ? 9.359 -24.891 1.545 1 98.81 193 PRO B C 1
ATOM 3270 O O . PRO B 1 193 ? 8.281 -25.297 1.116 1 98.81 193 PRO B O 1
ATOM 3273 N N . HIS B 1 194 ? 9.43 -24 2.547 1 98.88 194 HIS B N 1
ATOM 3274 C CA . HIS B 1 194 ? 8.203 -23.484 3.15 1 98.88 194 HIS B CA 1
ATOM 3275 C C . HIS B 1 194 ? 7.473 -22.547 2.205 1 98.88 194 HIS B C 1
ATOM 3277 O O . HIS B 1 194 ? 6.238 -22.547 2.146 1 98.88 194 HIS B O 1
ATOM 3283 N N . VAL B 1 195 ? 8.234 -21.75 1.452 1 98.94 195 VAL B N 1
ATOM 3284 C CA . VAL B 1 195 ? 7.641 -20.906 0.426 1 98.94 195 VAL B CA 1
ATOM 3285 C C . VAL B 1 195 ? 6.992 -21.766 -0.653 1 98.94 195 VAL B C 1
ATOM 3287 O O . VAL B 1 195 ? 5.879 -21.484 -1.101 1 98.94 195 VAL B O 1
ATOM 3290 N N . SER B 1 196 ? 7.711 -22.781 -1.064 1 98.94 196 SER B N 1
ATOM 3291 C CA . SER B 1 196 ? 7.199 -23.688 -2.09 1 98.94 196 SER B CA 1
ATOM 3292 C C . SER B 1 196 ? 5.867 -24.297 -1.67 1 98.94 196 SER B C 1
ATOM 3294 O O . SER B 1 196 ? 4.922 -24.344 -2.459 1 98.94 196 SER B O 1
ATOM 3296 N N . GLU B 1 197 ? 5.793 -24.734 -0.467 1 98.88 197 GLU B N 1
ATOM 3297 C CA . GLU B 1 197 ? 4.566 -25.328 0.062 1 98.88 197 GLU B CA 1
ATOM 3298 C C . GLU B 1 197 ? 3.441 -24.297 0.115 1 98.88 197 GLU B C 1
ATOM 3300 O O . GLU B 1 197 ? 2.301 -24.594 -0.249 1 98.88 197 GLU B O 1
ATOM 3305 N N . TRP B 1 198 ? 3.76 -23.125 0.617 1 98.94 198 TRP B N 1
ATOM 3306 C CA . TRP B 1 198 ? 2.809 -22.031 0.709 1 98.94 198 TRP B CA 1
ATOM 3307 C C . TRP B 1 198 ? 2.277 -21.641 -0.67 1 98.94 198 TRP B C 1
ATOM 3309 O O . TRP B 1 198 ? 1.064 -21.516 -0.861 1 98.94 198 TRP B O 1
ATOM 3319 N N . VAL B 1 199 ? 3.154 -21.547 -1.663 1 98.94 199 VAL B N 1
ATOM 3320 C CA . VAL B 1 199 ? 2.785 -21.203 -3.029 1 98.94 199 VAL B CA 1
ATOM 3321 C C . VAL B 1 199 ? 1.865 -22.266 -3.609 1 98.94 199 VAL B C 1
ATOM 3323 O O . VAL B 1 199 ? 0.838 -21.953 -4.215 1 98.94 199 VAL B O 1
ATOM 3326 N N . ALA B 1 200 ? 2.232 -23.531 -3.428 1 98.81 200 ALA B N 1
ATOM 3327 C CA . ALA B 1 200 ? 1.4 -24.625 -3.912 1 98.81 200 ALA B CA 1
ATOM 3328 C C . ALA B 1 200 ? 0.003 -24.562 -3.301 1 98.81 200 ALA B C 1
ATOM 3330 O O . ALA B 1 200 ? -0.996 -24.734 -4.004 1 98.81 200 ALA B O 1
ATOM 3331 N N . GLU B 1 201 ? -0.028 -24.312 -2.051 1 98.56 201 GLU B N 1
ATOM 3332 C CA . GLU B 1 201 ? -1.304 -24.266 -1.344 1 98.56 201 GLU B CA 1
ATOM 3333 C C . GLU B 1 201 ? -2.184 -23.141 -1.867 1 98.56 201 GLU B C 1
ATOM 3335 O O . GLU B 1 201 ? -3.344 -23.359 -2.221 1 98.56 201 GLU B O 1
ATOM 3340 N N . ILE B 1 202 ? -1.662 -21.953 -1.958 1 98.81 202 ILE B N 1
ATOM 3341 C CA . ILE B 1 202 ? -2.518 -20.812 -2.23 1 98.81 202 ILE B CA 1
ATOM 3342 C C . ILE B 1 202 ? -2.898 -20.781 -3.709 1 98.81 202 ILE B C 1
ATOM 3344 O O . ILE B 1 202 ? -3.988 -20.328 -4.07 1 98.81 202 ILE B O 1
ATOM 3348 N N . THR B 1 203 ? -2.068 -21.312 -4.594 1 98.69 203 THR B N 1
ATOM 3349 C CA . THR B 1 203 ? -2.359 -21.266 -6.023 1 98.69 203 THR B CA 1
ATOM 3350 C C . THR B 1 203 ? -3.26 -22.438 -6.426 1 98.69 203 THR B C 1
ATOM 3352 O O . THR B 1 203 ? -3.822 -22.438 -7.523 1 98.69 203 THR B O 1
ATOM 3355 N N . ASN B 1 204 ? -3.455 -23.391 -5.605 1 98.19 204 ASN B N 1
ATOM 3356 C CA . ASN B 1 204 ? -4.297 -24.547 -5.918 1 98.19 204 ASN B CA 1
ATOM 3357 C C . ASN B 1 204 ? -5.703 -24.375 -5.352 1 98.19 204 ASN B C 1
ATOM 3359 O O . ASN B 1 204 ? -6.566 -25.234 -5.574 1 98.19 204 ASN B O 1
ATOM 3363 N N . ARG B 1 205 ? -5.949 -23.344 -4.602 1 98.5 205 ARG B N 1
ATOM 3364 C CA . ARG B 1 205 ? -7.301 -23.094 -4.117 1 98.5 205 ARG B CA 1
ATOM 3365 C C . ARG B 1 205 ? -8.289 -23 -5.277 1 98.5 205 ARG B C 1
ATOM 3367 O O . ARG B 1 205 ? -7.941 -22.516 -6.359 1 98.5 205 ARG B O 1
ATOM 3374 N N . PRO B 1 206 ? -9.531 -23.359 -5.078 1 98.19 206 PRO B N 1
ATOM 3375 C CA . PRO B 1 206 ? -10.523 -23.344 -6.16 1 98.19 206 PRO B CA 1
ATOM 3376 C C . PRO B 1 206 ? -10.648 -21.969 -6.816 1 98.19 206 PRO B C 1
ATOM 3378 O O . PRO B 1 206 ? -10.672 -21.859 -8.047 1 98.19 206 PRO B O 1
ATOM 3381 N N . ALA B 1 207 ? -10.68 -20.938 -6.043 1 98.25 207 ALA B N 1
ATOM 3382 C CA . ALA B 1 207 ? -10.797 -19.594 -6.582 1 98.25 207 ALA B CA 1
ATOM 3383 C C . ALA B 1 207 ? -9.602 -19.25 -7.469 1 98.25 207 ALA B C 1
ATOM 3385 O O . ALA B 1 207 ? -9.75 -18.578 -8.492 1 98.25 207 ALA B O 1
ATOM 3386 N N . SER B 1 208 ? -8.391 -19.688 -7.078 1 97.94 208 SER B N 1
ATOM 3387 C CA . SER B 1 208 ? -7.172 -19.438 -7.836 1 97.94 208 SER B CA 1
ATOM 3388 C C . SER B 1 208 ? -7.223 -20.109 -9.203 1 97.94 208 SER B C 1
ATOM 3390 O O . SER B 1 208 ? -6.738 -19.562 -10.188 1 97.94 208 SER B O 1
ATOM 3392 N N . GLN B 1 209 ? -7.848 -21.234 -9.273 1 97 209 GLN B N 1
ATOM 3393 C CA . GLN B 1 209 ? -7.984 -21.969 -10.531 1 97 209 GLN B CA 1
ATOM 3394 C C . GLN B 1 209 ? -9.016 -21.297 -11.438 1 97 209 GLN B C 1
ATOM 3396 O O . GLN B 1 209 ? -8.859 -21.297 -12.664 1 97 209 GLN B O 1
ATOM 3401 N N . LYS B 1 210 ? -9.961 -20.703 -10.875 1 95 210 LYS B N 1
ATOM 3402 C CA . LYS B 1 210 ? -11.047 -20.094 -11.633 1 95 210 LYS B CA 1
ATOM 3403 C C . LYS B 1 210 ? -10.555 -18.875 -12.406 1 95 210 LYS B C 1
ATOM 3405 O O . LYS B 1 210 ? -11.023 -18.609 -13.516 1 95 210 LYS B O 1
ATOM 3410 N N . ILE B 1 211 ? -9.617 -18.141 -11.805 1 93.75 211 ILE B N 1
ATOM 3411 C CA . ILE B 1 211 ? -9.242 -16.875 -12.453 1 93.75 211 ILE B CA 1
ATOM 3412 C C . ILE B 1 211 ? -8.289 -17.156 -13.617 1 93.75 211 ILE B C 1
ATOM 3414 O O . ILE B 1 211 ? -7.934 -16.25 -14.359 1 93.75 211 ILE B O 1
ATOM 3418 N N . LEU B 1 212 ? -7.836 -18.438 -13.719 1 90.88 212 LEU B N 1
ATOM 3419 C CA . LEU B 1 212 ? -6.949 -18.812 -14.812 1 90.88 212 LEU B CA 1
ATOM 3420 C C . LEU B 1 212 ? -7.746 -19.234 -16.047 1 90.88 212 LEU B C 1
ATOM 3422 O O . LEU B 1 212 ? -7.176 -19.422 -17.125 1 90.88 212 LEU B O 1
ATOM 3426 N N . GLN B 1 213 ? -9.078 -19.391 -15.867 1 84.75 213 GLN B N 1
ATOM 3427 C CA . GLN B 1 213 ? -9.938 -19.844 -16.953 1 84.75 213 GLN B CA 1
ATOM 3428 C C . GLN B 1 213 ? -10.43 -18.672 -17.797 1 84.75 213 GLN B C 1
ATOM 3430 O O . GLN B 1 213 ? -10.539 -17.547 -17.297 1 84.75 213 GLN B O 1
#

Solvent-accessible surface area (backbone atoms only — not comparable to full-atom values): 22235 Å² total; per-residue (Å²): 124,70,64,36,37,38,37,22,34,78,82,37,48,42,26,34,41,37,52,34,47,36,46,43,29,68,52,78,68,45,80,42,81,41,54,63,94,80,41,45,37,71,28,83,72,42,30,82,54,22,78,83,37,54,63,19,24,36,33,55,56,89,46,74,38,33,52,39,71,27,45,39,52,35,50,41,61,76,41,45,90,32,58,55,57,39,51,52,95,52,62,84,38,56,70,52,38,32,43,33,38,30,32,40,48,43,40,62,69,60,42,39,63,33,48,50,51,42,36,39,41,71,46,51,27,52,74,71,73,46,78,64,53,63,71,58,44,53,53,32,49,56,55,43,48,57,50,48,51,51,47,30,60,49,34,69,76,23,76,27,84,55,28,82,54,70,26,53,38,53,53,67,48,41,46,54,48,61,56,32,60,74,42,83,64,31,53,67,43,62,74,30,65,46,40,32,51,44,50,53,53,60,52,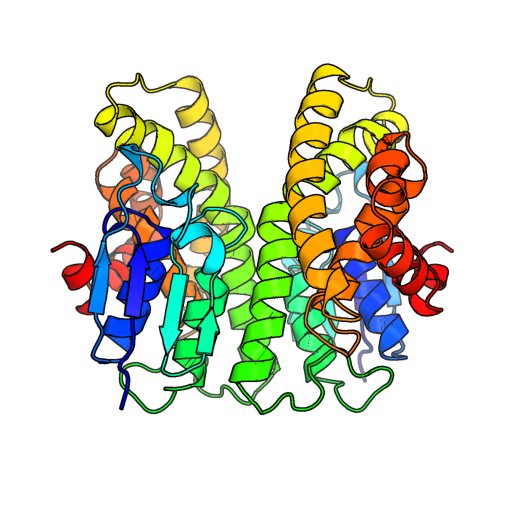62,35,71,34,48,52,54,65,73,105,125,70,64,36,36,38,38,23,33,80,81,37,48,43,26,34,42,36,51,34,48,36,46,43,29,66,53,78,70,43,80,42,80,40,54,63,93,80,41,43,36,70,29,81,71,40,30,81,54,21,79,84,37,52,64,18,26,37,32,55,57,89,46,74,38,33,51,39,71,27,45,36,53,37,50,42,61,76,41,46,88,32,59,54,56,40,52,51,96,52,64,83,40,57,70,53,36,32,43,33,38,30,30,40,49,44,40,62,70,59,43,41,63,33,48,48,50,42,36,38,40,73,46,52,28,54,74,72,72,45,79,62,53,65,70,56,45,54,56,33,49,56,53,43,48,56,50,48,51,52,47,29,60,49,33,70,77,24,76,28,83,53,29,82,51,70,27,54,36,53,54,68,47,41,46,54,48,61,56,31,61,76,42,84,63,32,52,66,43,63,75,30,67,46,40,32,52,42,50,54,54,61,52,64,34,70,35,48,52,55,64,75,104

Nearest PDB structures (foldseek):
  5a4u-assembly1_A  TM=9.987E-01  e=1.383E-30  Arabidopsis thaliana
  5a5k-assembly4_D  TM=9.957E-01  e=6.840E-29  Arabidopsis thaliana
  5f05-assembly1_B  TM=9.918E-01  e=6.037E-25  Populus trichocarpa
  5f06-assembly1_B  TM=9.676E-01  e=1.889E-21  Populus trichocarpa
  1aw9-assembly1_A  TM=9.397E-01  e=1.320E-19  Zea mays

pLDDT: mean 97.38, std 4.87, range [43.84, 98.94]

Secondary structure (DSSP, 8-state):
---EEEEE-TT-HHHHHHHHHHHHTT--EEEEE--TTTTGGGSTTGGGT-TT--S-EEEETTEEEESHHHHHHHHHHHTTTSSS--S-TTTT-HHHHHHHHHHHHHIIIIIHHHHHHHHIIIIIHHHTTPPP-HHHHHHHHHHHHHHHHHHHHHHHH-SBTTBSS--HHHHTTHHHHHHHTTSTTHHHHHTSHHHHHHHHHHHTSHHHHHTT-/---EEEEE-TT-HHHHHHHHHHHHTT--EEEEE--TTTTGGGSTTGGGT-TT--S-EEEETTEEEESHHHHHHHHHHHTTTSSS--S-TTTT-HHHHHHHHHHHHHIIIIIHHHHHHHHIIIIIHHHTTPPP-HHHHHHHHHHHHHHHHHHHHHHHH-SBTTBSS--HHHHTTHHHHHHHTTSTTHHHHHTSHHHHHHHHHHHTSHHHHHTT-

Organism: Brassica campestris (NCBI:txid3711)

Radius of gyration: 20.94 Å; Cα contacts (8 Å, |Δi|>4): 700; chains: 2; bounding box: 58×52×61 Å